Protein AF-0000000068500480 (afdb_homodimer)

Radius of gyration: 23.58 Å; Cα contacts (8 Å, |Δi|>4): 416; chains: 2; bounding box: 71×60×42 Å

pLDDT: mean 91.85, std 9.76, range [41.09, 98.44]

Structure (mmCIF, N/CA/C/O backbone):
data_AF-0000000068500480-model_v1
#
loop_
_entity.id
_entity.type
_entity.pdbx_description
1 polymer 'Transcriptional regulator, TetR family'
#
loop_
_atom_site.group_PDB
_atom_site.id
_atom_site.type_symbol
_atom_site.label_atom_id
_atom_site.label_alt_id
_atom_site.label_comp_id
_atom_site.label_asym_id
_atom_site.label_entity_id
_atom_site.label_seq_id
_atom_site.pdbx_PDB_ins_code
_atom_site.Cartn_x
_atom_site.Cartn_y
_atom_site.Cartn_z
_atom_site.occupancy
_atom_site.B_iso_or_equiv
_atom_site.auth_seq_id
_atom_site.auth_comp_id
_atom_site.auth_asym_id
_atom_site.auth_atom_id
_atom_site.pdbx_PDB_model_num
ATOM 1 N N . MET A 1 1 ? -30.562 28.562 3.549 1 41.22 1 MET A N 1
ATOM 2 C CA . MET A 1 1 ? -31.688 27.625 3.457 1 41.22 1 MET A CA 1
ATOM 3 C C . MET A 1 1 ? -32.594 27.75 4.676 1 41.22 1 MET A C 1
ATOM 5 O O . MET A 1 1 ? -32.156 28.141 5.754 1 41.22 1 MET A O 1
ATOM 9 N N . PRO A 1 2 ? -33.875 27.859 4.676 1 47.75 2 PRO A N 1
ATOM 10 C CA . PRO A 1 2 ? -34.656 28.016 5.906 1 47.75 2 PRO A CA 1
ATOM 11 C C . PRO A 1 2 ? -34.25 27.016 6.988 1 47.75 2 PRO A C 1
ATOM 13 O O . PRO A 1 2 ? -33.906 25.875 6.676 1 47.75 2 PRO A O 1
ATOM 16 N N . LYS A 1 3 ? -33.844 27.438 8.133 1 56.41 3 LYS A N 1
ATOM 17 C CA . LYS A 1 3 ? -33.312 26.812 9.352 1 56.41 3 LYS A CA 1
ATOM 18 C C . LYS A 1 3 ? -34.094 25.531 9.68 1 56.41 3 LYS A C 1
ATOM 20 O O . LYS A 1 3 ? -33.562 24.641 10.344 1 56.41 3 LYS A O 1
ATOM 25 N N . GLY A 1 4 ? -35.406 25.312 9.156 1 56.41 4 GLY A N 1
ATOM 26 C CA . GLY A 1 4 ? -36.375 24.406 9.758 1 56.41 4 GLY A CA 1
ATOM 27 C C . GLY A 1 4 ? -36.594 23.141 8.953 1 56.41 4 GLY A C 1
ATOM 28 O O . GLY A 1 4 ? -37.469 22.344 9.242 1 56.41 4 GLY A O 1
ATOM 29 N N . ILE A 1 5 ? -36.344 23.125 7.734 1 62.44 5 ILE A N 1
ATOM 30 C CA . ILE A 1 5 ? -36.844 21.938 7.062 1 62.44 5 ILE A CA 1
ATOM 31 C C . ILE A 1 5 ? -36 20.734 7.445 1 62.44 5 ILE A C 1
ATOM 33 O O . ILE A 1 5 ? -34.781 20.734 7.242 1 62.44 5 ILE A O 1
ATOM 37 N N . VAL A 1 6 ? -36.594 19.922 8.32 1 79.19 6 VAL A N 1
ATOM 38 C CA . VAL A 1 6 ? -35.969 18.656 8.688 1 79.19 6 VAL A CA 1
ATOM 39 C C . VAL A 1 6 ? -35.781 17.781 7.449 1 79.19 6 VAL A C 1
ATOM 41 O O . VAL A 1 6 ? -36.75 17.453 6.773 1 79.19 6 VAL A O 1
ATOM 44 N N . LEU A 1 7 ? -34.625 17.609 6.996 1 85.19 7 LEU A N 1
ATOM 45 C CA . LEU A 1 7 ? -34.312 16.766 5.844 1 85.19 7 LEU A CA 1
ATOM 46 C C . LEU A 1 7 ? -34.781 15.344 6.082 1 85.19 7 LEU A C 1
ATOM 48 O O . LEU A 1 7 ? -34.656 14.82 7.191 1 85.19 7 LEU A O 1
ATOM 52 N N . THR A 1 8 ? -35.375 14.797 5.113 1 89.75 8 THR A N 1
ATOM 53 C CA . THR A 1 8 ? -35.719 13.375 5.156 1 89.75 8 THR A CA 1
ATOM 54 C C . THR A 1 8 ? -34.438 12.531 5.168 1 89.75 8 THR A C 1
ATOM 56 O O . THR A 1 8 ? -33.344 13.031 4.867 1 89.75 8 THR A O 1
ATOM 59 N N . PRO A 1 9 ? -34.594 11.359 5.621 1 88.81 9 PRO A N 1
ATOM 60 C CA . PRO A 1 9 ? -33.438 10.484 5.605 1 88.81 9 PRO A CA 1
ATOM 61 C C . PRO A 1 9 ? -32.781 10.375 4.223 1 88.81 9 PRO A C 1
ATOM 63 O O . PRO A 1 9 ? -31.562 10.312 4.109 1 88.81 9 PRO A O 1
ATOM 66 N N . GLU A 1 10 ? -33.562 10.383 3.25 1 90.5 10 GLU A N 1
ATOM 67 C CA . GLU A 1 10 ? -33.062 10.305 1.883 1 90.5 10 GLU A CA 1
ATOM 68 C C . GLU A 1 10 ? -32.312 11.578 1.499 1 90.5 10 GLU A C 1
ATOM 70 O O . GLU A 1 10 ? -31.25 11.508 0.845 1 90.5 10 GLU A O 1
ATOM 75 N N . GLN A 1 11 ? -32.812 12.648 1.881 1 90.31 11 GLN A N 1
ATOM 76 C CA . GLN A 1 11 ? -32.156 13.93 1.598 1 90.31 11 GLN A CA 1
ATOM 77 C C . GLN A 1 11 ? -30.859 14.062 2.354 1 90.31 11 GLN A C 1
ATOM 79 O O . GLN A 1 11 ? -29.891 14.625 1.832 1 90.31 11 GLN A O 1
ATOM 84 N N . GLN A 1 12 ? -30.875 13.547 3.57 1 91.88 12 GLN A N 1
ATOM 85 C CA . GLN A 1 12 ? -29.656 13.562 4.371 1 91.88 12 GLN A CA 1
ATOM 86 C C . GLN A 1 12 ? -28.562 12.727 3.721 1 91.88 12 GLN A C 1
ATOM 88 O O . GLN A 1 12 ? -27.406 13.148 3.664 1 91.88 12 GLN A O 1
ATOM 93 N N . ALA A 1 13 ? -29.016 11.617 3.221 1 92.31 13 ALA A N 1
ATOM 94 C CA . ALA A 1 13 ? -28.062 10.727 2.553 1 92.31 13 ALA A CA 1
ATOM 95 C C . ALA A 1 13 ? -27.516 11.375 1.286 1 92.31 13 ALA A C 1
ATOM 97 O O . ALA A 1 13 ? -26.312 11.258 0.995 1 92.31 13 ALA A O 1
ATOM 98 N N . GLU A 1 14 ? -28.297 12.055 0.599 1 93.25 14 GLU A N 1
ATOM 99 C CA . GLU A 1 14 ? -27.875 12.734 -0.622 1 93.25 14 GLU A CA 1
ATOM 100 C C . GLU A 1 14 ? -26.875 13.844 -0.314 1 93.25 14 GLU A C 1
ATOM 102 O O . GLU A 1 14 ? -25.922 14.047 -1.061 1 93.25 14 GLU A O 1
ATOM 107 N N . ARG A 1 15 ? -27.156 14.523 0.747 1 94.12 15 ARG A N 1
ATOM 108 C CA . ARG A 1 15 ? -26.25 15.594 1.154 1 94.12 15 ARG A CA 1
ATOM 109 C C . ARG A 1 15 ? -24.906 15.039 1.58 1 94.12 15 ARG A C 1
ATOM 111 O O . ARG A 1 15 ? -23.859 15.602 1.235 1 94.12 15 ARG A O 1
ATOM 118 N N . ARG A 1 16 ? -24.984 13.992 2.299 1 96.06 16 ARG A N 1
ATOM 119 C CA . ARG A 1 16 ? -23.734 13.344 2.689 1 96.06 16 ARG A CA 1
ATOM 120 C C . ARG A 1 16 ? -22.938 12.922 1.464 1 96.06 16 ARG A C 1
ATOM 122 O O . ARG A 1 16 ? -21.719 13.102 1.417 1 96.06 16 ARG A O 1
ATOM 129 N N . GLU A 1 17 ? -23.641 12.445 0.5 1 95.81 17 GLU A N 1
ATOM 130 C CA . GLU A 1 17 ? -22.969 11.984 -0.715 1 95.81 17 GLU A CA 1
ATOM 131 C C . GLU A 1 17 ? -22.344 13.148 -1.477 1 95.81 17 GLU A C 1
ATOM 133 O O . GLU A 1 17 ? -21.25 13.008 -2.037 1 95.81 17 GLU A O 1
ATOM 138 N N . LYS A 1 18 ? -23 14.172 -1.482 1 95.56 18 LYS A N 1
ATOM 139 C CA . LYS A 1 18 ? -22.469 15.359 -2.145 1 95.56 18 LYS A CA 1
ATOM 140 C C . LYS A 1 18 ? -21.203 15.859 -1.45 1 95.56 18 LYS A C 1
ATOM 142 O O . LYS A 1 18 ? -20.219 16.172 -2.109 1 95.56 18 LYS A O 1
ATOM 147 N N . ILE A 1 19 ? -21.281 15.906 -0.172 1 97.38 19 ILE A N 1
ATOM 148 C CA . ILE A 1 19 ? -20.141 16.344 0.618 1 97.38 19 ILE A CA 1
ATOM 149 C C . ILE A 1 19 ? -18.953 15.414 0.375 1 97.38 19 ILE A C 1
ATOM 151 O O . ILE A 1 19 ? -17.828 15.867 0.135 1 97.38 19 ILE A O 1
ATOM 155 N N . VAL A 1 20 ? -19.25 14.172 0.357 1 97.62 20 VAL A N 1
ATOM 156 C CA . VAL A 1 20 ? -18.219 13.156 0.166 1 97.62 20 VAL A CA 1
ATOM 157 C C . VAL A 1 20 ? -17.578 13.32 -1.212 1 97.62 20 VAL A C 1
ATOM 159 O O . VAL A 1 20 ? -16.359 13.32 -1.339 1 97.62 20 VAL A O 1
ATOM 162 N N . ALA A 1 21 ? -18.406 13.516 -2.195 1 96.88 21 ALA A N 1
ATOM 163 C CA . ALA A 1 21 ? -17.906 13.648 -3.561 1 96.88 21 ALA A CA 1
ATOM 164 C C . ALA A 1 21 ? -16.984 14.852 -3.693 1 96.88 21 ALA A C 1
ATOM 166 O O . ALA A 1 21 ? -15.914 14.758 -4.293 1 96.88 21 ALA A O 1
ATOM 167 N N . VAL A 1 22 ? -17.344 15.867 -3.121 1 97.25 22 VAL A N 1
ATOM 168 C CA . VAL A 1 22 ? -16.547 17.094 -3.166 1 97.25 22 VAL A CA 1
ATOM 169 C C . VAL A 1 22 ? -15.25 16.891 -2.4 1 97.25 22 VAL A C 1
ATOM 171 O O . VAL A 1 22 ? -14.172 17.25 -2.891 1 97.25 22 VAL A O 1
ATOM 174 N N . ALA A 1 23 ? -15.359 16.375 -1.229 1 97.56 23 ALA A N 1
ATOM 175 C CA . ALA A 1 23 ? -14.188 16.141 -0.392 1 97.56 23 ALA A CA 1
ATOM 176 C C . ALA A 1 23 ? -13.172 15.25 -1.101 1 97.56 23 ALA A C 1
ATOM 178 O O . ALA A 1 23 ? -11.984 15.57 -1.151 1 97.56 23 ALA A O 1
ATOM 179 N N . LEU A 1 24 ? -13.648 14.18 -1.675 1 96.44 24 LEU A N 1
ATOM 180 C CA . LEU A 1 24 ? -12.773 13.242 -2.359 1 96.44 24 LEU A CA 1
A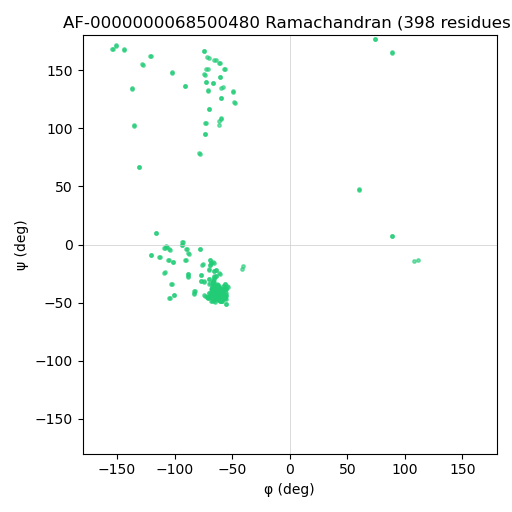TOM 181 C C . LEU A 1 24 ? -12.094 13.898 -3.559 1 96.44 24 LEU A C 1
ATOM 183 O O . LEU A 1 24 ? -10.914 13.664 -3.814 1 96.44 24 LEU A O 1
ATOM 187 N N . SER A 1 25 ? -12.844 14.688 -4.242 1 95.44 25 SER A N 1
ATOM 188 C CA . SER A 1 25 ? -12.281 15.398 -5.383 1 95.44 25 SER A CA 1
ATOM 189 C C . SER A 1 25 ? -11.172 16.344 -4.949 1 95.44 25 SER A C 1
ATOM 191 O O . SER A 1 25 ? -10.102 16.391 -5.566 1 95.44 25 SER A O 1
ATOM 193 N N . LEU A 1 26 ? -11.383 17.062 -3.914 1 95.25 26 LEU A N 1
ATOM 194 C CA . LEU A 1 26 ? -10.391 18 -3.389 1 95.25 26 LEU A CA 1
ATOM 195 C C . LEU A 1 26 ? -9.156 17.25 -2.9 1 95.25 26 LEU A C 1
ATOM 197 O O . LEU A 1 26 ? -8.031 17.688 -3.156 1 95.25 26 LEU A O 1
ATOM 201 N N . MET A 1 27 ? -9.406 16.172 -2.258 1 93.56 27 MET A N 1
ATOM 202 C CA . MET A 1 27 ? -8.297 15.391 -1.717 1 93.56 27 MET A CA 1
ATOM 203 C C . MET A 1 27 ? -7.496 14.734 -2.836 1 93.56 27 MET A C 1
ATOM 205 O O . MET A 1 27 ? -6.277 14.586 -2.73 1 93.56 27 MET A O 1
ATOM 209 N N . ALA A 1 28 ? -8.195 14.375 -3.859 1 90.38 28 ALA A N 1
ATOM 210 C CA . ALA A 1 28 ? -7.5 13.828 -5.02 1 90.38 28 ALA A CA 1
ATOM 211 C C . ALA A 1 28 ? -6.609 14.875 -5.676 1 90.38 28 ALA A C 1
ATOM 213 O O . ALA A 1 28 ? -5.516 14.562 -6.152 1 90.38 28 ALA A O 1
ATOM 214 N N . GLU A 1 29 ? -7.027 16.047 -5.652 1 89.94 29 GLU A N 1
ATOM 215 C CA . GLU A 1 29 ? -6.312 17.141 -6.309 1 89.94 29 GLU A CA 1
ATOM 216 C C . GLU A 1 29 ? -5.199 17.688 -5.422 1 89.94 29 GLU A C 1
ATOM 218 O O . GLU A 1 29 ? -4.082 17.922 -5.895 1 89.94 29 GLU A O 1
ATOM 223 N N . ASN A 1 30 ? -5.461 17.844 -4.09 1 88.06 30 ASN A N 1
ATOM 224 C CA . ASN A 1 30 ? -4.562 18.594 -3.225 1 88.06 30 ASN A CA 1
ATOM 225 C C . ASN A 1 30 ? -3.887 17.688 -2.197 1 88.06 30 ASN A C 1
ATOM 227 O O . ASN A 1 30 ? -2.93 18.094 -1.535 1 88.06 30 ASN A O 1
ATOM 231 N N . GLY A 1 31 ? -4.414 16.484 -2.164 1 86.69 31 GLY A N 1
ATOM 232 C CA . GLY A 1 31 ? -4.008 15.641 -1.055 1 86.69 31 GLY A CA 1
ATOM 233 C C . GLY A 1 31 ? -4.887 15.797 0.171 1 86.69 31 GLY A C 1
ATOM 234 O O . GLY A 1 31 ? -5.633 16.766 0.285 1 86.69 31 GLY A O 1
ATOM 235 N N . PHE A 1 32 ? -4.754 14.891 1.052 1 87.19 32 PHE A N 1
ATOM 236 C CA . PHE A 1 32 ? -5.586 14.891 2.25 1 87.19 32 PHE A CA 1
ATOM 237 C C . PHE A 1 32 ? -5.191 16.031 3.184 1 87.19 32 PHE A C 1
ATOM 239 O O . PHE A 1 32 ? -6.047 16.781 3.656 1 87.19 32 PHE A O 1
ATOM 246 N N . GLN A 1 33 ? -3.953 16.141 3.367 1 80.5 33 GLN A N 1
ATOM 247 C CA . GLN A 1 33 ? -3.445 17.078 4.359 1 80.5 33 GLN A CA 1
ATOM 248 C C . GLN A 1 33 ? -3.768 18.516 3.963 1 80.5 33 GLN A C 1
ATOM 250 O O . GLN A 1 33 ? -4.117 19.344 4.816 1 80.5 33 GLN A O 1
ATOM 255 N N . LYS A 1 34 ? -3.746 18.797 2.768 1 85.5 34 LYS A N 1
ATOM 256 C CA . LYS A 1 34 ? -3.879 20.172 2.299 1 85.5 34 LYS A CA 1
ATOM 257 C C . LYS A 1 34 ? -5.344 20.531 2.074 1 85.5 34 LYS A C 1
ATOM 259 O O . LYS A 1 34 ? -5.656 21.672 1.71 1 85.5 34 LYS A O 1
ATOM 264 N N . THR A 1 35 ? -6.207 19.594 2.252 1 93 35 THR A N 1
ATOM 265 C CA . THR A 1 35 ? -7.641 19.844 2.133 1 93 35 THR A CA 1
ATOM 266 C C . THR A 1 35 ? -8.234 20.234 3.482 1 93 35 THR A C 1
ATOM 268 O O . THR A 1 35 ? -7.906 19.641 4.508 1 93 35 THR A O 1
ATOM 271 N N . SER A 1 36 ? -9.133 21.297 3.465 1 94.88 36 SER A N 1
ATOM 272 C CA . SER A 1 36 ? -9.734 21.75 4.711 1 94.88 36 SER A CA 1
ATOM 273 C C . SER A 1 36 ? -11.258 21.656 4.656 1 94.88 36 SER A C 1
ATOM 275 O O . SER A 1 36 ? -11.844 21.609 3.574 1 94.88 36 SER A O 1
ATOM 277 N N . MET A 1 37 ? -11.836 21.688 5.879 1 96.44 37 MET A N 1
ATOM 278 C CA . MET A 1 37 ? -13.289 21.688 5.988 1 96.44 37 MET A CA 1
ATOM 279 C C . MET A 1 37 ? -13.875 22.938 5.348 1 96.44 37 MET A C 1
ATOM 281 O O . MET A 1 37 ? -14.938 22.891 4.73 1 96.44 37 MET A O 1
ATOM 285 N N . ARG A 1 38 ? -13.172 24 5.484 1 96.44 38 ARG A N 1
ATOM 286 C CA . ARG A 1 38 ? -13.625 25.266 4.902 1 96.44 38 ARG A CA 1
ATOM 287 C C . ARG A 1 38 ? -13.719 25.156 3.383 1 96.44 38 ARG A C 1
ATOM 289 O O . ARG A 1 38 ? -14.727 25.562 2.789 1 96.44 38 ARG A O 1
ATOM 296 N N . GLU A 1 39 ? -12.742 24.641 2.758 1 96.94 39 GLU A N 1
ATOM 297 C CA . GLU A 1 39 ? -12.727 24.469 1.309 1 96.94 39 GLU A CA 1
ATOM 298 C C . GLU A 1 39 ? -13.844 23.547 0.844 1 96.94 39 GLU A C 1
ATOM 300 O O . GLU A 1 39 ? -14.477 23.797 -0.184 1 96.94 39 GLU A O 1
ATOM 305 N N . ILE A 1 40 ? -14.047 22.469 1.597 1 97.69 40 ILE A N 1
ATOM 306 C CA . ILE A 1 40 ? -15.102 21.516 1.266 1 97.69 40 ILE A CA 1
ATOM 307 C C . ILE A 1 40 ? -16.453 22.203 1.321 1 97.69 40 ILE A C 1
ATOM 309 O O . ILE A 1 40 ? -17.281 22.047 0.416 1 97.69 40 ILE A O 1
ATOM 313 N N . ALA A 1 41 ? -16.656 23 2.328 1 97.06 41 ALA A N 1
ATOM 314 C CA . ALA A 1 41 ? -17.922 23.719 2.484 1 97.06 41 ALA A CA 1
ATOM 315 C C . ALA A 1 41 ? -18.156 24.656 1.305 1 97.06 41 ALA A C 1
ATOM 317 O O . ALA A 1 41 ? -19.25 24.656 0.722 1 97.06 41 ALA A O 1
ATOM 318 N N . VAL A 1 42 ? -17.188 25.391 0.939 1 96.69 42 VAL A N 1
ATOM 319 C CA . VAL A 1 42 ? -17.281 26.359 -0.137 1 96.69 42 VAL A CA 1
ATOM 320 C C . VAL A 1 42 ? -17.625 25.656 -1.45 1 96.69 42 VAL A C 1
ATOM 322 O O . VAL A 1 42 ? -18.562 26.047 -2.15 1 96.69 42 VAL A O 1
ATOM 325 N N . LEU A 1 43 ? -16.984 24.625 -1.72 1 95.81 43 LEU A N 1
ATOM 326 C CA . LEU A 1 43 ? -17.156 23.938 -2.998 1 95.81 43 LEU A CA 1
ATOM 327 C C . LEU A 1 43 ? -18.484 23.172 -3.025 1 95.81 43 LEU A C 1
ATOM 329 O O . LEU A 1 43 ? -19.062 22.953 -4.094 1 95.81 43 LEU A O 1
ATOM 333 N N . ALA A 1 44 ? -18.859 22.703 -1.882 1 95.62 44 ALA A N 1
ATOM 334 C CA . ALA A 1 44 ? -20.141 22.016 -1.781 1 95.62 44 ALA A CA 1
ATOM 335 C C . ALA A 1 44 ? -21.297 23.016 -1.752 1 95.62 44 ALA A C 1
ATOM 337 O O . ALA A 1 44 ? -22.469 22.625 -1.679 1 95.62 44 ALA A O 1
ATOM 338 N N . ASN A 1 45 ? -20.938 24.25 -1.749 1 95.19 45 ASN A N 1
ATOM 339 C CA . ASN A 1 45 ? -21.938 25.328 -1.695 1 95.19 45 ASN A CA 1
ATOM 340 C C . ASN A 1 45 ? -22.781 25.234 -0.434 1 95.19 45 ASN A C 1
ATOM 342 O O . ASN A 1 45 ? -24.016 25.281 -0.507 1 95.19 45 ASN A O 1
ATOM 346 N N . MET A 1 46 ? -22.109 25.062 0.594 1 93.38 46 MET A N 1
ATOM 347 C CA . MET A 1 46 ? -22.734 24.984 1.91 1 93.38 46 MET A CA 1
ATOM 348 C C . MET A 1 46 ? -22.078 25.953 2.885 1 93.38 46 MET A C 1
ATOM 350 O O . MET A 1 46 ? -20.938 26.344 2.689 1 93.38 46 MET A O 1
ATOM 354 N N . GLY A 1 47 ? -22.922 26.312 3.877 1 91.31 47 GLY A N 1
ATOM 355 C CA . GLY A 1 47 ? -22.297 26.984 5.008 1 91.31 47 GLY A CA 1
ATOM 356 C C . GLY A 1 47 ? -21.438 26.062 5.855 1 91.31 47 GLY A C 1
ATOM 357 O O . GLY A 1 47 ? -21.688 24.844 5.895 1 91.31 47 GLY A O 1
ATOM 358 N N . LYS A 1 48 ? -20.438 26.609 6.473 1 91.06 48 LYS A N 1
ATOM 359 C CA . LYS A 1 48 ? -19.547 25.844 7.344 1 91.06 48 LYS A CA 1
ATOM 360 C C . LYS A 1 48 ? -20.344 25.125 8.438 1 91.06 48 LYS A C 1
ATOM 362 O O . LYS A 1 48 ? -20.109 23.953 8.719 1 91.06 48 LYS A O 1
ATOM 367 N N . SER A 1 49 ? -21.297 25.812 8.992 1 92.44 49 SER A N 1
ATOM 368 C CA . SER A 1 49 ? -22.109 25.234 10.062 1 92.44 49 SER A CA 1
ATOM 369 C C . SER A 1 49 ? -22.922 24.047 9.562 1 92.44 49 SER A C 1
ATOM 371 O O . SER A 1 49 ? -23.016 23.016 10.242 1 92.44 49 SER A O 1
ATOM 373 N N . SER A 1 50 ? -23.453 24.172 8.422 1 92.69 50 SER A N 1
ATOM 374 C CA . SER A 1 50 ? -24.25 23.109 7.824 1 92.69 50 SER A CA 1
ATOM 375 C C . SER A 1 50 ? -23.391 21.859 7.57 1 92.69 50 SER A C 1
ATOM 377 O O . SER A 1 50 ? -23.844 20.734 7.812 1 92.69 50 SER A O 1
ATOM 379 N N . LEU A 1 51 ? -22.188 22.094 7.051 1 96.44 51 LEU A N 1
ATOM 380 C CA . LEU A 1 51 ? -21.281 20.969 6.82 1 96.44 51 LEU A CA 1
ATOM 381 C C . LEU A 1 51 ? -21.016 20.219 8.117 1 96.44 51 LEU A C 1
ATOM 383 O O . LEU A 1 51 ? -21.031 18.984 8.133 1 96.44 51 LEU A O 1
ATOM 387 N N . TYR A 1 52 ? -20.906 20.938 9.172 1 96 52 TYR A N 1
ATOM 388 C CA . TYR A 1 52 ? -20.547 20.344 10.453 1 96 52 TYR A CA 1
ATOM 389 C C . TYR A 1 52 ? -21.719 19.594 11.07 1 96 52 TYR A C 1
ATOM 391 O O . TYR A 1 52 ? -21.547 18.797 11.992 1 96 52 TYR A O 1
ATOM 399 N N . ASP A 1 53 ? -22.922 19.875 10.57 1 94.88 53 ASP A N 1
ATOM 400 C CA . ASP A 1 53 ? -24.078 19.062 10.953 1 94.88 53 ASP A CA 1
ATOM 401 C C . ASP A 1 53 ? -23.953 17.641 10.438 1 94.88 53 ASP A C 1
ATOM 403 O O . ASP A 1 53 ? -24.531 16.719 11.016 1 94.88 53 ASP A O 1
ATOM 407 N N . PHE A 1 54 ? -23.172 17.516 9.438 1 96.31 54 PHE A N 1
ATOM 408 C CA . PHE A 1 54 ? -23.047 16.219 8.797 1 96.31 54 PHE A CA 1
ATOM 409 C C . PHE A 1 54 ? -21.734 15.539 9.18 1 96.31 54 PHE A C 1
ATOM 411 O O . PHE A 1 54 ? -21.703 14.344 9.461 1 96.31 54 PHE A O 1
ATOM 418 N N . PHE A 1 55 ? -20.672 16.281 9.125 1 97.69 55 PHE A N 1
ATOM 419 C CA . PHE A 1 55 ? -19.344 15.75 9.438 1 97.69 55 PHE A CA 1
ATOM 420 C C . PHE A 1 55 ? -18.562 16.734 10.289 1 97.69 55 PHE A C 1
ATOM 422 O O . PHE A 1 55 ? -18.406 17.906 9.914 1 97.69 55 PHE A O 1
ATOM 429 N N . LYS A 1 56 ? -17.984 16.203 11.281 1 96.31 56 LYS A N 1
ATOM 430 C CA . LYS A 1 56 ? -17.266 17.078 12.203 1 96.31 56 LYS A CA 1
ATOM 431 C C . LYS A 1 56 ? -15.812 17.281 11.758 1 96.31 56 LYS A C 1
ATOM 433 O O . LYS A 1 56 ? -15.203 18.312 12.07 1 96.31 56 LYS A O 1
ATOM 438 N N . THR A 1 57 ? -15.297 16.234 11.023 1 95.38 57 THR A N 1
ATOM 439 C CA . THR A 1 57 ? -13.898 16.297 10.602 1 95.38 57 THR A CA 1
ATOM 440 C C . THR A 1 57 ? -13.719 15.68 9.219 1 95.38 57 THR A C 1
ATOM 442 O O . THR A 1 57 ? -14.586 14.945 8.742 1 95.38 57 THR A O 1
ATOM 445 N N . LYS A 1 58 ? -12.57 15.906 8.633 1 95.25 58 LYS A N 1
ATOM 446 C CA . LYS A 1 58 ? -12.227 15.258 7.371 1 95.25 58 LYS A CA 1
ATOM 447 C C . LYS A 1 58 ? -12.07 13.75 7.551 1 95.25 58 LYS A C 1
ATOM 449 O O . LYS A 1 58 ? -12.406 12.969 6.66 1 95.25 58 LYS A O 1
ATOM 454 N N . ASP A 1 59 ? -11.602 13.375 8.719 1 94.5 59 ASP A N 1
ATOM 455 C CA . ASP A 1 59 ? -11.484 11.953 9.023 1 94.5 59 ASP A CA 1
ATOM 456 C C . ASP A 1 59 ? -12.828 11.25 8.906 1 94.5 59 ASP A C 1
ATOM 458 O O . ASP A 1 59 ? -12.93 10.18 8.305 1 94.5 59 ASP A O 1
ATOM 462 N N . GLU A 1 60 ? -13.742 11.867 9.445 1 96.88 60 GLU A N 1
ATOM 463 C CA . GLU A 1 60 ? -15.086 11.297 9.422 1 96.88 60 GLU A CA 1
ATOM 464 C C . GLU A 1 60 ? -15.609 11.156 7.992 1 96.88 60 GLU A C 1
ATOM 466 O O . GLU A 1 60 ? -16.234 10.156 7.652 1 96.88 60 GLU A O 1
ATOM 471 N N . ILE A 1 61 ? -15.352 12.148 7.211 1 97.56 61 ILE A N 1
ATOM 472 C CA . ILE A 1 61 ? -15.781 12.117 5.816 1 97.56 61 ILE A CA 1
ATOM 473 C C . ILE A 1 61 ? -15.141 10.93 5.105 1 97.56 61 ILE A C 1
ATOM 475 O O . ILE A 1 61 ? -15.828 10.156 4.43 1 97.56 61 ILE A O 1
ATOM 479 N N . VAL A 1 62 ? -13.906 10.766 5.328 1 96.81 62 VAL A N 1
ATOM 480 C CA . VAL A 1 62 ? -13.133 9.742 4.637 1 96.81 62 VAL A CA 1
ATOM 481 C C . VAL A 1 62 ? -13.57 8.359 5.113 1 96.81 62 VAL A C 1
ATOM 483 O O . VAL A 1 62 ? -13.789 7.453 4.305 1 96.81 62 VAL A O 1
ATOM 486 N N . VAL A 1 63 ? -13.703 8.211 6.379 1 96.75 63 VAL A N 1
ATOM 487 C CA . VAL A 1 63 ? -14.109 6.93 6.941 1 96.75 63 VAL A CA 1
ATOM 488 C C . VAL A 1 63 ? -15.492 6.551 6.414 1 96.75 63 VAL A C 1
ATOM 490 O O . VAL A 1 63 ? -15.703 5.422 5.973 1 96.75 63 VAL A O 1
ATOM 493 N N . TYR A 1 64 ? -16.375 7.523 6.426 1 96.88 64 TYR A N 1
ATOM 494 C CA . TYR A 1 64 ? -17.719 7.301 5.898 1 96.88 64 TYR A CA 1
ATOM 495 C C . TYR A 1 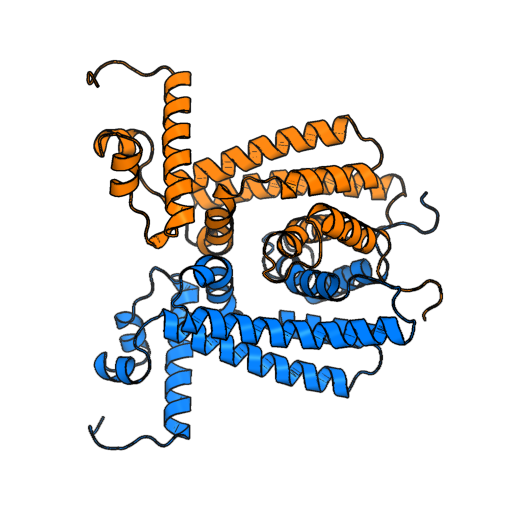64 ? -17.656 6.902 4.43 1 96.88 64 TYR A C 1
ATOM 497 O O . TYR A 1 64 ? -18.312 5.93 4.02 1 96.88 64 TYR A O 1
ATOM 505 N N . ALA A 1 65 ? -16.938 7.605 3.646 1 97.25 65 ALA A N 1
ATOM 506 C CA . ALA A 1 65 ? -16.844 7.383 2.205 1 97.25 65 ALA A CA 1
ATOM 507 C C . ALA A 1 65 ? -16.297 5.992 1.901 1 97.25 65 ALA A C 1
ATOM 509 O O . ALA A 1 65 ? -16.859 5.258 1.089 1 97.25 65 ALA A O 1
ATOM 510 N N . VAL A 1 66 ? -15.266 5.59 2.553 1 96.38 66 VAL A N 1
ATOM 511 C CA . VAL A 1 66 ? -14.578 4.332 2.279 1 96.38 66 VAL A CA 1
ATOM 512 C C . VAL A 1 66 ? -15.438 3.16 2.752 1 96.38 66 VAL A C 1
ATOM 514 O O . VAL A 1 66 ? -15.578 2.164 2.041 1 96.38 66 VAL A O 1
ATOM 517 N N . GLU A 1 67 ? -15.953 3.334 3.941 1 96.19 67 GLU A N 1
ATOM 518 C CA . GLU A 1 67 ? -16.828 2.289 4.457 1 96.19 67 GLU A CA 1
ATOM 519 C C . GLU A 1 67 ? -18 2.027 3.502 1 96.19 67 GLU A C 1
ATOM 521 O O . GLU A 1 67 ? -18.297 0.875 3.18 1 96.19 67 GLU A O 1
ATOM 526 N N . LYS A 1 68 ? -18.594 3.037 3.057 1 95.44 68 LYS A N 1
ATOM 527 C CA . LYS A 1 68 ? -19.719 2.91 2.137 1 95.44 68 LYS A CA 1
ATOM 528 C C . LYS A 1 68 ? -19.281 2.268 0.822 1 95.44 68 LYS A C 1
ATOM 530 O O . LYS A 1 68 ? -20 1.429 0.269 1 95.44 68 LYS A O 1
ATOM 535 N N . GLU A 1 69 ? -18.188 2.684 0.327 1 96.06 69 GLU A N 1
ATOM 536 C CA . GLU A 1 69 ? -17.703 2.139 -0.937 1 96.06 69 GLU A CA 1
ATOM 537 C C . GLU A 1 69 ? -17.359 0.657 -0.805 1 96.06 69 GLU A C 1
ATOM 539 O O . GLU A 1 69 ? -17.625 -0.13 -1.715 1 96.06 69 GLU A O 1
ATOM 544 N N . ILE A 1 70 ? -16.781 0.263 0.326 1 96.06 70 ILE A N 1
ATOM 545 C CA . ILE A 1 70 ? -16.469 -1.143 0.559 1 96.06 70 ILE A CA 1
ATOM 546 C C . ILE A 1 70 ? -17.75 -1.955 0.627 1 96.06 70 ILE A C 1
ATOM 548 O O . ILE A 1 70 ? -17.844 -3.049 0.063 1 96.06 70 ILE A O 1
ATOM 552 N N . GLU A 1 71 ? -18.75 -1.388 1.265 1 95.62 71 GLU A N 1
ATOM 553 C CA . GLU A 1 71 ? -20.031 -2.068 1.366 1 95.62 71 GLU A CA 1
ATOM 554 C C . GLU A 1 71 ? -20.672 -2.26 -0.01 1 95.62 71 GLU A C 1
ATOM 556 O O . GLU A 1 71 ? -21.203 -3.328 -0.307 1 95.62 71 GLU A O 1
ATOM 561 N N . LYS A 1 72 ? -20.609 -1.239 -0.768 1 96.12 72 LYS A N 1
ATOM 562 C CA . LYS A 1 72 ? -21.094 -1.337 -2.141 1 96.12 72 LYS A CA 1
ATOM 563 C C . LYS A 1 72 ? -20.344 -2.416 -2.914 1 96.12 72 LYS A C 1
ATOM 565 O O . LYS A 1 72 ? -20.953 -3.205 -3.641 1 96.12 72 LYS A O 1
ATOM 570 N N . THR A 1 73 ? -19.094 -2.457 -2.756 1 96.69 73 THR A N 1
ATOM 571 C CA . THR A 1 73 ? -18.25 -3.441 -3.426 1 96.69 73 THR A CA 1
ATOM 572 C C . THR A 1 73 ? -18.594 -4.855 -2.969 1 96.69 73 THR A C 1
ATOM 574 O O . THR A 1 73 ? -18.656 -5.777 -3.783 1 96.69 73 THR A O 1
ATOM 577 N N . ILE A 1 74 ? -18.828 -4.961 -1.703 1 97.31 74 ILE A N 1
ATOM 578 C CA . ILE A 1 74 ? -19.188 -6.258 -1.138 1 97.31 74 ILE A CA 1
ATOM 579 C C . ILE A 1 74 ? -20.469 -6.766 -1.782 1 97.31 74 ILE A C 1
ATOM 581 O O . ILE A 1 74 ? -20.562 -7.941 -2.143 1 97.31 74 ILE A O 1
ATOM 585 N N . GLN A 1 75 ? -21.391 -5.898 -2.018 1 97.31 75 GLN A N 1
ATOM 586 C CA . GLN A 1 75 ? -22.641 -6.281 -2.67 1 97.31 75 GLN A CA 1
ATOM 587 C C . GLN A 1 75 ? -22.391 -6.746 -4.102 1 97.31 75 GLN A C 1
ATOM 589 O O . GLN A 1 75 ? -22.969 -7.734 -4.551 1 97.31 75 GLN A O 1
ATOM 594 N N . GLN A 1 76 ? -21.562 -6.07 -4.773 1 97.69 76 GLN A N 1
ATOM 595 C CA . GLN A 1 76 ? -21.203 -6.453 -6.137 1 97.69 76 GLN A CA 1
ATOM 596 C C . GLN A 1 76 ? -20.531 -7.82 -6.16 1 97.69 76 GLN A C 1
ATOM 598 O O . GLN A 1 76 ? -20.812 -8.641 -7.035 1 97.69 76 GLN A O 1
ATOM 603 N N . VAL A 1 77 ? -19.703 -8.039 -5.207 1 97.88 77 VAL A N 1
ATOM 604 C CA . VAL A 1 77 ? -18.953 -9.297 -5.133 1 97.88 77 VAL A CA 1
ATOM 605 C C . VAL A 1 77 ? -19.922 -10.445 -4.844 1 97.88 77 VAL A C 1
ATOM 607 O O . VAL A 1 77 ? -19.781 -11.531 -5.414 1 97.88 77 VAL A O 1
ATOM 610 N N . HIS A 1 78 ? -20.891 -10.211 -4.004 1 97.81 78 HIS A N 1
ATOM 611 C CA . HIS A 1 78 ? -21.891 -11.234 -3.746 1 97.81 78 HIS A CA 1
ATOM 612 C C . HIS A 1 78 ? -22.641 -11.617 -5.027 1 97.81 78 HIS A C 1
ATOM 614 O O . HIS A 1 78 ? -22.891 -12.797 -5.266 1 97.81 78 HIS A O 1
ATOM 620 N N . ARG A 1 79 ? -22.938 -10.648 -5.824 1 97.88 79 ARG A N 1
ATOM 621 C CA . ARG A 1 79 ? -23.609 -10.914 -7.094 1 97.88 79 ARG A CA 1
ATOM 622 C C . ARG A 1 79 ? -22.719 -11.734 -8.016 1 97.88 79 ARG A C 1
ATOM 624 O O . ARG A 1 79 ? -23.203 -12.633 -8.719 1 97.88 79 ARG A O 1
ATOM 631 N N . ILE A 1 80 ? -21.438 -11.461 -8.016 1 98.06 80 ILE A N 1
ATOM 632 C CA . ILE A 1 80 ? -20.484 -12.203 -8.836 1 98.06 80 ILE A CA 1
ATOM 633 C C . ILE A 1 80 ? -20.438 -13.664 -8.375 1 98.06 80 ILE A C 1
ATOM 635 O O . ILE A 1 80 ? -20.5 -14.578 -9.195 1 98.06 80 ILE A O 1
ATOM 639 N N . ILE A 1 81 ? -20.375 -13.844 -7.098 1 97.69 81 ILE A N 1
ATOM 640 C CA . ILE A 1 81 ? -20.266 -15.18 -6.527 1 97.69 81 ILE A CA 1
ATOM 641 C C . ILE A 1 81 ? -21.516 -15.992 -6.871 1 97.69 81 ILE A C 1
ATOM 643 O O . ILE A 1 81 ? -21.422 -17.172 -7.227 1 97.69 81 ILE A O 1
ATOM 647 N N . ASP A 1 82 ? -22.656 -15.344 -6.805 1 96.81 82 ASP A N 1
ATOM 648 C CA . ASP A 1 82 ? -23.922 -16 -7.078 1 96.81 82 ASP A CA 1
ATOM 649 C C . ASP A 1 82 ? -24.016 -16.438 -8.539 1 96.81 82 ASP A C 1
ATOM 651 O O . ASP A 1 82 ? -24.656 -17.438 -8.859 1 96.81 82 ASP A O 1
ATOM 655 N N . GLY A 1 83 ? -23.359 -15.766 -9.398 1 96.25 83 GLY A N 1
ATOM 656 C CA . GLY A 1 83 ? -23.516 -15.984 -10.82 1 96.25 83 GLY A CA 1
ATOM 657 C C . GLY A 1 83 ? -22.375 -16.75 -11.445 1 96.25 83 GLY A C 1
ATOM 658 O O . GLY A 1 83 ? -22.375 -17.047 -12.641 1 96.25 83 GLY A O 1
ATOM 659 N N . GLU A 1 84 ? -21.312 -17.078 -10.711 1 94.62 84 GLU A N 1
ATOM 660 C CA . GLU A 1 84 ? -20.125 -17.719 -11.266 1 94.62 84 GLU A CA 1
ATOM 661 C C . GLU A 1 84 ? -19.656 -18.875 -10.375 1 94.62 84 GLU A C 1
ATOM 663 O O . GLU A 1 84 ? -18.906 -18.656 -9.414 1 94.62 84 GLU A O 1
ATOM 668 N N . PRO A 1 85 ? -19.969 -20.094 -10.82 1 89.94 85 PRO A N 1
ATOM 669 C CA . PRO A 1 85 ? -19.672 -21.234 -9.961 1 89.94 85 PRO A CA 1
ATOM 670 C C . PRO A 1 85 ? -18.188 -21.609 -9.984 1 89.94 85 PRO A C 1
ATOM 672 O O . PRO A 1 85 ? -17.688 -22.234 -9.047 1 89.94 85 PRO A O 1
ATOM 675 N N . SER A 1 86 ? -17.453 -21.312 -11.078 1 95.31 86 SER A N 1
ATOM 676 C CA . SER A 1 86 ? -16.031 -21.625 -11.148 1 95.31 86 SER A CA 1
ATOM 677 C C . SER A 1 86 ? -15.219 -20.734 -10.211 1 95.31 86 SER A C 1
ATOM 679 O O . SER A 1 86 ? -15.18 -19.5 -10.383 1 95.31 86 SER A O 1
ATOM 681 N N . PRO A 1 87 ? -14.562 -21.297 -9.227 1 96.69 87 PRO A N 1
ATOM 682 C CA . PRO A 1 87 ? -13.797 -20.469 -8.289 1 96.69 87 PRO A CA 1
ATOM 683 C C . PRO A 1 87 ? -12.742 -19.609 -8.984 1 96.69 87 PRO A C 1
ATOM 685 O O . PRO A 1 87 ? -12.531 -18.453 -8.602 1 96.69 87 PRO A O 1
ATOM 688 N N . GLN A 1 88 ? -12.125 -20.141 -10.039 1 95.81 88 GLN A N 1
ATOM 689 C CA . GLN A 1 88 ? -11.109 -19.391 -10.781 1 95.81 88 GLN A CA 1
ATOM 690 C C . GLN A 1 88 ? -11.719 -18.172 -11.469 1 95.81 88 GLN A C 1
ATOM 692 O O . GLN A 1 88 ? -11.18 -17.078 -11.375 1 95.81 88 GLN A O 1
ATOM 697 N N . GLN A 1 89 ? -12.789 -18.453 -12.156 1 96.81 89 GLN A N 1
ATOM 698 C CA . GLN A 1 89 ? -13.445 -17.375 -12.875 1 96.81 89 GLN A CA 1
ATOM 699 C C . GLN A 1 89 ? -14.055 -16.359 -11.906 1 96.81 89 GLN A C 1
ATOM 701 O O . GLN A 1 89 ? -14.047 -15.148 -12.18 1 96.81 89 GLN A O 1
ATOM 706 N N . CYS A 1 90 ? -14.57 -16.859 -10.836 1 97.94 90 CYS A N 1
ATOM 707 C CA . CYS A 1 90 ? -15.125 -15.992 -9.797 1 97.94 90 CYS A CA 1
ATOM 708 C C . CYS A 1 90 ? -14.062 -15.047 -9.258 1 97.94 90 CYS A C 1
ATOM 710 O O . CYS A 1 90 ? -14.289 -13.836 -9.172 1 97.94 90 CYS A O 1
ATOM 712 N N . LEU A 1 91 ? -12.891 -15.539 -8.93 1 98.38 91 LEU A N 1
ATOM 713 C CA . LEU A 1 91 ? -11.797 -14.719 -8.43 1 98.38 91 LEU A CA 1
ATOM 714 C C . LEU A 1 91 ? -11.398 -13.656 -9.453 1 98.38 91 LEU A C 1
ATOM 716 O O . LEU A 1 91 ? -11.172 -12.5 -9.094 1 98.38 91 LEU A O 1
ATOM 720 N N . ARG A 1 92 ? -11.289 -14.039 -10.68 1 97.81 92 ARG A N 1
ATOM 721 C CA . ARG A 1 92 ? -10.93 -13.086 -11.719 1 97.81 92 ARG A CA 1
ATOM 722 C C . ARG A 1 92 ? -11.945 -11.953 -11.805 1 97.81 92 ARG A C 1
ATOM 724 O O . ARG A 1 92 ? -11.57 -10.781 -11.891 1 97.81 92 ARG A O 1
ATOM 731 N N . LYS A 1 93 ? -13.219 -12.297 -11.781 1 98.19 93 LYS A N 1
ATOM 732 C CA . LYS A 1 93 ? -14.273 -11.289 -11.867 1 98.19 93 LYS A CA 1
ATOM 733 C C . LYS A 1 93 ? -14.25 -10.367 -10.648 1 98.19 93 LYS A C 1
ATOM 735 O O . LYS A 1 93 ? -14.477 -9.164 -10.766 1 98.19 93 LYS A O 1
ATOM 740 N N . ILE A 1 94 ? -14.008 -10.938 -9.516 1 98.44 94 ILE A N 1
ATOM 741 C CA . ILE A 1 94 ? -13.93 -10.148 -8.289 1 98.44 94 ILE A CA 1
ATOM 742 C C . ILE A 1 94 ? -12.758 -9.164 -8.383 1 98.44 94 ILE A C 1
ATOM 744 O O . ILE A 1 94 ? -12.906 -7.984 -8.055 1 98.44 94 ILE A O 1
ATOM 748 N N . MET A 1 95 ? -11.586 -9.648 -8.859 1 98.06 95 MET A N 1
ATOM 749 C CA . MET A 1 95 ? -10.414 -8.781 -8.977 1 98.06 95 MET A CA 1
ATOM 750 C C . MET A 1 95 ? -10.633 -7.711 -10.039 1 98.06 95 MET A C 1
ATOM 752 O O . MET A 1 95 ? -10.164 -6.578 -9.898 1 98.06 95 MET A O 1
ATOM 756 N N . LEU A 1 96 ? -11.32 -8.07 -11.094 1 97.31 96 LEU A N 1
ATOM 757 C CA . LEU A 1 96 ? -11.68 -7.078 -12.102 1 97.31 96 LEU A CA 1
ATOM 758 C C . LEU A 1 96 ? -12.562 -5.984 -11.508 1 97.31 96 LEU A C 1
ATOM 760 O O . LEU A 1 96 ? -12.352 -4.801 -11.781 1 97.31 96 LEU A O 1
ATOM 764 N N . ASN A 1 97 ? -13.539 -6.418 -10.727 1 96.62 97 ASN A N 1
ATOM 765 C CA . ASN A 1 97 ? -14.375 -5.461 -10.008 1 96.62 97 ASN A CA 1
ATOM 766 C C . ASN A 1 97 ? -13.555 -4.582 -9.078 1 96.62 97 ASN A C 1
ATOM 768 O O . ASN A 1 97 ? -13.812 -3.381 -8.961 1 96.62 97 ASN A O 1
ATOM 772 N N . HIS A 1 98 ? -12.602 -5.184 -8.391 1 95.62 98 HIS A N 1
ATOM 773 C CA . HIS A 1 98 ? -11.711 -4.461 -7.492 1 95.62 98 HIS A CA 1
ATOM 774 C C . HIS A 1 98 ? -10.945 -3.373 -8.234 1 95.62 98 HIS A C 1
ATOM 776 O O . HIS A 1 98 ? -10.766 -2.27 -7.715 1 95.62 98 HIS A O 1
ATOM 782 N N . LEU A 1 99 ? -10.516 -3.609 -9.43 1 93.81 99 LEU A N 1
ATOM 783 C CA . LEU A 1 99 ? -9.758 -2.654 -10.234 1 93.81 99 LEU A CA 1
ATOM 784 C C . LEU A 1 99 ? -10.633 -1.477 -10.648 1 93.81 99 LEU A C 1
ATOM 786 O O . LEU A 1 99 ? -10.117 -0.424 -11.039 1 93.81 99 LEU A O 1
ATOM 790 N N . ARG A 1 100 ? -11.906 -1.633 -10.531 1 90 100 ARG A N 1
ATOM 791 C CA . ARG A 1 100 ? -12.836 -0.591 -10.953 1 90 100 ARG A CA 1
ATOM 792 C C . ARG A 1 100 ? -13.203 0.324 -9.789 1 90 100 ARG A C 1
ATOM 794 O O . ARG A 1 100 ? -14.078 1.182 -9.914 1 90 100 ARG A O 1
ATOM 801 N N . PHE A 1 101 ? -12.594 0.043 -8.672 1 87.56 101 PHE A N 1
ATOM 802 C CA . PHE A 1 101 ? -12.75 1.001 -7.586 1 87.56 101 PHE A CA 1
ATOM 803 C C . PHE A 1 101 ? -12.477 2.42 -8.07 1 87.56 101 PHE A C 1
ATOM 805 O O . PHE A 1 101 ? -11.492 2.666 -8.773 1 87.56 101 PHE A O 1
ATOM 812 N N . PRO A 1 102 ? -13.367 3.307 -7.734 1 86.75 102 PRO A N 1
ATOM 813 C CA . PRO A 1 102 ? -13.258 4.645 -8.328 1 86.75 102 PRO A CA 1
ATOM 814 C C . PRO A 1 102 ? -11.938 5.332 -7.984 1 86.75 102 PRO A C 1
ATOM 816 O O . PRO A 1 102 ? -11.469 5.25 -6.844 1 86.75 102 PRO A O 1
ATOM 819 N N . GLU A 1 103 ? -11.469 6.043 -8.922 1 84.06 103 GLU A N 1
ATOM 820 C CA . GLU A 1 103 ? -10.148 6.66 -8.828 1 84.06 103 GLU A CA 1
ATOM 821 C C . GLU A 1 103 ? -10.109 7.715 -7.727 1 84.06 103 GLU A C 1
ATOM 823 O O . GLU A 1 103 ? -9.078 7.914 -7.086 1 84.06 103 GLU A O 1
ATOM 828 N N . GLN A 1 104 ? -11.258 8.305 -7.496 1 87.81 104 GLN A N 1
ATOM 829 C CA . GLN A 1 104 ? -11.297 9.391 -6.52 1 87.81 104 GLN A CA 1
ATOM 830 C C . GLN A 1 104 ? -11 8.875 -5.113 1 87.81 104 GLN A C 1
ATOM 832 O O . GLN A 1 104 ? -10.711 9.656 -4.207 1 87.81 104 GLN A O 1
ATOM 837 N N . TYR A 1 105 ? -11.078 7.57 -4.973 1 90.69 105 TYR A N 1
ATOM 838 C CA . TYR A 1 105 ? -10.828 6.992 -3.658 1 90.69 105 TYR A CA 1
ATOM 839 C C . TYR A 1 105 ? -9.352 6.648 -3.49 1 90.69 105 TYR A C 1
ATOM 841 O O . TYR A 1 105 ? -8.898 6.352 -2.381 1 90.69 105 TYR A O 1
ATOM 849 N N . ARG A 1 106 ? -8.641 6.652 -4.527 1 84.25 106 ARG A N 1
ATOM 850 C CA . ARG A 1 106 ? -7.266 6.172 -4.52 1 84.25 106 ARG A CA 1
ATOM 851 C C . ARG A 1 106 ? -6.438 6.895 -3.459 1 84.25 106 ARG A C 1
ATOM 853 O O . ARG A 1 106 ? -5.797 6.254 -2.625 1 84.25 106 ARG A O 1
ATOM 860 N N . THR A 1 107 ? -6.512 8.211 -3.516 1 84.06 107 THR A N 1
ATOM 861 C CA . THR A 1 107 ? -5.727 9.031 -2.602 1 84.06 107 THR A CA 1
ATOM 862 C C . THR A 1 107 ? -6.09 8.727 -1.151 1 84.06 107 THR A C 1
ATOM 864 O O . THR A 1 107 ? -5.211 8.523 -0.312 1 84.06 107 THR A O 1
ATOM 867 N N . VAL A 1 108 ? -7.332 8.594 -0.887 1 89.44 108 VAL A N 1
ATOM 868 C CA . VAL A 1 108 ? -7.766 8.43 0.497 1 89.44 108 VAL A CA 1
ATOM 869 C C . VAL A 1 108 ? -7.5 7 0.957 1 89.44 108 VAL A C 1
ATOM 871 O O . VAL A 1 108 ? -7.195 6.766 2.129 1 89.44 108 VAL A O 1
ATOM 874 N N . LEU A 1 109 ? -7.562 6.07 0.077 1 87.56 109 LEU A N 1
ATOM 875 C CA . LEU A 1 109 ? -7.254 4.688 0.436 1 87.56 109 LEU A CA 1
ATOM 876 C C . LEU A 1 109 ? -5.777 4.535 0.789 1 87.56 109 LEU A C 1
ATOM 878 O O . LEU A 1 109 ? -5.434 3.852 1.757 1 87.56 109 LEU A O 1
ATOM 882 N N . MET A 1 110 ? -5.004 5.137 0.018 1 82.12 110 MET A N 1
ATOM 883 C CA . MET A 1 110 ? -3.572 5.117 0.311 1 82.12 110 MET A CA 1
ATOM 884 C C . MET A 1 110 ? -3.279 5.812 1.636 1 82.12 110 MET A C 1
ATOM 886 O O . MET A 1 110 ? -2.451 5.344 2.418 1 82.12 110 MET A O 1
ATOM 890 N N . TRP A 1 111 ? -3.971 6.918 1.868 1 83.38 111 TRP A N 1
ATOM 891 C CA . TRP A 1 111 ? -3.816 7.652 3.119 1 83.38 111 TRP A CA 1
ATOM 892 C C . TRP A 1 111 ? -4.234 6.793 4.309 1 83.38 111 TRP A C 1
ATOM 894 O O . TRP A 1 111 ? -3.529 6.738 5.32 1 83.38 111 TRP A O 1
ATOM 904 N N . LEU A 1 112 ? -5.293 6.109 4.168 1 87.44 112 LEU A N 1
ATOM 905 C CA . LEU A 1 112 ? -5.812 5.289 5.258 1 87.44 112 LEU A CA 1
ATOM 906 C C . LEU A 1 112 ? -4.863 4.137 5.566 1 87.44 112 LEU A C 1
ATOM 908 O O . LEU A 1 112 ? -4.75 3.713 6.719 1 87.44 112 LEU A O 1
ATOM 912 N N . ASN A 1 113 ? -4.188 3.648 4.605 1 79.19 113 ASN A N 1
ATOM 913 C CA . ASN A 1 113 ? -3.234 2.566 4.824 1 79.19 113 ASN A CA 1
ATOM 914 C C . ASN A 1 113 ? -2.133 2.977 5.797 1 79.19 113 ASN A C 1
ATOM 916 O O . ASN A 1 113 ? -1.588 2.137 6.516 1 79.19 113 ASN A O 1
ATOM 920 N N . THR A 1 114 ? -1.881 4.238 5.879 1 74.56 114 THR A N 1
ATOM 921 C CA . THR A 1 114 ? -0.82 4.762 6.73 1 74.56 114 THR A CA 1
ATOM 922 C C . THR A 1 114 ? -1.399 5.352 8.016 1 74.56 114 THR A C 1
ATOM 924 O O . THR A 1 114 ? -0.838 5.168 9.094 1 74.56 114 THR A O 1
ATOM 927 N N . GLU A 1 115 ? -2.578 5.926 7.863 1 80 115 GLU A N 1
ATOM 928 C CA . GLU A 1 115 ? -3.049 6.809 8.922 1 80 115 GLU A CA 1
ATOM 929 C C . GLU A 1 115 ? -4.141 6.145 9.758 1 80 115 GLU A C 1
ATOM 931 O O . GLU A 1 115 ? -4.488 6.625 10.836 1 80 115 GLU A O 1
ATOM 936 N N . SER A 1 116 ? -4.648 5.07 9.242 1 86.38 116 SER A N 1
ATOM 937 C CA . SER A 1 116 ? -5.793 4.473 9.93 1 86.38 116 SER A CA 1
ATOM 938 C C . SER A 1 116 ? -5.465 4.164 11.383 1 86.38 116 SER A C 1
ATOM 940 O O . SER A 1 116 ? -6.32 4.297 12.258 1 86.38 116 SER A O 1
ATOM 942 N N . ASP A 1 117 ? -4.219 3.783 11.664 1 82 117 ASP A N 1
ATOM 943 C CA . ASP A 1 117 ? -3.816 3.396 13.016 1 82 117 ASP A CA 1
ATOM 944 C C . ASP A 1 117 ? -3.814 4.602 13.953 1 82 117 ASP A C 1
ATOM 946 O O . ASP A 1 117 ? -3.789 4.441 15.18 1 82 117 ASP A O 1
ATOM 950 N N . TYR A 1 118 ? -3.887 5.734 13.414 1 83.31 118 TYR A N 1
ATOM 951 C CA . TYR A 1 118 ? -3.789 6.941 14.227 1 83.31 118 TYR A CA 1
ATOM 952 C C . TYR A 1 118 ? -5.148 7.621 14.352 1 83.31 118 TYR A C 1
ATOM 954 O O . TYR A 1 118 ? -5.27 8.656 15.008 1 83.31 118 TYR A O 1
ATOM 962 N N . LEU A 1 119 ? -6.137 7.07 13.719 1 90.62 119 LEU A N 1
ATOM 963 C CA . LEU A 1 119 ? -7.496 7.59 13.828 1 90.62 119 LEU A CA 1
ATOM 964 C C . LEU A 1 119 ? -8.109 7.23 15.18 1 90.62 119 LEU A C 1
ATOM 966 O O . LEU A 1 119 ? -7.539 6.441 15.938 1 90.62 119 LEU A O 1
ATOM 970 N N . GLU A 1 120 ? -9.195 7.887 15.461 1 93.44 120 GLU A N 1
ATOM 971 C CA . GLU A 1 120 ? -9.961 7.516 16.641 1 93.44 120 GLU A CA 1
ATOM 972 C C . GLU A 1 120 ? -10.359 6.039 16.609 1 93.44 120 GLU A C 1
ATOM 974 O O . GLU A 1 120 ? -10.578 5.477 15.531 1 93.44 120 GLU A O 1
ATOM 979 N N . GLU A 1 121 ? -10.484 5.5 17.734 1 94.88 121 GLU A N 1
ATOM 980 C CA . GLU A 1 121 ? -10.719 4.066 17.891 1 94.88 121 GLU A CA 1
ATOM 981 C C . GLU A 1 121 ? -11.961 3.631 17.125 1 94.88 121 GLU A C 1
ATOM 983 O O . GLU A 1 121 ? -11.969 2.582 16.469 1 94.88 121 GLU A O 1
ATOM 988 N N . GLU A 1 122 ? -12.898 4.398 17.266 1 95.81 122 GLU A N 1
ATOM 989 C CA . GLU A 1 122 ? -14.148 4.051 16.594 1 95.81 122 GLU A CA 1
ATOM 990 C C . GLU A 1 122 ? -13.961 3.951 15.086 1 95.81 122 GLU A C 1
ATOM 992 O O . GLU A 1 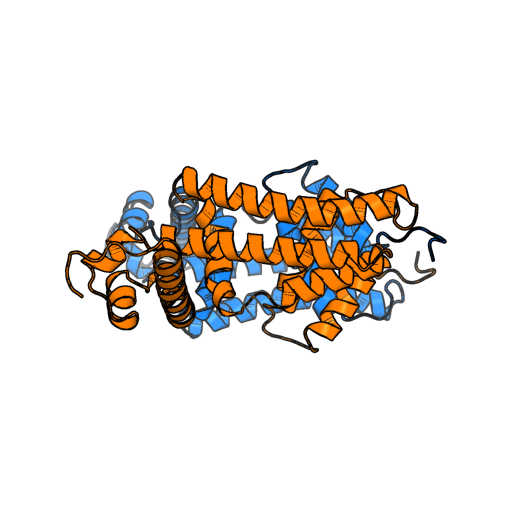122 ? -14.477 3.029 14.453 1 95.81 122 GLU A O 1
ATOM 997 N N . TYR A 1 123 ? -13.266 4.863 14.492 1 95.19 123 TYR A N 1
ATOM 998 C CA . TYR A 1 123 ? -13.008 4.867 13.062 1 95.19 123 TYR A CA 1
ATOM 999 C C . TYR A 1 123 ? -12.133 3.684 12.656 1 95.19 123 TYR A C 1
ATOM 1001 O O . TYR A 1 123 ? -12.383 3.039 11.641 1 95.19 123 TYR A O 1
ATOM 1009 N N . ARG A 1 124 ? -11.234 3.42 13.516 1 94 124 ARG A N 1
ATOM 1010 C CA . ARG A 1 124 ? -10.359 2.277 13.273 1 94 124 ARG A CA 1
ATOM 1011 C C . ARG A 1 124 ? -11.156 0.979 13.211 1 94 124 ARG A C 1
ATOM 1013 O O . ARG A 1 124 ? -10.961 0.164 12.312 1 94 124 ARG A O 1
ATOM 1020 N N . LYS A 1 125 ? -11.992 0.835 14.109 1 95.25 125 LYS A N 1
ATOM 1021 C CA . LYS A 1 125 ? -12.812 -0.373 14.195 1 95.25 125 LYS A CA 1
ATOM 1022 C C . LYS A 1 125 ? -13.719 -0.503 12.977 1 95.25 125 LYS A C 1
ATOM 1024 O O . LYS A 1 125 ? -13.828 -1.581 12.391 1 95.25 125 LYS A O 1
ATOM 1029 N N . ARG A 1 126 ? -14.312 0.546 12.594 1 95.81 126 ARG A N 1
ATOM 1030 C CA . ARG A 1 126 ? -15.211 0.544 11.445 1 95.81 126 ARG A CA 1
ATOM 1031 C C . ARG A 1 126 ? -14.477 0.146 10.172 1 95.81 126 ARG A C 1
ATOM 1033 O O . ARG A 1 126 ? -14.961 -0.691 9.406 1 95.81 126 ARG A O 1
ATOM 1040 N N . LEU A 1 127 ? -13.383 0.705 9.969 1 94.75 127 LEU A N 1
ATOM 1041 C CA . LEU A 1 127 ? -12.594 0.416 8.773 1 94.75 127 LEU A CA 1
ATOM 1042 C C . LEU A 1 127 ? -12.086 -1.022 8.797 1 94.75 127 LEU A C 1
ATOM 1044 O O . LEU A 1 127 ? -12.117 -1.706 7.766 1 94.75 127 LEU A O 1
ATOM 1048 N N . LYS A 1 128 ? -11.68 -1.425 9.945 1 93.75 128 LYS A N 1
ATOM 1049 C CA . LYS A 1 128 ? -11.211 -2.797 10.102 1 93.75 128 LYS A CA 1
ATOM 1050 C C . LYS A 1 128 ? -12.32 -3.801 9.797 1 93.75 128 LYS A C 1
ATOM 1052 O O . LYS A 1 128 ? -12.102 -4.773 9.078 1 93.75 128 LYS A O 1
ATOM 1057 N N . ASP A 1 129 ? -13.43 -3.568 10.344 1 96.12 129 ASP A N 1
ATOM 1058 C CA . ASP A 1 129 ? -14.57 -4.457 10.133 1 96.12 129 ASP A CA 1
ATOM 1059 C C . ASP A 1 129 ? -14.938 -4.539 8.656 1 96.12 129 ASP A C 1
ATOM 1061 O O . ASP A 1 129 ? -15.211 -5.625 8.141 1 96.12 129 ASP A O 1
ATOM 1065 N N . ALA A 1 130 ? -14.938 -3.428 8.008 1 95.31 130 ALA A N 1
ATOM 1066 C CA . ALA A 1 130 ? -15.258 -3.396 6.582 1 95.31 130 ALA A CA 1
ATOM 1067 C C . ALA A 1 130 ? -14.219 -4.156 5.766 1 95.31 130 ALA A C 1
ATOM 1069 O O . ALA A 1 130 ? -14.562 -4.938 4.879 1 95.31 130 ALA A O 1
ATOM 1070 N N . ARG A 1 131 ? -13.016 -3.953 6.098 1 93.62 131 ARG A N 1
ATOM 1071 C CA . ARG A 1 131 ? -11.922 -4.625 5.398 1 93.62 131 ARG A CA 1
ATOM 1072 C C . ARG A 1 131 ? -11.992 -6.137 5.605 1 93.62 131 ARG A C 1
ATOM 1074 O O . ARG A 1 131 ? -11.812 -6.906 4.66 1 93.62 131 ARG A O 1
ATOM 1081 N N . TYR A 1 132 ? -12.273 -6.539 6.805 1 95.88 132 TYR A N 1
ATOM 1082 C CA . TYR A 1 132 ? -12.352 -7.961 7.121 1 95.88 132 TYR A CA 1
ATOM 1083 C C . TYR A 1 132 ? -13.531 -8.617 6.406 1 95.88 132 TYR A C 1
ATOM 1085 O O . TYR A 1 132 ? -13.406 -9.727 5.891 1 95.88 132 TYR A O 1
ATOM 1093 N N . ALA A 1 133 ? -14.609 -7.867 6.398 1 97.38 133 ALA A N 1
ATOM 1094 C CA . ALA A 1 133 ? -15.773 -8.398 5.695 1 97.38 133 ALA A CA 1
ATOM 1095 C C . ALA A 1 133 ? -15.453 -8.656 4.227 1 97.38 133 ALA A C 1
ATOM 1097 O O . ALA A 1 133 ? -15.805 -9.703 3.678 1 97.38 133 ALA A O 1
ATOM 1098 N N . TYR A 1 134 ? -14.789 -7.758 3.631 1 97.31 134 TYR A N 1
ATOM 1099 C CA . TYR A 1 134 ? -14.414 -7.879 2.227 1 97.31 134 TYR A CA 1
ATOM 1100 C C . TYR A 1 134 ? -13.453 -9.039 2.018 1 97.31 134 TYR A C 1
ATOM 1102 O O . TYR A 1 134 ? -13.648 -9.859 1.117 1 97.31 134 TYR A O 1
ATOM 1110 N N . GLN A 1 135 ? -12.469 -9.148 2.865 1 97.19 135 GLN A N 1
ATOM 1111 C CA . GLN A 1 135 ? -11.492 -10.234 2.777 1 97.19 135 GLN A CA 1
ATOM 1112 C C . GLN A 1 135 ? -12.164 -11.594 2.982 1 97.19 135 GLN A C 1
ATOM 1114 O O . GLN A 1 135 ? -11.852 -12.555 2.279 1 97.19 135 GLN A O 1
ATOM 1119 N N . ASP A 1 136 ? -13.086 -11.633 3.91 1 97.94 136 ASP A N 1
ATOM 1120 C CA . ASP A 1 136 ? -13.719 -12.898 4.266 1 97.94 136 ASP A CA 1
ATOM 1121 C C . ASP A 1 136 ? -14.57 -13.43 3.113 1 97.94 136 ASP A C 1
ATOM 1123 O O . ASP A 1 136 ? -14.664 -14.641 2.916 1 97.94 136 ASP A O 1
ATOM 1127 N N . ILE A 1 137 ? -15.117 -12.57 2.383 1 98 137 ILE A N 1
ATOM 1128 C CA . ILE A 1 137 ? -15.938 -13 1.254 1 98 137 ILE A CA 1
ATOM 1129 C C . ILE A 1 137 ? -15.047 -13.594 0.165 1 98 137 ILE A C 1
ATOM 1131 O O . ILE A 1 137 ? -15.352 -14.648 -0.394 1 98 137 ILE A O 1
ATOM 1135 N N . ILE A 1 138 ? -13.984 -12.953 -0.126 1 98.19 138 ILE A N 1
ATOM 1136 C CA . ILE A 1 138 ? -13.055 -13.461 -1.129 1 98.19 138 ILE A CA 1
ATOM 1137 C C . ILE A 1 138 ? -12.461 -14.789 -0.657 1 98.19 138 ILE A C 1
ATOM 1139 O O . ILE A 1 138 ? -12.359 -15.734 -1.434 1 98.19 138 ILE A O 1
ATOM 1143 N N . LYS A 1 139 ? -12.109 -14.773 0.589 1 98.12 139 LYS A N 1
ATOM 1144 C CA . LYS A 1 139 ? -11.57 -15.992 1.179 1 98.12 139 LYS A CA 1
ATOM 1145 C C . LYS A 1 139 ? -12.539 -17.156 1.009 1 98.12 139 LYS A C 1
ATOM 1147 O O . LYS A 1 139 ? -12.117 -18.297 0.782 1 98.12 139 LYS A O 1
ATOM 1152 N N . SER A 1 140 ? -13.789 -16.938 1.131 1 98 140 SER A N 1
ATOM 1153 C CA . SER A 1 140 ? -14.789 -17.984 1.014 1 98 140 SER A CA 1
ATOM 1154 C C . SER A 1 140 ? -14.773 -18.609 -0.377 1 98 140 SER A C 1
ATOM 1156 O O . SER A 1 140 ? -15.023 -19.812 -0.529 1 98 140 SER A O 1
ATOM 1158 N N . VAL A 1 141 ? -14.508 -17.844 -1.406 1 98.25 141 VAL A N 1
ATOM 1159 C CA . VAL A 1 141 ? -14.398 -18.344 -2.77 1 98.25 141 VAL A CA 1
ATOM 1160 C C . VAL A 1 141 ? -13.195 -19.281 -2.877 1 98.25 141 VAL A C 1
ATOM 1162 O O . VAL A 1 141 ? -13.281 -20.359 -3.48 1 98.25 141 VAL A O 1
ATOM 1165 N N . ILE A 1 142 ? -12.086 -18.891 -2.275 1 98.25 142 ILE A N 1
ATOM 1166 C CA . ILE A 1 142 ? -10.867 -19.688 -2.305 1 98.25 142 ILE A CA 1
ATOM 1167 C C . ILE A 1 142 ? -11.07 -20.969 -1.492 1 98.25 142 ILE A C 1
ATOM 1169 O O . ILE A 1 142 ? -10.664 -22.062 -1.917 1 98.25 142 ILE A O 1
ATOM 1173 N N . ASP A 1 143 ? -11.711 -20.812 -0.328 1 97.88 143 ASP A N 1
ATOM 1174 C CA . ASP A 1 143 ? -12.047 -21.969 0.487 1 97.88 143 ASP A CA 1
ATOM 1175 C C . ASP A 1 143 ? -12.867 -22.984 -0.313 1 97.88 143 ASP A C 1
ATOM 1177 O O . ASP A 1 143 ? -12.617 -24.188 -0.234 1 97.88 143 ASP A O 1
ATOM 1181 N N . ASN A 1 144 ? -13.805 -22.516 -1.032 1 96.62 144 ASN A N 1
ATOM 1182 C CA . ASN A 1 144 ? -14.617 -23.375 -1.878 1 96.62 144 ASN A CA 1
ATOM 1183 C C . ASN A 1 144 ? -13.766 -24.109 -2.912 1 96.62 144 ASN A C 1
ATOM 1185 O O . ASN A 1 144 ? -13.961 -25.297 -3.156 1 96.62 144 ASN A O 1
ATOM 1189 N N . GLY A 1 145 ? -12.844 -23.391 -3.521 1 97.25 145 GLY A N 1
ATOM 1190 C CA . GLY A 1 145 ? -11.93 -24.016 -4.469 1 97.25 145 GLY A CA 1
ATOM 1191 C C . GLY A 1 145 ? -11.094 -25.125 -3.854 1 97.25 145 GLY A C 1
ATOM 1192 O O . GLY A 1 145 ? -10.844 -26.141 -4.488 1 97.25 145 GLY A O 1
ATOM 1193 N N . VAL A 1 146 ? -10.664 -24.922 -2.66 1 97.06 146 VAL A N 1
ATOM 1194 C CA . VAL A 1 146 ? -9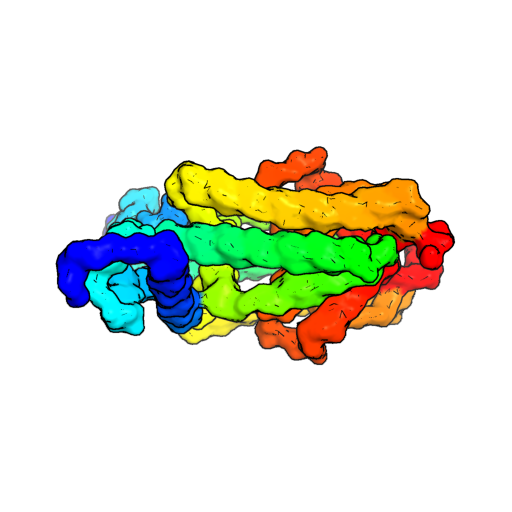.867 -25.922 -1.962 1 97.06 146 VAL A CA 1
ATOM 1195 C C . VAL A 1 146 ? -10.742 -27.141 -1.611 1 97.06 146 VAL A C 1
ATOM 1197 O O . VAL A 1 146 ? -10.352 -28.281 -1.85 1 97.06 146 VAL A O 1
ATOM 1200 N N . THR A 1 147 ? -11.898 -26.844 -1.107 1 95.94 147 THR A N 1
ATOM 1201 C CA . THR A 1 147 ? -12.812 -27.891 -0.669 1 95.94 147 THR A CA 1
ATOM 1202 C C . THR A 1 147 ? -13.242 -28.766 -1.846 1 95.94 147 THR A C 1
ATOM 1204 O O . THR A 1 147 ? -13.398 -29.969 -1.696 1 95.94 147 THR A O 1
ATOM 1207 N N . THR A 1 148 ? -13.406 -28.203 -3.018 1 95.12 148 THR A N 1
ATOM 1208 C CA . THR A 1 148 ? -13.859 -28.922 -4.199 1 95.12 148 THR A CA 1
ATOM 1209 C C . THR A 1 148 ? -12.68 -29.547 -4.938 1 95.12 148 THR A C 1
ATOM 1211 O O . THR A 1 148 ? -12.867 -30.234 -5.945 1 95.12 148 THR A O 1
ATOM 1214 N N . GLY A 1 149 ? -11.5 -29.234 -4.531 1 95.5 149 GLY A N 1
ATOM 1215 C CA . GLY A 1 149 ? -10.305 -29.859 -5.086 1 95.5 149 GLY A CA 1
ATOM 1216 C C . GLY A 1 149 ? -9.773 -29.125 -6.309 1 95.5 149 GLY A C 1
ATOM 1217 O O . GLY A 1 149 ? -8.836 -29.609 -6.957 1 95.5 149 GLY A O 1
ATOM 1218 N N . ILE A 1 150 ? -10.32 -28 -6.609 1 95.94 150 ILE A N 1
ATOM 1219 C CA . ILE A 1 150 ? -9.859 -27.203 -7.738 1 95.94 150 ILE A CA 1
ATOM 1220 C C . ILE A 1 150 ? -8.531 -26.531 -7.391 1 95.94 150 ILE A C 1
ATOM 1222 O O . ILE A 1 150 ? -7.609 -26.516 -8.211 1 95.94 150 ILE A O 1
ATOM 1226 N N . PHE A 1 151 ? -8.453 -26.016 -6.215 1 97.38 151 PHE A N 1
ATOM 1227 C CA . PHE A 1 151 ? -7.219 -25.453 -5.691 1 97.38 151 PHE A CA 1
ATOM 1228 C C . PHE A 1 151 ? -6.551 -26.422 -4.719 1 97.38 151 PHE A C 1
ATOM 1230 O O . PHE A 1 151 ? -7.227 -27.188 -4.031 1 97.38 151 PHE A O 1
ATOM 1237 N N . ARG A 1 152 ? -5.277 -26.406 -4.656 1 96.62 152 ARG A N 1
ATOM 1238 C CA . ARG A 1 152 ? -4.535 -27.172 -3.664 1 96.62 152 ARG A CA 1
ATOM 1239 C C . ARG A 1 152 ? -4.688 -26.578 -2.273 1 96.62 152 ARG A C 1
ATOM 1241 O O . ARG A 1 152 ? -5.043 -25.406 -2.135 1 96.62 152 ARG A O 1
ATOM 1248 N N . LYS A 1 153 ? -4.387 -27.406 -1.265 1 95.56 153 LYS A N 1
ATOM 1249 C CA . LYS A 1 153 ? -4.383 -26.891 0.099 1 95.56 153 LYS A CA 1
ATOM 1250 C C . LYS A 1 153 ? -3.377 -25.75 0.25 1 95.56 153 LYS A C 1
ATOM 1252 O O . LYS A 1 153 ? -2.219 -25.875 -0.153 1 95.56 153 LYS A O 1
ATOM 1257 N N . THR A 1 154 ? -3.869 -24.594 0.764 1 95.06 154 THR A N 1
ATOM 1258 C CA . THR A 1 154 ? -3.051 -23.406 0.916 1 95.06 154 THR A CA 1
ATOM 1259 C C . THR A 1 154 ? -3.594 -22.516 2.031 1 95.06 154 THR A C 1
ATOM 1261 O O . THR A 1 154 ? -4.641 -22.812 2.611 1 95.06 154 THR A O 1
ATOM 1264 N N . ASP A 1 155 ? -2.85 -21.547 2.43 1 95.44 155 ASP A N 1
ATOM 1265 C CA . ASP A 1 155 ? -3.322 -20.516 3.348 1 95.44 155 ASP A CA 1
ATOM 1266 C C . ASP A 1 155 ? -4.266 -19.547 2.643 1 95.44 155 ASP A C 1
ATOM 1268 O O . ASP A 1 155 ? -3.828 -18.547 2.086 1 95.44 155 ASP A O 1
ATOM 1272 N N . THR A 1 156 ? -5.57 -19.828 2.783 1 97.06 156 THR A N 1
ATOM 1273 C CA . THR A 1 156 ? -6.551 -19.109 1.979 1 97.06 156 THR A CA 1
ATOM 1274 C C . THR A 1 156 ? -6.66 -17.656 2.432 1 97.06 156 THR A C 1
ATOM 1276 O O . THR A 1 156 ? -6.977 -16.766 1.632 1 97.06 156 THR A O 1
ATOM 1279 N N . ALA A 1 157 ? -6.41 -17.406 3.684 1 96.81 157 ALA A N 1
ATOM 1280 C CA . ALA A 1 157 ? -6.383 -16.016 4.164 1 96.81 157 ALA A CA 1
ATOM 1281 C C . ALA A 1 157 ? -5.234 -15.242 3.533 1 96.81 157 ALA A C 1
ATOM 1283 O O . ALA A 1 157 ? -5.41 -14.102 3.1 1 96.81 157 ALA A O 1
ATOM 1284 N N . LEU A 1 158 ? -4.082 -15.844 3.471 1 96.94 158 LEU A N 1
ATOM 1285 C CA . LEU A 1 158 ? -2.918 -15.211 2.859 1 96.94 158 LEU A CA 1
ATOM 1286 C C . LEU A 1 158 ? -3.145 -14.984 1.368 1 96.94 158 LEU A C 1
ATOM 1288 O O . LEU A 1 158 ? -2.865 -13.898 0.852 1 96.94 158 LEU A O 1
ATOM 1292 N N . VAL A 1 159 ? -3.682 -16 0.695 1 97.5 159 VAL A N 1
ATOM 1293 C CA . VAL A 1 159 ? -3.949 -15.875 -0.733 1 97.5 159 VAL A CA 1
ATOM 1294 C C . VAL A 1 159 ? -4.883 -14.688 -0.977 1 97.5 159 VAL A C 1
ATOM 1296 O O . VAL A 1 159 ? -4.68 -13.914 -1.919 1 97.5 159 VAL A O 1
ATOM 1299 N N . THR A 1 160 ? -5.879 -14.586 -0.106 1 97.81 160 THR A N 1
ATOM 1300 C CA . THR A 1 160 ? -6.84 -13.492 -0.215 1 97.81 160 THR A CA 1
ATOM 1301 C C . THR A 1 160 ? -6.137 -12.141 -0.13 1 97.81 160 THR A C 1
ATOM 1303 O O . THR A 1 160 ? -6.336 -11.273 -0.983 1 97.81 160 THR A O 1
ATOM 1306 N N . ARG A 1 161 ? -5.305 -11.961 0.829 1 96.19 161 ARG A N 1
ATOM 1307 C CA . ARG A 1 161 ? -4.574 -10.711 0.999 1 96.19 161 ARG A CA 1
ATOM 1308 C C . ARG A 1 161 ? -3.631 -10.461 -0.174 1 96.19 161 ARG A C 1
ATOM 1310 O O . ARG A 1 161 ? -3.5 -9.336 -0.643 1 96.19 161 ARG A O 1
ATOM 1317 N N . LEU A 1 162 ? -2.984 -11.492 -0.621 1 97.38 162 LEU A N 1
ATOM 1318 C CA . LEU A 1 162 ? -2.066 -11.383 -1.75 1 97.38 162 LEU A CA 1
ATOM 1319 C C . LEU A 1 162 ? -2.799 -10.914 -3.002 1 97.38 162 LEU A C 1
ATOM 1321 O O . LEU A 1 162 ? -2.314 -10.031 -3.719 1 97.38 162 LEU A O 1
ATOM 1325 N N . LEU A 1 163 ? -3.957 -11.477 -3.244 1 97.94 163 LEU A N 1
ATOM 1326 C CA . LEU A 1 163 ? -4.738 -11.094 -4.414 1 97.94 163 LEU A CA 1
ATOM 1327 C C . LEU A 1 163 ? -5.188 -9.641 -4.316 1 97.94 163 LEU A C 1
ATOM 1329 O O . LEU A 1 163 ? -5.051 -8.875 -5.273 1 97.94 163 LEU A O 1
ATOM 1333 N N . ILE A 1 164 ? -5.664 -9.305 -3.189 1 95.69 164 ILE A N 1
ATOM 1334 C CA . ILE A 1 164 ? -6.121 -7.934 -2.99 1 95.69 164 ILE A CA 1
ATOM 1335 C C . ILE A 1 164 ? -4.957 -6.965 -3.189 1 95.69 164 ILE A C 1
ATOM 1337 O O . ILE A 1 164 ? -5.066 -6.004 -3.955 1 95.69 164 ILE A O 1
ATOM 1341 N N . ASN A 1 165 ? -3.85 -7.234 -2.564 1 93.5 165 ASN A N 1
ATOM 1342 C CA . ASN A 1 165 ? -2.707 -6.328 -2.617 1 93.5 165 ASN A CA 1
ATOM 1343 C C . ASN A 1 165 ? -2.061 -6.324 -3.998 1 93.5 165 ASN A C 1
ATOM 1345 O O . ASN A 1 165 ? -1.341 -5.387 -4.348 1 93.5 165 ASN A O 1
ATOM 1349 N N . SER A 1 166 ? -2.271 -7.336 -4.777 1 96.12 166 SER A N 1
ATOM 1350 C CA . SER A 1 166 ? -1.719 -7.387 -6.125 1 96.12 166 SER A CA 1
ATOM 1351 C C . SER A 1 166 ? -2.307 -6.289 -7.008 1 96.12 166 SER A C 1
ATOM 1353 O O . SER A 1 166 ? -1.696 -5.887 -8 1 96.12 166 SER A O 1
ATOM 1355 N N . MET A 1 167 ? -3.43 -5.785 -6.66 1 93.38 167 MET A N 1
ATOM 1356 C CA . MET A 1 167 ? -4.051 -4.719 -7.441 1 93.38 167 MET A CA 1
ATOM 1357 C C . MET A 1 167 ? -3.195 -3.453 -7.414 1 93.38 167 MET A C 1
ATOM 1359 O O . MET A 1 167 ? -3.225 -2.658 -8.352 1 93.38 167 MET A O 1
ATOM 1363 N N . LEU A 1 168 ? -2.465 -3.344 -6.371 1 88.62 168 LEU A N 1
ATOM 1364 C CA . LEU A 1 168 ? -1.546 -2.217 -6.273 1 88.62 168 LEU A CA 1
ATOM 1365 C C . LEU A 1 168 ? -0.516 -2.256 -7.398 1 88.62 168 LEU A C 1
ATOM 1367 O O . LEU A 1 168 ? -0.139 -1.214 -7.938 1 88.62 168 LEU A O 1
ATOM 1371 N N . SER A 1 169 ? -0.103 -3.434 -7.754 1 92.81 169 SER A N 1
ATOM 1372 C CA . SER A 1 169 ? 0.903 -3.625 -8.797 1 92.81 169 SER A CA 1
ATOM 1373 C C . SER A 1 169 ? 0.354 -3.262 -10.172 1 92.81 169 SER A C 1
ATOM 1375 O O . SER A 1 169 ? 1.118 -3.023 -11.109 1 92.81 169 SER A O 1
ATOM 1377 N N . ILE A 1 170 ? -0.9 -3.203 -10.258 1 92.75 170 ILE A N 1
ATOM 1378 C CA . ILE A 1 170 ? -1.56 -2.912 -11.531 1 92.75 170 ILE A CA 1
ATOM 1379 C C . ILE A 1 170 ? -1.979 -1.443 -11.562 1 92.75 170 ILE A C 1
ATOM 1381 O O . ILE A 1 170 ? -1.676 -0.729 -12.523 1 92.75 170 ILE A O 1
ATOM 1385 N N . SER A 1 171 ? -2.516 -0.984 -10.484 1 87.88 171 SER A N 1
ATOM 1386 C CA . SER A 1 171 ? -3.193 0.309 -10.484 1 87.88 171 SER A CA 1
ATOM 1387 C C . SER A 1 171 ? -2.215 1.443 -10.195 1 87.88 171 SER A C 1
ATOM 1389 O O . SER A 1 171 ? -2.453 2.588 -10.586 1 87.88 171 SER A O 1
ATOM 1391 N N . TYR A 1 172 ? -1.1 1.153 -9.508 1 80.75 172 TYR A N 1
ATOM 1392 C CA . TYR A 1 172 ? -0.272 2.258 -9.039 1 80.75 172 TYR A CA 1
ATOM 1393 C C . TYR A 1 172 ? 1.099 2.236 -9.703 1 80.75 172 TYR A C 1
ATOM 1395 O O . TYR A 1 172 ? 2.006 2.961 -9.289 1 80.75 172 TYR A O 1
ATOM 1403 N N . THR A 1 173 ? 1.261 1.468 -10.633 1 80.62 173 THR A N 1
ATOM 1404 C CA . THR A 1 173 ? 2.539 1.449 -11.336 1 80.62 173 THR A CA 1
ATOM 1405 C C . THR A 1 173 ? 2.697 2.697 -12.195 1 80.62 173 THR A C 1
ATOM 1407 O O . THR A 1 173 ? 1.731 3.168 -12.805 1 80.62 173 THR A O 1
ATOM 1410 N N . SER A 1 174 ? 3.896 3.223 -12.195 1 79 174 SER A N 1
ATOM 1411 C CA . SER A 1 174 ? 4.223 4.359 -13.047 1 79 174 SER A CA 1
ATOM 1412 C C . SER A 1 174 ? 4.824 3.898 -14.375 1 79 174 SER A C 1
ATOM 1414 O O . SER A 1 174 ? 5.117 4.719 -15.25 1 79 174 SER A O 1
ATOM 1416 N N . ARG A 1 175 ? 4.953 2.564 -14.531 1 81.06 175 ARG A N 1
ATOM 1417 C CA . ARG A 1 175 ? 5.496 1.997 -15.758 1 81.06 175 ARG A CA 1
ATOM 1418 C C . ARG A 1 175 ? 4.602 0.88 -16.281 1 81.06 175 ARG A C 1
ATOM 1420 O O . ARG A 1 175 ? 5.051 -0.259 -16.438 1 81.06 175 ARG A O 1
ATOM 1427 N N . PRO A 1 176 ? 3.422 1.377 -16.672 1 77.44 176 PRO A N 1
ATOM 1428 C CA . PRO A 1 176 ? 2.549 0.324 -17.203 1 77.44 176 PRO A CA 1
ATOM 1429 C C . PRO A 1 176 ? 3.012 -0.204 -18.547 1 77.44 176 PRO A C 1
ATOM 1431 O O . PRO A 1 176 ? 3.436 0.574 -19.406 1 77.44 176 PRO A O 1
ATOM 1434 N N . LEU A 1 177 ? 3.053 -1.535 -18.641 1 81.94 177 LEU A N 1
ATOM 1435 C CA . LEU A 1 177 ? 3.465 -2.141 -19.906 1 81.94 177 LEU A CA 1
ATOM 1436 C C . LEU A 1 177 ? 2.254 -2.637 -20.688 1 81.94 177 LEU A C 1
ATOM 1438 O O . LEU A 1 177 ? 2.365 -2.941 -21.875 1 81.94 177 LEU A O 1
ATOM 1442 N N . ASP A 1 178 ? 1.127 -2.73 -20 1 90.38 178 ASP A N 1
ATOM 1443 C CA . ASP A 1 178 ? -0.102 -3.221 -20.609 1 90.38 178 ASP A CA 1
ATOM 1444 C C . ASP A 1 178 ? -1.333 -2.613 -19.938 1 90.38 178 ASP A C 1
ATOM 1446 O O . ASP A 1 178 ? -1.211 -1.867 -18.969 1 90.38 178 ASP A O 1
ATOM 1450 N N . SER A 1 179 ? -2.484 -2.885 -20.578 1 93.31 179 SER A N 1
ATOM 1451 C CA . SER A 1 179 ? -3.73 -2.463 -19.938 1 93.31 179 SER A CA 1
ATOM 1452 C C . SER A 1 179 ? -3.92 -3.131 -18.578 1 93.31 179 SER A C 1
ATOM 1454 O O . SER A 1 179 ? -3.34 -4.188 -18.328 1 93.31 179 SER A O 1
ATOM 1456 N N . SER A 1 180 ? -4.711 -2.48 -17.734 1 93.69 180 SER A N 1
ATOM 1457 C CA . SER A 1 180 ? -5.004 -3.033 -16.422 1 93.69 180 SER A CA 1
ATOM 1458 C C . SER A 1 180 ? -5.602 -4.434 -16.531 1 93.69 180 SER A C 1
ATOM 1460 O O . SER A 1 180 ? -5.277 -5.316 -15.734 1 93.69 180 SER A O 1
ATOM 1462 N N . GLU A 1 181 ? -6.426 -4.641 -17.531 1 94.69 181 GLU A N 1
ATOM 1463 C CA . GLU A 1 181 ? -7.082 -5.938 -17.688 1 94.69 181 GLU A CA 1
ATOM 1464 C C . GLU A 1 181 ? -6.082 -7.012 -18.109 1 94.69 181 GLU A C 1
ATOM 1466 O O . GLU A 1 181 ? -6.145 -8.148 -17.625 1 94.69 181 GLU A O 1
ATOM 1471 N N . LYS A 1 182 ? -5.184 -6.668 -19.016 1 96 182 LYS A N 1
ATOM 1472 C CA . LYS A 1 182 ? -4.16 -7.625 -19.422 1 96 182 LYS A CA 1
ATOM 1473 C C . LYS A 1 182 ? -3.227 -7.961 -18.266 1 96 182 LYS A C 1
ATOM 1475 O O . LYS A 1 182 ? -2.836 -9.117 -18.094 1 96 182 LYS A O 1
ATOM 1480 N N . MET A 1 183 ? -2.887 -6.98 -17.516 1 96.44 183 MET A N 1
ATOM 1481 C CA . MET A 1 183 ? -2.049 -7.215 -16.344 1 96.44 183 MET A CA 1
ATOM 1482 C C . MET A 1 183 ? -2.775 -8.078 -15.312 1 96.44 183 MET A C 1
ATOM 1484 O O . MET A 1 183 ? -2.158 -8.922 -14.656 1 96.44 183 MET A O 1
ATOM 1488 N N . LEU A 1 184 ? -4.078 -7.84 -15.211 1 97.31 184 LEU A N 1
ATOM 1489 C CA . LEU A 1 184 ? -4.867 -8.68 -14.32 1 97.31 184 LEU A CA 1
ATOM 1490 C C . LEU A 1 184 ? -4.844 -10.133 -14.781 1 97.31 184 LEU A C 1
ATOM 1492 O O . LEU A 1 184 ? -4.672 -11.047 -13.969 1 97.31 184 LEU A O 1
ATOM 1496 N N . ASP A 1 185 ? -5.008 -10.336 -16.078 1 97.38 185 ASP A N 1
ATOM 1497 C CA . ASP A 1 185 ? -4.996 -11.695 -16.609 1 97.38 185 ASP A CA 1
ATOM 1498 C C . ASP A 1 185 ? -3.676 -12.398 -16.312 1 97.38 185 ASP A C 1
ATOM 1500 O O . ASP A 1 185 ? -3.666 -13.562 -15.906 1 97.38 185 ASP A O 1
ATOM 1504 N N . GLU A 1 186 ? -2.631 -11.672 -16.5 1 96.94 186 GLU A N 1
ATOM 1505 C CA . GLU A 1 186 ? -1.323 -12.25 -16.203 1 96.94 186 GLU A CA 1
ATOM 1506 C C . GLU A 1 186 ? -1.171 -12.5 -14.703 1 96.94 186 GLU A C 1
ATOM 1508 O O . GLU A 1 186 ? -0.62 -13.531 -14.289 1 96.94 186 GLU A O 1
ATOM 1513 N N . THR A 1 187 ? -1.605 -11.562 -13.867 1 98 187 THR A N 1
ATOM 1514 C CA . THR A 1 187 ? -1.57 -11.734 -12.422 1 98 187 THR A CA 1
ATOM 1515 C C . THR A 1 187 ? -2.328 -12.992 -12 1 98 187 THR A C 1
ATOM 1517 O O . THR A 1 187 ? -1.813 -13.805 -11.234 1 98 187 THR A O 1
ATOM 1520 N N . MET A 1 188 ? -3.529 -13.148 -12.586 1 97.62 188 MET A N 1
ATOM 1521 C CA . MET A 1 188 ? -4.316 -14.336 -12.281 1 97.62 188 MET A CA 1
ATOM 1522 C C . MET A 1 188 ? -3.598 -15.602 -12.742 1 97.62 188 MET A C 1
ATOM 1524 O O . MET A 1 188 ? -3.596 -16.609 -12.031 1 97.62 188 MET A O 1
ATOM 1528 N N . ASN A 1 189 ? -3.029 -15.562 -13.906 1 97.12 189 ASN A N 1
ATOM 1529 C CA . ASN A 1 189 ? -2.273 -16.703 -14.414 1 97.12 189 ASN A CA 1
ATOM 1530 C C . ASN A 1 189 ? -1.136 -17.078 -13.469 1 97.12 189 ASN A C 1
ATOM 1532 O O . ASN A 1 189 ? -0.912 -18.266 -13.203 1 97.12 189 ASN A O 1
ATOM 1536 N N . ILE A 1 190 ? -0.478 -16.125 -12.93 1 96.88 190 ILE A N 1
ATOM 1537 C CA . ILE A 1 190 ? 0.628 -16.359 -12 1 96.88 190 ILE A CA 1
ATOM 1538 C C . ILE A 1 190 ? 0.102 -16.984 -10.711 1 96.88 190 ILE A C 1
ATOM 1540 O O . ILE A 1 190 ? 0.647 -17.984 -10.227 1 96.88 190 ILE A O 1
ATOM 1544 N N . PHE A 1 191 ? -0.967 -16.438 -10.133 1 97.69 191 PHE A N 1
ATOM 1545 C CA . PHE A 1 191 ? -1.513 -16.938 -8.875 1 97.69 191 PHE A CA 1
ATOM 1546 C C . PHE A 1 191 ? -2.047 -18.359 -9.047 1 97.69 191 PHE A C 1
ATOM 1548 O O . PHE A 1 191 ? -1.901 -19.188 -8.148 1 97.69 191 PHE A O 1
ATOM 1555 N N . LEU A 1 192 ? -2.625 -18.594 -10.18 1 96.62 192 LEU A N 1
ATOM 1556 C CA . LEU A 1 192 ? -3.275 -19.891 -10.391 1 96.62 192 LEU A CA 1
ATOM 1557 C C . LEU A 1 192 ? -2.26 -20.938 -10.805 1 96.62 192 LEU A C 1
ATOM 1559 O O . LEU A 1 192 ? -2.295 -22.078 -10.312 1 96.62 192 LEU A O 1
ATOM 1563 N N . ASN A 1 193 ? -1.242 -20.594 -11.688 1 95.56 193 ASN A N 1
ATOM 1564 C CA . ASN A 1 193 ? -0.42 -21.609 -12.328 1 95.56 193 ASN A CA 1
ATOM 1565 C C . ASN A 1 193 ? 1.058 -21.438 -11.992 1 95.56 193 ASN A C 1
ATOM 1567 O O . ASN A 1 193 ? 1.88 -22.297 -12.312 1 95.56 193 ASN A O 1
ATOM 1571 N N . GLY A 1 194 ? 1.403 -20.344 -11.359 1 95.56 194 GLY A N 1
ATOM 1572 C CA . GLY A 1 194 ? 2.797 -20.094 -11.023 1 95.56 194 GLY A CA 1
ATOM 1573 C C . GLY A 1 194 ? 3.637 -19.703 -12.234 1 95.56 194 GLY A C 1
ATOM 1574 O O . GLY A 1 194 ? 3.141 -19.688 -13.359 1 95.56 194 GLY A O 1
ATOM 1575 N N . ILE A 1 195 ? 4.918 -19.391 -11.992 1 94.5 195 ILE A N 1
ATOM 1576 C CA . ILE A 1 195 ? 5.777 -18.953 -13.086 1 94.5 195 ILE A CA 1
ATOM 1577 C C . ILE A 1 195 ? 6.785 -20.047 -13.422 1 94.5 195 ILE A C 1
ATOM 1579 O O . ILE A 1 195 ? 7.59 -19.891 -14.344 1 94.5 195 ILE A O 1
ATOM 1583 N N . MET A 1 196 ? 6.746 -21.125 -12.656 1 92.88 196 MET A N 1
ATOM 1584 C CA . MET A 1 196 ? 7.68 -22.219 -12.938 1 92.88 196 MET A CA 1
ATOM 1585 C C . MET A 1 196 ? 7.363 -22.859 -14.273 1 92.88 196 MET A C 1
ATOM 1587 O O . MET A 1 196 ? 6.195 -23 -14.648 1 92.88 196 MET A O 1
ATOM 1591 N N . ASN A 1 197 ? 8.336 -23.172 -15 1 87.81 197 ASN A N 1
ATOM 1592 C CA . ASN A 1 197 ? 8.172 -23.984 -16.203 1 87.81 197 ASN A CA 1
ATOM 1593 C C . ASN A 1 197 ? 7.906 -25.453 -15.875 1 87.81 197 ASN A C 1
ATOM 1595 O O . ASN A 1 197 ? 8.383 -25.953 -14.859 1 87.81 197 ASN A O 1
ATOM 1599 N N . ASP A 1 198 ? 7.039 -26.016 -16.844 1 71.44 198 ASP A N 1
ATOM 1600 C CA . ASP A 1 198 ? 6.844 -27.469 -16.75 1 71.44 198 ASP A CA 1
ATOM 1601 C C . ASP A 1 198 ? 8.164 -28.203 -16.938 1 71.44 198 ASP A C 1
ATOM 1603 O O . ASP A 1 198 ? 8.891 -27.953 -17.891 1 71.44 198 ASP A O 1
ATOM 1607 N N . GLY A 1 199 ? 8.812 -28.781 -15.906 1 57.34 199 GLY A N 1
ATOM 1608 C CA . GLY A 1 199 ? 10.055 -29.531 -16.031 1 57.34 199 GLY A CA 1
ATOM 1609 C C . GLY A 1 199 ? 11.25 -28.797 -15.461 1 57.34 199 GLY A C 1
ATOM 1610 O O . GLY A 1 199 ? 12.375 -29.312 -15.492 1 57.34 199 GLY A O 1
ATOM 1611 N N . GLY A 1 200 ? 11.141 -27.578 -15.203 1 47.47 200 GLY A N 1
ATOM 1612 C CA . GLY A 1 200 ? 12.289 -26.828 -14.719 1 47.47 200 GLY A CA 1
ATOM 1613 C C . GLY A 1 200 ? 12.57 -27.062 -13.242 1 47.47 200 GLY A C 1
ATOM 1614 O O . GLY A 1 200 ? 11.703 -26.844 -12.398 1 47.47 200 GLY A O 1
ATOM 1615 N N . GLU A 1 201 ? 13.195 -28.203 -12.906 1 45.62 201 GLU A N 1
ATOM 1616 C CA . GLU A 1 201 ? 13.695 -28.484 -11.57 1 45.62 201 GLU A CA 1
ATOM 1617 C C . GLU A 1 201 ? 14.867 -27.578 -11.211 1 45.62 201 GLU A C 1
ATOM 1619 O O . GLU A 1 201 ? 15.656 -27.203 -12.086 1 45.62 201 GLU A O 1
ATOM 1624 N N . MET B 1 1 ? 27.125 24.484 20.391 1 41.09 1 MET B N 1
ATOM 1625 C CA . MET B 1 1 ? 28.359 24 19.812 1 41.09 1 MET B CA 1
ATOM 1626 C C . MET B 1 1 ? 29.172 25.141 19.203 1 41.09 1 MET B C 1
ATOM 1628 O O . MET B 1 1 ? 28.609 26.156 18.781 1 41.09 1 MET B O 1
ATOM 1632 N N . PRO B 1 2 ? 30.406 25.375 19.375 1 48.16 2 PRO B N 1
ATOM 1633 C CA . PRO B 1 2 ? 31.078 26.531 18.766 1 48.16 2 PRO B CA 1
ATOM 1634 C C . PRO B 1 2 ? 30.766 26.672 17.281 1 48.16 2 PRO B C 1
ATOM 1636 O O . PRO B 1 2 ? 30.609 25.672 16.578 1 48.16 2 PRO B O 1
ATOM 1639 N N . LYS B 1 3 ? 30.234 27.766 16.828 1 56.53 3 LYS B N 1
ATOM 1640 C CA . LYS B 1 3 ? 29.75 28.234 15.531 1 56.53 3 LYS B CA 1
ATOM 1641 C C . LYS B 1 3 ? 30.688 27.781 14.406 1 56.53 3 LYS B C 1
ATOM 1643 O O . LYS B 1 3 ? 30.266 27.672 13.25 1 56.53 3 LYS B O 1
ATOM 1648 N N . GLY B 1 4 ? 32.031 27.359 14.688 1 56.97 4 GLY B N 1
ATOM 1649 C CA . GLY B 1 4 ? 33.094 27.375 13.68 1 56.97 4 GLY B CA 1
ATOM 1650 C C . GLY B 1 4 ? 33.5 25.969 13.234 1 56.97 4 GLY B C 1
ATOM 1651 O O . GLY B 1 4 ? 34.469 25.812 12.477 1 56.97 4 GLY B O 1
ATOM 1652 N N . ILE B 1 5 ? 33.312 25.016 13.992 1 62.38 5 ILE B N 1
ATOM 1653 C CA . ILE B 1 5 ? 34 23.797 13.547 1 62.38 5 ILE B CA 1
ATOM 1654 C C . ILE B 1 5 ? 33.281 23.203 12.344 1 62.38 5 ILE B C 1
ATOM 1656 O O . ILE B 1 5 ? 32.094 22.922 12.414 1 62.38 5 ILE B O 1
ATOM 1660 N N . VAL B 1 6 ? 33.938 23.422 11.195 1 79.12 6 VAL B N 1
ATOM 1661 C CA . VAL B 1 6 ? 33.438 22.812 9.969 1 79.12 6 VAL B CA 1
ATOM 1662 C C . VAL B 1 6 ? 33.406 21.297 10.102 1 79.12 6 VAL B C 1
ATOM 1664 O O . VAL B 1 6 ? 34.469 20.672 10.352 1 79.12 6 VAL B O 1
ATOM 1667 N N . LEU B 1 7 ? 32.281 20.703 10.195 1 85.25 7 LEU B N 1
ATOM 1668 C CA . LEU B 1 7 ? 32.156 19.25 10.297 1 85.25 7 LEU B CA 1
ATOM 1669 C C . LEU B 1 7 ? 32.75 18.547 9.086 1 85.25 7 LEU B C 1
ATOM 1671 O O . LEU B 1 7 ? 32.625 19.047 7.961 1 85.25 7 LEU B O 1
ATOM 1675 N N . THR B 1 8 ? 33.469 17.562 9.344 1 89.88 8 THR B N 1
ATOM 1676 C CA . THR B 1 8 ? 33.969 16.703 8.266 1 89.88 8 THR B CA 1
ATOM 1677 C C . THR B 1 8 ? 32.781 16.016 7.559 1 89.88 8 THR B C 1
ATOM 1679 O O . THR B 1 8 ? 31.672 15.992 8.078 1 89.88 8 THR B O 1
ATOM 1682 N N . PRO B 1 9 ? 33.062 15.617 6.387 1 88.75 9 PRO B N 1
ATOM 1683 C CA . PRO B 1 9 ? 31.984 14.906 5.676 1 88.75 9 PRO B CA 1
ATOM 1684 C C . PRO B 1 9 ? 31.438 13.727 6.473 1 88.75 9 PRO B C 1
ATOM 1686 O O . PRO B 1 9 ? 30.234 13.461 6.441 1 88.75 9 PRO B O 1
ATOM 1689 N N . GLU B 1 10 ? 32.25 13.086 7.148 1 90.38 10 GLU B N 1
ATOM 1690 C CA . GLU B 1 10 ? 31.828 11.945 7.961 1 90.38 10 GLU B CA 1
ATOM 1691 C C . GLU B 1 10 ? 30.953 12.398 9.133 1 90.38 10 GLU B C 1
ATOM 1693 O O . GLU B 1 10 ? 29.969 11.742 9.453 1 90.38 10 GLU B O 1
ATOM 1698 N N . GLN B 1 11 ? 31.328 13.438 9.719 1 90.19 11 GLN B N 1
ATOM 1699 C CA . GLN B 1 11 ? 30.562 13.984 10.836 1 90.19 11 GLN B CA 1
ATOM 1700 C C . GLN B 1 11 ? 29.203 14.492 10.375 1 90.19 11 GLN B C 1
ATOM 1702 O O . GLN B 1 11 ? 28.203 14.352 11.086 1 90.19 11 GLN B O 1
ATOM 1707 N N . GLN B 1 12 ? 29.234 15.078 9.188 1 91.69 12 GLN B N 1
ATOM 1708 C CA . GLN B 1 12 ? 27.984 15.555 8.617 1 91.69 12 GLN B CA 1
ATOM 1709 C C . GLN B 1 12 ? 27.016 14.398 8.352 1 91.69 12 GLN B C 1
ATOM 1711 O O . GLN B 1 12 ? 25.828 14.492 8.648 1 91.69 12 GLN B O 1
ATOM 1716 N N . ALA B 1 13 ? 27.609 13.375 7.871 1 91.94 13 ALA B N 1
ATOM 1717 C CA . ALA B 1 13 ? 26.797 12.188 7.59 1 91.94 13 ALA B CA 1
ATOM 1718 C C . ALA B 1 13 ? 26.25 11.594 8.883 1 91.94 13 ALA B C 1
ATOM 1720 O O . ALA B 1 13 ? 25.094 11.156 8.922 1 91.94 13 ALA B O 1
ATOM 1721 N N . GLU B 1 14 ? 26.984 11.578 9.883 1 93.19 14 GLU B N 1
ATOM 1722 C CA . GLU B 1 14 ? 26.547 11.047 11.172 1 93.19 14 GLU B CA 1
ATOM 1723 C C . GLU B 1 14 ? 25.422 11.891 11.758 1 93.19 14 GLU B C 1
ATOM 1725 O O . GLU B 1 14 ? 24.484 11.352 12.352 1 93.19 14 GLU B O 1
ATOM 1730 N N . ARG B 1 15 ? 25.578 13.164 11.586 1 94.06 15 ARG B N 1
ATOM 1731 C CA . ARG B 1 15 ? 24.531 14.062 12.086 1 94.06 15 ARG B CA 1
ATOM 1732 C C . ARG B 1 15 ? 23.234 13.875 11.32 1 94.06 15 ARG B C 1
ATOM 1734 O O . ARG B 1 15 ? 22.156 13.859 11.914 1 94.06 15 ARG B O 1
ATOM 1741 N N . ARG B 1 16 ? 23.391 13.742 10.062 1 96.06 16 ARG B N 1
ATOM 1742 C CA . ARG B 1 16 ? 22.203 13.477 9.258 1 96.06 16 ARG B CA 1
ATOM 1743 C C . ARG B 1 16 ? 21.516 12.188 9.695 1 96.06 16 ARG B C 1
ATOM 1745 O O . ARG B 1 16 ? 20.281 12.141 9.805 1 96.06 16 ARG B O 1
ATOM 1752 N N . GLU B 1 17 ? 22.312 11.234 10.023 1 95.81 17 GLU B N 1
ATOM 1753 C CA . GLU B 1 17 ? 21.766 9.945 10.438 1 95.81 17 GLU B CA 1
ATOM 1754 C C . GLU B 1 17 ? 21.062 10.055 11.773 1 95.81 17 GLU B C 1
ATOM 1756 O O . GLU B 1 17 ? 20.016 9.422 11.984 1 95.81 17 GLU B O 1
ATOM 1761 N N . LYS B 1 18 ? 21.594 10.781 12.578 1 95.56 18 LYS B N 1
ATOM 1762 C CA . LYS B 1 18 ? 20.969 11 13.883 1 95.56 18 LYS B CA 1
ATOM 1763 C C . LYS B 1 18 ? 19.625 11.703 13.734 1 95.56 18 LYS B C 1
ATOM 1765 O O . LYS B 1 18 ? 18.641 11.305 14.359 1 95.56 18 LYS B O 1
ATOM 1770 N N . ILE B 1 19 ? 19.625 12.711 12.945 1 97.31 19 ILE B N 1
ATOM 1771 C CA . ILE B 1 19 ? 18.406 13.461 12.703 1 97.31 19 ILE B CA 1
ATOM 1772 C C . ILE B 1 19 ? 17.344 12.539 12.094 1 97.31 19 ILE B C 1
ATOM 1774 O O . ILE B 1 19 ? 16.203 12.531 12.539 1 97.31 19 ILE B O 1
ATOM 1778 N N . VAL B 1 20 ? 17.766 11.766 11.195 1 97.56 20 VAL B N 1
ATOM 1779 C CA . VAL B 1 20 ? 16.875 10.844 10.5 1 97.56 20 VAL B CA 1
ATOM 1780 C C . VAL B 1 20 ? 16.297 9.844 11.492 1 97.56 20 VAL B C 1
ATOM 1782 O O . VAL B 1 20 ? 15.086 9.609 11.508 1 97.56 20 VAL B O 1
ATOM 1785 N N . ALA B 1 21 ? 17.156 9.312 12.32 1 96.81 21 ALA B N 1
ATOM 1786 C CA . ALA B 1 21 ? 16.703 8.312 13.289 1 96.81 21 ALA B CA 1
ATOM 1787 C C . ALA B 1 21 ? 15.664 8.898 14.242 1 96.81 21 ALA B C 1
ATOM 1789 O O . ALA B 1 21 ? 14.641 8.266 14.508 1 96.81 21 ALA B O 1
ATOM 1790 N N . VAL B 1 22 ? 15.867 10.016 14.641 1 97.25 22 VAL B N 1
ATOM 1791 C CA . VAL B 1 22 ? 14.953 10.695 15.555 1 97.25 22 VAL B CA 1
ATOM 1792 C C . VAL B 1 22 ? 13.641 11 14.836 1 97.25 22 VAL B C 1
ATOM 1794 O O . VAL B 1 22 ? 12.555 10.734 15.367 1 97.25 22 VAL B O 1
ATOM 1797 N N . ALA B 1 23 ? 13.758 11.562 13.672 1 97.56 23 ALA B N 1
ATOM 1798 C CA . ALA B 1 23 ? 12.57 11.914 12.891 1 97.56 23 ALA B CA 1
ATOM 1799 C C . ALA B 1 23 ? 11.703 10.688 12.633 1 97.56 23 ALA B C 1
ATOM 1801 O O . ALA B 1 23 ? 10.484 10.719 12.844 1 97.56 23 ALA B O 1
ATOM 1802 N N . LEU B 1 24 ? 12.328 9.609 12.234 1 96.44 24 LEU B N 1
ATOM 1803 C CA . LEU B 1 24 ? 11.594 8.383 11.93 1 96.44 24 LEU B CA 1
ATOM 1804 C C . LEU B 1 24 ? 10.914 7.832 13.172 1 96.44 24 LEU B C 1
ATOM 1806 O O . LEU B 1 24 ? 9.781 7.355 13.102 1 96.44 24 LEU B O 1
ATOM 1810 N N . SER B 1 25 ? 11.609 7.918 14.25 1 95.44 25 SER B N 1
ATOM 1811 C CA . SER B 1 25 ? 11.023 7.453 15.508 1 95.44 25 SER B CA 1
ATOM 1812 C C . SER B 1 25 ? 9.789 8.273 15.883 1 95.44 25 SER B C 1
ATOM 1814 O O . SER B 1 25 ? 8.758 7.711 16.266 1 95.44 25 SER B O 1
ATOM 1816 N N . LEU B 1 26 ? 9.875 9.539 15.758 1 95.31 26 LEU B N 1
ATOM 1817 C CA . LEU B 1 26 ? 8.758 10.422 16.062 1 95.31 26 LEU B CA 1
ATOM 1818 C C . LEU B 1 26 ? 7.586 10.172 15.117 1 95.31 26 LEU B C 1
ATOM 1820 O O . LEU B 1 26 ? 6.434 10.133 15.547 1 95.31 26 LEU B O 1
ATOM 1824 N N . MET B 1 27 ? 7.918 9.984 13.891 1 93.62 27 MET B N 1
ATOM 1825 C CA . MET B 1 27 ? 6.879 9.758 12.891 1 93.62 27 MET B CA 1
ATOM 1826 C C . MET B 1 27 ? 6.215 8.398 13.094 1 93.62 27 MET B C 1
ATOM 1828 O O . MET B 1 27 ? 5.016 8.25 12.852 1 93.62 27 MET B O 1
ATOM 1832 N N . ALA B 1 28 ? 7 7.477 13.539 1 90.44 28 ALA B N 1
ATOM 1833 C CA . ALA B 1 28 ? 6.43 6.168 13.844 1 90.44 28 ALA B CA 1
ATOM 1834 C C . ALA B 1 28 ? 5.461 6.258 15.023 1 90.44 28 ALA B C 1
ATOM 1836 O O . ALA B 1 28 ? 4.434 5.574 15.047 1 90.44 28 ALA B O 1
ATOM 1837 N N . GLU B 1 29 ? 5.75 7.078 15.906 1 89.94 29 GLU B N 1
ATOM 1838 C CA . GLU B 1 29 ? 4.953 7.211 17.125 1 89.94 29 GLU B CA 1
ATOM 1839 C C . GLU B 1 29 ? 3.736 8.102 16.891 1 89.94 29 GLU B C 1
ATOM 1841 O O . GLU B 1 29 ? 2.631 7.781 17.328 1 89.94 29 GLU B O 1
ATOM 1846 N N . ASN B 1 30 ? 3.912 9.242 16.156 1 88.19 30 ASN B N 1
ATOM 1847 C CA . ASN B 1 30 ? 2.887 10.273 16.094 1 88.19 30 ASN B CA 1
ATOM 1848 C C . ASN B 1 30 ? 2.268 10.383 14.711 1 88.19 30 ASN B C 1
ATOM 1850 O O . ASN B 1 30 ? 1.239 11.039 14.531 1 88.19 30 ASN B O 1
ATOM 1854 N N . GLY B 1 31 ? 2.924 9.695 13.812 1 86.81 31 GLY B N 1
ATOM 1855 C CA . GLY B 1 31 ? 2.559 9.938 12.43 1 86.81 31 GLY B CA 1
ATOM 1856 C C . GLY B 1 31 ? 3.352 11.062 11.789 1 86.81 31 GLY B C 1
ATOM 1857 O O . GLY B 1 31 ? 3.967 11.867 12.484 1 86.81 31 GLY B O 1
ATOM 1858 N N . PHE B 1 32 ? 3.289 11.117 10.516 1 87.19 32 PHE B N 1
ATOM 1859 C CA . PHE B 1 32 ? 4.055 12.109 9.773 1 87.19 32 PHE B CA 1
ATOM 1860 C C . PHE B 1 32 ? 3.484 13.508 9.992 1 87.19 32 PHE B C 1
ATOM 1862 O O . PHE B 1 32 ? 4.227 14.445 10.289 1 87.19 32 PHE B O 1
ATOM 1869 N N . GLN B 1 33 ? 2.23 13.586 9.891 1 80.44 33 GLN B N 1
ATOM 1870 C CA . GLN B 1 33 ? 1.57 14.883 9.922 1 80.44 33 GLN B CA 1
ATOM 1871 C C . GLN B 1 33 ? 1.744 15.555 11.281 1 80.44 33 GLN B C 1
ATOM 1873 O O . GLN B 1 33 ? 1.948 16.766 11.359 1 80.44 33 GLN B O 1
ATOM 1878 N N . LYS B 1 34 ? 1.763 14.828 12.273 1 85.56 34 LYS B N 1
ATOM 1879 C CA . LYS B 1 34 ? 1.762 15.375 13.625 1 85.56 34 LYS B CA 1
ATOM 1880 C C . LYS B 1 34 ? 3.184 15.609 14.125 1 85.56 34 LYS B C 1
ATOM 1882 O O . LYS B 1 34 ? 3.385 16.109 15.234 1 85.56 34 LYS B O 1
ATOM 1887 N N . THR B 1 35 ? 4.125 15.227 13.336 1 93.06 35 THR B N 1
ATOM 1888 C CA . THR B 1 35 ? 5.523 15.461 13.68 1 93.06 35 THR B CA 1
ATOM 1889 C C . THR B 1 35 ? 6 16.797 13.117 1 93.06 35 THR B C 1
ATOM 1891 O O . THR B 1 35 ? 5.691 17.141 11.977 1 93.06 35 THR B O 1
ATOM 1894 N N . SER B 1 36 ? 6.777 17.578 13.977 1 94.88 36 SER B N 1
ATOM 1895 C CA . SER B 1 36 ? 7.262 18.875 13.531 1 94.88 36 SER B CA 1
ATOM 1896 C C . SER B 1 36 ? 8.789 18.938 13.562 1 94.88 36 SER B C 1
ATOM 1898 O O . SER B 1 36 ? 9.43 18.172 14.281 1 94.88 36 SER B O 1
ATOM 1900 N N . MET B 1 37 ? 9.289 19.938 12.828 1 96.38 37 MET B N 1
ATOM 1901 C CA . MET B 1 37 ? 10.727 20.203 12.836 1 96.38 37 MET B CA 1
ATOM 1902 C C . MET B 1 37 ? 11.203 20.594 14.227 1 96.38 37 MET B C 1
ATOM 1904 O O . MET B 1 37 ? 12.297 20.219 14.648 1 96.38 37 MET B O 1
ATOM 1908 N N . ARG B 1 38 ? 10.391 21.312 14.898 1 96.38 38 ARG B N 1
ATOM 1909 C CA . ARG B 1 38 ? 10.727 21.734 16.25 1 96.38 38 ARG B CA 1
ATOM 1910 C C . ARG B 1 38 ? 10.906 20.547 17.172 1 96.38 38 ARG B C 1
ATOM 1912 O O . ARG B 1 38 ? 11.883 20.469 17.922 1 96.38 38 ARG B O 1
ATOM 1919 N N . GLU B 1 39 ? 10.016 19.625 17.141 1 96.88 39 GLU B N 1
ATOM 1920 C CA . GLU B 1 39 ? 10.086 18.422 17.969 1 96.88 39 GLU B CA 1
ATOM 1921 C C . GLU B 1 39 ? 11.328 17.594 17.625 1 96.88 39 GLU B C 1
ATOM 1923 O O . GLU B 1 39 ? 11.977 17.047 18.531 1 96.88 39 GLU B O 1
ATOM 1928 N N . ILE B 1 40 ? 11.609 17.484 16.344 1 97.62 40 ILE B N 1
ATOM 1929 C CA . ILE B 1 40 ? 12.781 16.734 15.891 1 97.62 40 ILE B CA 1
ATOM 1930 C C . ILE B 1 40 ? 14.047 17.391 16.453 1 97.62 40 ILE B C 1
ATOM 1932 O O . ILE B 1 40 ? 14.922 16.688 16.969 1 97.62 40 ILE B O 1
ATOM 1936 N N . ALA B 1 41 ? 14.109 18.672 16.391 1 97 41 ALA B N 1
ATOM 1937 C CA . ALA B 1 41 ? 15.273 19.406 16.906 1 97 41 ALA B CA 1
ATOM 1938 C C . ALA B 1 41 ? 15.469 19.156 18.391 1 97 41 ALA B C 1
ATOM 1940 O O . ALA B 1 41 ? 16.578 18.844 18.828 1 97 41 ALA B O 1
ATOM 1941 N N . VAL B 1 42 ? 14.438 19.234 19.125 1 96.69 42 VAL B N 1
ATOM 1942 C CA . VAL B 1 42 ? 14.469 19.078 20.578 1 96.69 42 VAL B CA 1
ATOM 1943 C C . VAL B 1 42 ? 14.953 17.672 20.922 1 96.69 42 VAL B C 1
ATOM 1945 O O . VAL B 1 42 ? 15.875 17.5 21.734 1 96.69 42 VAL B O 1
ATOM 1948 N N . LEU B 1 43 ? 14.445 16.719 20.297 1 95.75 43 LEU B N 1
ATOM 1949 C CA . LEU B 1 43 ? 14.766 15.336 20.625 1 95.75 43 LEU B CA 1
ATOM 1950 C C . LEU B 1 43 ? 16.156 14.961 20.141 1 95.75 43 LEU B C 1
ATOM 1952 O O . LEU B 1 43 ? 16.812 14.086 20.719 1 95.75 43 LEU B O 1
ATOM 1956 N N . ALA B 1 44 ? 16.531 15.57 19.062 1 95.5 44 ALA B N 1
ATOM 1957 C CA . ALA B 1 44 ? 17.875 15.344 18.547 1 95.5 44 ALA B CA 1
ATOM 1958 C C . ALA B 1 44 ? 18.906 16.141 19.344 1 95.5 44 ALA B C 1
ATOM 1960 O O . ALA B 1 44 ? 20.109 16.078 19.062 1 95.5 44 ALA B O 1
ATOM 1961 N N . ASN B 1 45 ? 18.406 16.906 20.25 1 95.06 45 ASN B N 1
ATOM 1962 C CA . ASN B 1 45 ? 19.266 17.75 21.078 1 95.06 45 ASN B CA 1
ATOM 1963 C C . ASN B 1 45 ? 20.062 18.734 20.219 1 95.06 45 ASN B C 1
ATOM 1965 O O . ASN B 1 45 ? 21.281 18.844 20.359 1 95.06 45 ASN B O 1
ATOM 1969 N N . MET B 1 46 ? 19.359 19.328 19.375 1 93.19 46 MET B N 1
ATOM 1970 C CA . MET B 1 46 ? 19.938 20.344 18.484 1 93.19 46 MET B CA 1
ATOM 1971 C C . MET B 1 46 ? 19.125 21.625 18.547 1 93.19 46 MET B C 1
ATOM 1973 O O . MET B 1 46 ? 17.938 21.609 18.906 1 93.19 46 MET B O 1
ATOM 1977 N N . GLY B 1 47 ? 19.844 22.703 18.203 1 91.19 47 GLY B N 1
ATOM 1978 C CA . GLY B 1 47 ? 19.094 23.922 17.938 1 91.19 47 GLY B CA 1
ATOM 1979 C C . GLY B 1 47 ? 18.328 23.859 16.625 1 91.19 47 GLY B C 1
ATOM 1980 O O . GLY B 1 47 ? 18.703 23.125 15.711 1 91.19 47 GLY B O 1
ATOM 1981 N N . LYS B 1 48 ? 17.219 24.578 16.578 1 90.94 48 LYS B N 1
ATOM 1982 C CA . LYS B 1 48 ? 16.406 24.625 15.375 1 90.94 48 LYS B CA 1
ATOM 1983 C C . LYS B 1 48 ? 17.219 25.078 14.172 1 90.94 48 LYS B C 1
ATOM 1985 O O . LYS B 1 48 ? 17.109 24.5 13.094 1 90.94 48 LYS B O 1
ATOM 1990 N N . SER B 1 49 ? 18.062 26.047 14.367 1 92.38 49 SER B N 1
ATOM 1991 C CA . SER B 1 49 ? 18.891 26.562 13.281 1 92.38 49 SER B CA 1
ATOM 1992 C C . SER B 1 49 ? 19.844 25.5 12.758 1 92.38 49 SER B C 1
ATOM 1994 O O . SER B 1 49 ? 20.031 25.359 11.547 1 92.38 49 SER B O 1
ATOM 1996 N N . SER B 1 50 ? 20.422 24.781 13.641 1 92.56 50 SER B N 1
ATOM 1997 C CA . SER B 1 50 ? 21.359 23.719 13.273 1 92.56 50 SER B CA 1
ATOM 1998 C C . SER B 1 50 ? 20.672 22.625 12.461 1 92.56 50 SER B C 1
ATOM 2000 O O . SER B 1 50 ? 21.219 22.141 11.477 1 92.56 50 SER B O 1
ATOM 2002 N N . LEU B 1 51 ? 19.469 22.25 12.906 1 96.44 51 LEU B N 1
ATOM 2003 C CA . LEU B 1 51 ? 18.703 21.25 12.164 1 96.44 51 LEU B CA 1
ATOM 2004 C C . LEU B 1 51 ? 18.469 21.703 10.727 1 96.44 51 LEU B C 1
ATOM 2006 O O . LEU B 1 51 ? 18.625 20.922 9.789 1 96.44 51 LEU B O 1
ATOM 2010 N N . TYR B 1 52 ? 18.234 22.953 10.57 1 95.94 52 TYR B N 1
ATOM 2011 C CA . TYR B 1 52 ? 17.875 23.5 9.266 1 95.94 52 TYR B CA 1
ATOM 2012 C C . TYR B 1 52 ? 19.094 23.609 8.359 1 95.94 52 TYR B C 1
ATOM 2014 O O . TYR B 1 52 ? 18.953 23.766 7.145 1 95.94 52 TYR B O 1
ATOM 2022 N N . ASP B 1 53 ? 20.266 23.562 8.961 1 94.81 53 ASP B N 1
ATOM 2023 C CA . ASP B 1 53 ? 21.484 23.453 8.172 1 94.81 53 ASP B CA 1
ATOM 2024 C C . ASP B 1 53 ? 21.562 22.125 7.422 1 94.81 53 ASP B C 1
ATOM 2026 O O . ASP B 1 53 ? 22.203 22.031 6.379 1 94.81 53 ASP B O 1
ATOM 2030 N N . PHE B 1 54 ? 20.844 21.203 7.949 1 96.31 54 PHE B N 1
ATOM 2031 C CA . PHE B 1 54 ? 20.906 19.859 7.375 1 96.31 54 PHE B CA 1
ATOM 2032 C C . PHE B 1 54 ? 19.656 19.562 6.551 1 96.31 54 PHE B C 1
ATOM 2034 O O . PHE B 1 54 ? 19.75 19.016 5.457 1 96.31 54 PHE B O 1
ATOM 2041 N N . PHE B 1 55 ? 18.516 19.875 7.086 1 97.62 55 PHE B N 1
ATOM 2042 C CA . PHE B 1 55 ? 17.25 19.625 6.418 1 97.62 55 PHE B CA 1
ATOM 2043 C C . PHE B 1 55 ? 16.312 20.828 6.562 1 97.62 55 PHE B C 1
ATOM 2045 O O . PHE B 1 55 ? 16.047 21.281 7.676 1 97.62 55 PHE B O 1
ATOM 2052 N N . LYS B 1 56 ? 15.742 21.156 5.477 1 96.31 56 LYS B N 1
ATOM 2053 C CA . LYS B 1 56 ? 14.883 22.328 5.484 1 96.31 56 LYS B CA 1
ATOM 2054 C C . LYS B 1 56 ? 13.453 21.969 5.863 1 96.31 56 LYS B C 1
ATOM 2056 O O . LYS B 1 56 ? 12.711 22.797 6.402 1 96.31 56 LYS B O 1
ATOM 2061 N N . THR B 1 57 ? 13.094 20.672 5.527 1 95.44 57 THR B N 1
ATOM 2062 C CA . THR B 1 57 ? 11.719 20.25 5.781 1 95.44 57 THR B CA 1
ATOM 2063 C C . THR B 1 57 ? 11.68 18.781 6.215 1 95.44 57 THR B C 1
ATOM 2065 O O . THR B 1 57 ? 12.648 18.047 6.023 1 95.44 57 THR B O 1
ATOM 2068 N N . LYS B 1 58 ? 10.547 18.359 6.703 1 95.31 58 LYS B N 1
ATOM 2069 C CA . LYS B 1 58 ? 10.344 16.953 7.027 1 95.31 58 LYS B CA 1
ATOM 2070 C C . LYS B 1 58 ? 10.344 16.094 5.766 1 95.31 58 LYS B C 1
ATOM 2072 O O . LYS B 1 58 ? 10.812 14.953 5.781 1 95.31 58 LYS B O 1
ATOM 2077 N N . ASP B 1 59 ? 9.859 16.672 4.699 1 94.5 59 ASP B N 1
ATOM 2078 C CA . ASP B 1 59 ? 9.891 15.961 3.422 1 94.5 59 ASP B CA 1
ATOM 2079 C C . ASP B 1 59 ? 11.312 15.578 3.039 1 94.5 59 ASP B C 1
ATOM 2081 O O . ASP B 1 59 ? 11.562 14.438 2.639 1 94.5 59 ASP B O 1
ATOM 2085 N N . GLU B 1 60 ? 12.117 16.484 3.197 1 96.88 60 GLU B N 1
ATOM 2086 C CA . GLU B 1 60 ? 13.516 16.234 2.848 1 96.88 60 GLU B CA 1
ATOM 2087 C C . GLU B 1 60 ? 14.117 15.133 3.709 1 96.88 60 GLU B C 1
ATOM 2089 O O . GLU B 1 60 ? 14.883 14.297 3.213 1 96.88 60 GLU B O 1
ATOM 2094 N N . ILE B 1 61 ? 13.797 15.164 4.953 1 97.56 61 ILE B N 1
ATOM 2095 C CA . ILE B 1 61 ? 14.297 14.141 5.863 1 97.56 61 ILE B CA 1
ATOM 2096 C C . ILE B 1 61 ? 13.828 12.766 5.402 1 97.56 61 ILE B C 1
ATOM 2098 O O . ILE B 1 61 ? 14.633 11.836 5.301 1 97.56 61 ILE B O 1
ATOM 2102 N N . VAL B 1 62 ? 12.609 12.688 5.078 1 96.81 62 VAL B N 1
ATOM 2103 C CA . VAL B 1 62 ? 12.008 11.406 4.719 1 96.81 62 VAL B CA 1
ATOM 2104 C C . VAL B 1 62 ? 12.57 10.922 3.385 1 96.81 62 VAL B C 1
ATOM 2106 O O . VAL B 1 62 ? 12.93 9.75 3.244 1 96.81 62 VAL B O 1
ATOM 2109 N N . VAL B 1 63 ? 12.648 11.805 2.453 1 96.81 63 VAL B N 1
ATOM 2110 C CA . VAL B 1 63 ? 13.18 11.445 1.139 1 96.81 63 VAL B CA 1
ATOM 2111 C C . VAL B 1 63 ? 14.617 10.953 1.273 1 96.81 63 VAL B C 1
ATOM 2113 O O . VAL B 1 63 ? 14.977 9.914 0.722 1 96.81 63 VAL B O 1
ATOM 2116 N N . TYR B 1 64 ? 15.383 11.695 2.039 1 96.94 64 TYR B N 1
ATOM 2117 C CA . TYR B 1 64 ? 16.766 11.305 2.291 1 96.94 64 TYR B CA 1
ATOM 2118 C C . TYR B 1 64 ? 16.828 9.93 2.949 1 96.94 64 TYR B C 1
ATOM 2120 O O . TYR B 1 64 ? 17.609 9.062 2.521 1 96.94 64 TYR B O 1
ATOM 2128 N N . ALA B 1 65 ? 16.078 9.711 3.953 1 97.31 65 ALA B N 1
ATOM 2129 C CA . ALA B 1 65 ? 16.078 8.477 4.727 1 97.31 65 ALA B CA 1
ATOM 2130 C C . ALA B 1 65 ? 15.711 7.281 3.85 1 97.31 65 ALA B C 1
ATOM 2132 O O . ALA B 1 65 ? 16.406 6.258 3.861 1 97.31 65 ALA B O 1
ATOM 2133 N N . VAL B 1 66 ? 14.695 7.398 3.072 1 96.38 66 VAL B N 1
ATOM 2134 C CA . VAL B 1 66 ? 14.172 6.301 2.27 1 96.38 66 VAL B CA 1
ATOM 2135 C C . VAL B 1 66 ? 15.133 5.992 1.122 1 96.38 66 VAL B C 1
ATOM 2137 O O . VAL B 1 66 ? 15.43 4.828 0.846 1 96.38 66 VAL B O 1
ATOM 2140 N N . GLU B 1 67 ? 15.562 7.055 0.495 1 96.19 67 GLU B N 1
ATOM 2141 C CA . GLU B 1 67 ? 16.531 6.863 -0.582 1 96.19 67 GLU B CA 1
ATOM 2142 C C . GLU B 1 67 ? 17.75 6.105 -0.092 1 96.19 67 GLU B C 1
ATOM 2144 O O . GLU B 1 67 ? 18.203 5.152 -0.733 1 96.19 67 GLU B O 1
ATOM 2149 N N . LYS B 1 68 ? 18.266 6.496 0.993 1 95.44 68 LYS B N 1
ATOM 2150 C CA . LYS B 1 68 ? 19.438 5.848 1.561 1 95.44 68 LYS B CA 1
ATOM 2151 C C . LYS B 1 68 ? 19.156 4.391 1.918 1 95.44 68 LYS B C 1
ATOM 2153 O O . LYS B 1 68 ? 19.984 3.514 1.688 1 95.44 68 LYS B O 1
ATOM 2158 N N . GLU B 1 69 ? 18.047 4.164 2.494 1 96.06 69 GLU B N 1
ATOM 2159 C CA . GLU B 1 69 ? 17.688 2.805 2.887 1 96.06 69 GLU B CA 1
ATOM 2160 C C . GLU B 1 69 ? 17.516 1.905 1.667 1 96.06 69 GLU B C 1
ATOM 2162 O O . GLU B 1 69 ? 17.922 0.741 1.685 1 96.06 69 GLU B O 1
ATOM 2167 N N . ILE B 1 70 ? 16.922 2.432 0.609 1 96.06 70 ILE B N 1
ATOM 2168 C CA . ILE B 1 70 ? 16.75 1.661 -0.619 1 96.06 70 ILE B CA 1
ATOM 2169 C C . ILE B 1 70 ? 18.125 1.332 -1.206 1 96.06 70 ILE B C 1
ATOM 2171 O O . ILE B 1 70 ? 18.359 0.207 -1.654 1 96.06 70 ILE B O 1
ATOM 2175 N N . GLU B 1 71 ? 19 2.299 -1.162 1 95.62 71 GLU B N 1
ATOM 2176 C CA . GLU B 1 71 ? 20.359 2.08 -1.674 1 95.62 71 GLU B CA 1
ATOM 2177 C C . GLU B 1 71 ? 21.078 0.994 -0.881 1 95.62 71 GLU B C 1
ATOM 2179 O O . GLU B 1 71 ? 21.75 0.137 -1.461 1 95.62 71 GLU B O 1
ATOM 2184 N N . LYS B 1 72 ? 20.938 1.081 0.389 1 96.19 72 LYS B N 1
ATOM 2185 C CA . LYS B 1 72 ? 21.5 0.039 1.242 1 96.19 72 LYS B CA 1
ATOM 2186 C C . LYS B 1 72 ? 20.922 -1.328 0.9 1 96.19 72 LYS B C 1
ATOM 2188 O O . LYS B 1 72 ? 21.641 -2.318 0.813 1 96.19 72 LYS B O 1
ATOM 2193 N N . THR B 1 73 ? 19.672 -1.375 0.7 1 96.75 73 THR B N 1
ATOM 2194 C CA . THR B 1 73 ? 18.984 -2.613 0.358 1 96.75 73 THR B CA 1
ATOM 2195 C C . THR B 1 73 ? 19.469 -3.148 -0.988 1 96.75 73 THR B C 1
ATOM 2197 O O . THR B 1 73 ? 19.656 -4.355 -1.148 1 96.75 73 THR B O 1
ATOM 2200 N N . ILE B 1 74 ? 19.641 -2.246 -1.891 1 97.31 74 ILE B N 1
ATOM 2201 C CA . ILE B 1 74 ? 20.109 -2.621 -3.219 1 97.31 74 ILE B CA 1
ATOM 2202 C C . ILE B 1 74 ? 21.484 -3.291 -3.113 1 97.31 74 ILE B C 1
ATOM 2204 O O . ILE B 1 74 ? 21.734 -4.312 -3.756 1 97.31 74 ILE B O 1
ATOM 2208 N N . GLN B 1 75 ? 22.312 -2.795 -2.262 1 97.31 75 GLN B N 1
ATOM 2209 C CA . GLN B 1 75 ? 23.625 -3.395 -2.057 1 97.31 75 GLN B CA 1
ATOM 2210 C C . GLN B 1 75 ? 23.5 -4.805 -1.48 1 97.31 75 GLN B C 1
ATOM 2212 O O . GLN B 1 75 ? 24.219 -5.715 -1.897 1 97.31 75 GLN B O 1
ATOM 2217 N N . GLN B 1 76 ? 22.641 -4.961 -0.569 1 97.69 76 GLN B N 1
ATOM 2218 C CA . GLN B 1 76 ? 22.391 -6.277 0.016 1 97.69 76 GLN B CA 1
ATOM 2219 C C . GLN B 1 76 ? 21.875 -7.258 -1.03 1 97.69 76 GLN B C 1
ATOM 2221 O O . GLN B 1 76 ? 22.297 -8.414 -1.064 1 97.69 76 GLN B O 1
ATOM 2226 N N . VAL B 1 77 ? 21.031 -6.781 -1.866 1 97.88 77 VAL B N 1
ATOM 2227 C CA . VAL B 1 77 ? 20.438 -7.621 -2.898 1 97.88 77 VAL B CA 1
ATOM 2228 C C . VAL B 1 77 ? 21.5 -8.039 -3.906 1 97.88 77 VAL B C 1
ATOM 2230 O O . VAL B 1 77 ? 21.531 -9.188 -4.355 1 97.88 77 VAL B O 1
ATOM 2233 N N . HIS B 1 78 ? 22.406 -7.145 -4.227 1 97.81 78 HIS B N 1
ATOM 2234 C CA . HIS B 1 78 ? 23.5 -7.5 -5.113 1 97.81 78 HIS B CA 1
ATOM 2235 C C . HIS B 1 78 ? 24.344 -8.633 -4.523 1 97.81 78 HIS B C 1
ATOM 2237 O O . HIS B 1 78 ? 24.75 -9.547 -5.242 1 97.81 78 HIS B O 1
ATOM 2243 N N . ARG B 1 79 ? 24.578 -8.578 -3.248 1 97.88 79 ARG B N 1
ATOM 2244 C CA . ARG B 1 79 ? 25.328 -9.633 -2.582 1 97.88 79 ARG B CA 1
ATOM 2245 C C . ARG B 1 79 ? 24.594 -10.961 -2.643 1 97.88 79 ARG B C 1
ATOM 2247 O O . ARG B 1 79 ? 25.203 -12.016 -2.83 1 97.88 79 ARG B O 1
ATOM 2254 N N . ILE B 1 80 ? 23.297 -10.922 -2.508 1 98.06 80 ILE B N 1
ATOM 2255 C CA . ILE B 1 80 ? 22.469 -12.125 -2.584 1 98.06 80 ILE B CA 1
ATOM 2256 C C . ILE B 1 80 ? 22.562 -12.727 -3.982 1 98.06 80 ILE B C 1
ATOM 2258 O O . ILE B 1 80 ? 22.781 -13.938 -4.133 1 98.06 80 ILE B O 1
ATOM 2262 N N . ILE B 1 81 ? 22.453 -11.891 -4.961 1 97.69 81 ILE B N 1
ATOM 2263 C CA . ILE B 1 81 ? 22.469 -12.336 -6.348 1 97.69 81 ILE B CA 1
ATOM 2264 C C . ILE B 1 81 ? 23.812 -12.984 -6.668 1 97.69 81 ILE B C 1
ATOM 2266 O O . ILE B 1 81 ? 23.875 -14.031 -7.324 1 97.69 81 ILE B O 1
ATOM 2270 N N . ASP B 1 82 ? 24.875 -12.383 -6.164 1 96.88 82 ASP B N 1
ATOM 2271 C CA . ASP B 1 82 ? 26.219 -12.883 -6.418 1 96.88 82 ASP B CA 1
ATOM 2272 C C . ASP B 1 82 ? 26.438 -14.25 -5.773 1 96.88 82 ASP B C 1
ATOM 2274 O O . ASP B 1 82 ? 27.203 -15.078 -6.289 1 96.88 82 ASP B O 1
ATOM 2278 N N . GLY B 1 83 ? 25.75 -14.539 -4.746 1 96.31 83 GLY B N 1
ATOM 2279 C CA . GLY B 1 83 ? 26.016 -15.734 -3.961 1 96.31 83 GLY B CA 1
ATOM 2280 C C . GLY B 1 83 ? 24.984 -16.828 -4.195 1 96.31 83 GLY B C 1
ATOM 2281 O O . GLY B 1 83 ? 25.094 -17.922 -3.629 1 96.31 83 GLY B O 1
ATOM 2282 N N . GLU B 1 84 ? 23.938 -16.609 -4.973 1 94.81 84 GLU B N 1
ATOM 2283 C CA . GLU B 1 84 ? 22.859 -17.578 -5.16 1 94.81 84 GLU B CA 1
ATOM 2284 C C . GLU B 1 84 ? 22.469 -17.703 -6.633 1 94.81 84 GLU B C 1
ATOM 2286 O O . GLU B 1 84 ? 21.672 -16.922 -7.137 1 94.81 84 GLU B O 1
ATOM 2291 N N . PRO B 1 85 ? 22.953 -18.781 -7.25 1 90 85 PRO B N 1
ATOM 2292 C CA . PRO B 1 85 ? 22.734 -18.906 -8.695 1 90 85 PRO B CA 1
ATOM 2293 C C . PRO B 1 85 ? 21.297 -19.344 -9.039 1 90 85 PRO B C 1
ATOM 2295 O O . PRO B 1 85 ? 20.828 -19.094 -10.148 1 90 85 PRO B O 1
ATOM 2298 N N . SER B 1 86 ? 20.594 -20.062 -8.133 1 95.38 86 SER B N 1
ATOM 2299 C CA . SER B 1 86 ? 19.219 -20.469 -8.398 1 95.38 86 SER B CA 1
ATOM 2300 C C . SER B 1 86 ? 18.266 -19.281 -8.383 1 95.38 86 SER B C 1
ATOM 2302 O O . SER B 1 86 ? 18.109 -18.625 -7.348 1 95.38 86 SER B O 1
ATOM 2304 N N . PRO B 1 87 ? 17.625 -18.969 -9.492 1 96.69 87 PRO B N 1
ATOM 2305 C CA . PRO B 1 87 ? 16.734 -17.812 -9.516 1 96.69 87 PRO B CA 1
ATOM 2306 C C . PRO B 1 87 ? 15.625 -17.906 -8.469 1 96.69 87 PRO B C 1
ATOM 2308 O O . PRO B 1 87 ? 15.266 -16.891 -7.855 1 96.69 87 PRO B O 1
ATOM 2311 N N . GLN B 1 88 ? 15.125 -19.109 -8.211 1 95.81 88 GLN B N 1
ATOM 2312 C CA . GLN B 1 88 ? 14.07 -19.297 -7.223 1 95.81 88 GLN B CA 1
ATOM 2313 C C . GLN B 1 88 ? 14.562 -18.969 -5.816 1 95.81 88 GLN B C 1
ATOM 2315 O O . GLN B 1 88 ? 13.906 -18.234 -5.074 1 95.81 88 GLN B O 1
ATOM 2320 N N . GLN B 1 89 ? 15.695 -19.531 -5.52 1 96.88 89 GLN B N 1
ATOM 2321 C CA . GLN B 1 89 ? 16.266 -19.297 -4.195 1 96.88 89 GLN B CA 1
ATOM 2322 C C . GLN B 1 89 ? 16.703 -17.844 -4.031 1 96.88 89 GLN B C 1
ATOM 2324 O O . GLN B 1 89 ? 16.578 -17.281 -2.949 1 96.88 89 GLN B O 1
ATOM 2329 N N . CYS B 1 90 ? 17.219 -17.312 -5.098 1 97.94 90 CYS B N 1
ATOM 2330 C CA . CYS B 1 90 ? 17.625 -15.906 -5.09 1 97.94 90 CYS B CA 1
ATOM 2331 C C . CYS B 1 90 ? 16.438 -15 -4.789 1 97.94 90 CYS B C 1
ATOM 2333 O O . CYS B 1 90 ? 16.516 -14.125 -3.924 1 97.94 90 CYS B O 1
ATOM 2335 N N . LEU B 1 91 ? 15.305 -15.211 -5.434 1 98.38 91 LEU B N 1
ATOM 2336 C CA . LEU B 1 91 ? 14.109 -14.414 -5.203 1 98.38 91 LEU B CA 1
ATOM 2337 C C . LEU B 1 91 ? 13.641 -14.547 -3.754 1 98.38 91 LEU B C 1
ATOM 2339 O O . LEU B 1 91 ? 13.273 -13.555 -3.123 1 98.38 91 LEU B O 1
ATOM 2343 N N . ARG B 1 92 ? 13.641 -15.742 -3.252 1 97.88 92 ARG B N 1
ATOM 2344 C CA . ARG B 1 92 ? 13.227 -15.945 -1.869 1 97.88 92 ARG B CA 1
ATOM 2345 C C . ARG B 1 92 ? 14.109 -15.164 -0.908 1 97.88 92 ARG B C 1
ATOM 2347 O O . ARG B 1 92 ? 13.609 -14.508 0.013 1 97.88 92 ARG B O 1
ATOM 2354 N N . LYS B 1 93 ? 15.414 -15.227 -1.104 1 98.19 93 LYS B N 1
ATOM 2355 C CA . LYS B 1 93 ? 16.359 -14.523 -0.236 1 98.19 93 LYS B CA 1
ATOM 2356 C C . LYS B 1 93 ? 16.172 -13.008 -0.343 1 98.19 93 LYS B C 1
ATOM 2358 O O . LYS B 1 93 ? 16.266 -12.297 0.657 1 98.19 93 LYS B O 1
ATOM 2363 N N . ILE B 1 94 ? 15.938 -12.547 -1.524 1 98.44 94 ILE B N 1
ATOM 2364 C CA . ILE B 1 94 ? 15.703 -11.117 -1.736 1 98.44 94 ILE B CA 1
ATOM 2365 C C . ILE B 1 94 ? 14.438 -10.688 -0.995 1 98.44 94 ILE B C 1
ATOM 2367 O O . ILE B 1 94 ? 14.43 -9.656 -0.313 1 98.44 94 ILE B O 1
ATOM 2371 N N . MET B 1 95 ? 13.352 -11.484 -1.107 1 98.06 95 MET B N 1
ATOM 2372 C CA . MET B 1 95 ? 12.102 -11.141 -0.439 1 98.06 95 MET B CA 1
ATOM 2373 C C . MET B 1 95 ? 12.25 -11.234 1.076 1 98.06 95 MET B C 1
ATOM 2375 O O . MET B 1 95 ? 11.648 -10.445 1.811 1 98.06 95 MET B O 1
ATOM 2379 N N . LEU B 1 96 ? 13.031 -12.188 1.531 1 97.31 96 LEU B N 1
ATOM 2380 C CA . LEU B 1 96 ? 13.328 -12.266 2.957 1 97.31 96 LEU B CA 1
ATOM 2381 C C . LEU B 1 96 ? 14.047 -11.008 3.436 1 97.31 96 LEU B C 1
ATOM 2383 O O . LEU B 1 96 ? 13.727 -10.469 4.496 1 97.31 96 LEU B O 1
ATOM 2387 N N . ASN B 1 97 ? 15.031 -10.586 2.646 1 96.62 97 ASN B N 1
ATOM 2388 C CA . ASN B 1 97 ? 15.719 -9.336 2.943 1 96.62 97 ASN B CA 1
ATOM 2389 C C . ASN B 1 97 ? 14.758 -8.156 2.949 1 96.62 97 ASN B C 1
ATOM 2391 O O . ASN B 1 97 ? 14.867 -7.262 3.791 1 96.62 97 ASN B O 1
ATOM 2395 N N . HIS B 1 98 ? 13.844 -8.141 1.991 1 95.69 98 HIS B N 1
ATOM 2396 C CA . HIS B 1 98 ? 12.828 -7.09 1.898 1 95.69 98 HIS B CA 1
ATOM 2397 C C . HIS B 1 98 ? 11.984 -7.027 3.164 1 95.69 98 HIS B C 1
ATOM 2399 O O . HIS B 1 98 ? 11.656 -5.938 3.646 1 95.69 98 HIS B O 1
ATOM 2405 N N . LEU B 1 99 ? 11.641 -8.125 3.752 1 93.81 99 LEU B N 1
ATOM 2406 C CA . LEU B 1 99 ? 10.82 -8.195 4.957 1 93.81 99 LEU B CA 1
ATOM 2407 C C . LEU B 1 99 ? 11.578 -7.641 6.16 1 93.81 99 LEU B C 1
ATOM 2409 O O . LEU B 1 99 ? 10.969 -7.305 7.18 1 93.81 99 LEU B O 1
ATOM 2413 N N . ARG B 1 100 ? 12.859 -7.512 6.035 1 90.06 100 ARG B N 1
ATOM 2414 C CA . ARG B 1 100 ? 13.688 -7.047 7.145 1 90.06 100 ARG B CA 1
ATOM 2415 C C . ARG B 1 100 ? 13.883 -5.535 7.086 1 90.06 100 ARG B C 1
ATOM 2417 O O . ARG B 1 100 ? 14.656 -4.977 7.859 1 90.06 100 ARG B O 1
ATOM 2424 N N . PHE B 1 101 ? 13.25 -4.961 6.117 1 87.44 101 PHE B N 1
ATOM 2425 C CA . PHE B 1 101 ? 13.234 -3.504 6.133 1 87.44 101 PHE B CA 1
ATOM 2426 C C . PHE B 1 101 ? 12.828 -2.982 7.508 1 87.44 101 PHE B C 1
ATOM 2428 O O . PHE B 1 101 ? 11.859 -3.465 8.102 1 87.44 101 PHE B O 1
ATOM 2435 N N . PRO B 1 102 ? 13.602 -2.045 7.996 1 86.75 102 PRO B N 1
ATOM 2436 C CA . PRO B 1 102 ? 13.375 -1.638 9.383 1 86.75 102 PRO B CA 1
ATOM 2437 C C . PRO B 1 102 ? 11.969 -1.082 9.609 1 86.75 102 PRO B C 1
ATOM 2439 O O . PRO B 1 102 ? 11.453 -0.338 8.773 1 86.75 102 PRO B O 1
ATOM 2442 N N . GLU B 1 103 ? 11.461 -1.38 10.734 1 83.88 103 GLU B N 1
ATOM 2443 C CA . GLU B 1 103 ? 10.078 -1.057 11.07 1 83.88 103 GLU B CA 1
ATOM 2444 C C . GLU B 1 103 ? 9.867 0.453 11.141 1 83.88 103 GLU B C 1
ATOM 2446 O O . GLU B 1 103 ? 8.781 0.949 10.812 1 83.88 103 GLU B O 1
ATOM 2451 N N . GLN B 1 104 ? 10.93 1.14 11.5 1 87.75 104 GLN B N 1
ATOM 2452 C CA . GLN B 1 104 ? 10.797 2.582 11.68 1 87.75 104 GLN B CA 1
ATOM 2453 C C . GLN B 1 104 ? 10.484 3.271 10.352 1 87.75 104 GLN B C 1
ATOM 2455 O O . GLN B 1 104 ? 10.062 4.43 10.336 1 87.75 104 GLN B O 1
ATOM 2460 N N . TYR B 1 105 ? 10.711 2.539 9.281 1 90.62 105 TYR B N 1
ATOM 2461 C CA . TYR B 1 105 ? 10.461 3.127 7.973 1 90.62 105 TYR B CA 1
ATOM 2462 C C . TYR B 1 105 ? 9.023 2.863 7.523 1 90.62 105 TYR B C 1
ATOM 2464 O O . TYR B 1 105 ? 8.555 3.455 6.551 1 90.62 105 TYR B O 1
ATOM 2472 N N . ARG B 1 106 ? 8.375 2.006 8.172 1 84.25 106 ARG B N 1
ATOM 2473 C CA . ARG B 1 106 ? 7.059 1.546 7.73 1 84.25 106 ARG B CA 1
ATOM 2474 C C . ARG B 1 106 ? 6.102 2.719 7.539 1 84.25 106 ARG B C 1
ATOM 2476 O O . ARG B 1 106 ? 5.492 2.859 6.48 1 84.25 106 ARG B O 1
ATOM 2483 N N . THR B 1 107 ? 6.031 3.531 8.562 1 84.19 107 THR B N 1
ATOM 2484 C CA . THR B 1 107 ? 5.109 4.664 8.539 1 84.19 107 THR B CA 1
ATOM 2485 C C . THR B 1 107 ? 5.43 5.598 7.383 1 84.19 107 THR B C 1
ATOM 2487 O O . THR B 1 107 ? 4.535 6.004 6.637 1 84.19 107 THR B O 1
ATOM 2490 N N . VAL B 1 108 ? 6.664 5.867 7.176 1 89.5 108 VAL B N 1
ATOM 2491 C CA . VAL B 1 108 ? 7.035 6.852 6.168 1 89.5 108 VAL B CA 1
ATOM 2492 C C . VAL B 1 108 ? 6.914 6.238 4.773 1 89.5 108 VAL B C 1
ATOM 2494 O O . VAL B 1 108 ? 6.578 6.934 3.812 1 89.5 108 VAL B O 1
ATOM 2497 N N . LEU B 1 109 ? 7.133 4.973 4.652 1 87.62 109 LEU B N 1
ATOM 2498 C CA . LEU B 1 109 ? 6.965 4.312 3.363 1 87.62 109 LEU B CA 1
ATOM 2499 C C . LEU B 1 109 ? 5.5 4.309 2.939 1 87.62 109 LEU B C 1
ATOM 2501 O O . LEU B 1 109 ? 5.188 4.555 1.772 1 87.62 109 LEU B O 1
ATOM 2505 N N . MET B 1 110 ? 4.699 4.035 3.854 1 82.44 110 MET B N 1
ATOM 2506 C CA . MET B 1 110 ? 3.266 4.082 3.572 1 82.44 110 MET B CA 1
ATOM 2507 C C . MET B 1 110 ? 2.826 5.5 3.213 1 82.44 110 MET B C 1
ATOM 2509 O O . MET B 1 110 ? 2.014 5.688 2.305 1 82.44 110 MET B O 1
ATOM 2513 N N . TRP B 1 111 ? 3.389 6.465 3.934 1 83.44 111 TRP B N 1
ATOM 2514 C CA . TRP B 1 111 ? 3.086 7.863 3.658 1 83.44 111 TRP B CA 1
ATOM 2515 C C . TRP B 1 111 ? 3.535 8.25 2.252 1 83.44 111 TRP B C 1
ATOM 2517 O O . TRP B 1 111 ? 2.787 8.891 1.51 1 83.44 111 TRP B O 1
ATOM 2527 N N . LEU B 1 112 ? 4.664 7.824 1.887 1 87.5 112 LEU B N 1
ATOM 2528 C CA . LEU B 1 112 ? 5.219 8.172 0.581 1 87.5 112 LEU B CA 1
ATOM 2529 C C . LEU B 1 112 ? 4.395 7.547 -0.54 1 87.5 112 LEU B C 1
ATOM 2531 O O . LEU B 1 112 ? 4.266 8.125 -1.621 1 87.5 112 LEU B O 1
ATOM 2535 N N . ASN B 1 113 ? 3.816 6.434 -0.314 1 79.25 113 ASN B N 1
ATOM 2536 C CA . ASN B 1 113 ? 2.984 5.789 -1.324 1 79.25 113 ASN B CA 1
ATOM 2537 C C . ASN B 1 113 ? 1.795 6.66 -1.713 1 79.25 113 ASN B C 1
ATOM 2539 O O . ASN B 1 113 ? 1.313 6.594 -2.846 1 79.25 113 ASN B O 1
ATOM 2543 N N . THR B 1 114 ? 1.406 7.52 -0.831 1 74.56 114 THR B N 1
ATOM 2544 C CA . THR B 1 114 ? 0.251 8.383 -1.056 1 74.56 114 THR B CA 1
ATOM 2545 C C . THR B 1 114 ? 0.694 9.797 -1.423 1 74.56 114 THR B C 1
ATOM 2547 O O . THR B 1 114 ? 0.098 10.43 -2.295 1 74.56 114 THR B O 1
ATOM 2550 N N . GLU B 1 115 ? 1.805 10.18 -0.832 1 79.88 115 GLU B N 1
ATOM 2551 C CA . GLU B 1 115 ? 2.115 11.609 -0.837 1 79.88 115 GLU B CA 1
ATOM 2552 C C . GLU B 1 115 ? 3.232 11.922 -1.826 1 79.88 115 GLU B C 1
ATOM 2554 O O . GLU B 1 115 ? 3.465 13.094 -2.154 1 79.88 115 GLU B O 1
ATOM 2559 N N . SER B 1 116 ? 3.889 10.898 -2.271 1 86.38 116 SER B N 1
ATOM 2560 C CA . SER B 1 116 ? 5.055 11.156 -3.109 1 86.38 116 SER B CA 1
ATOM 2561 C C . SER B 1 116 ? 4.691 12.016 -4.316 1 86.38 116 SER B C 1
ATOM 2563 O O . SER B 1 116 ? 5.48 12.859 -4.742 1 86.38 116 SER B O 1
ATOM 2565 N N . ASP B 1 117 ? 3.49 11.844 -4.855 1 82.06 117 ASP B N 1
ATOM 2566 C CA . ASP B 1 117 ? 3.066 12.562 -6.055 1 82.06 117 ASP B CA 1
ATOM 2567 C C . ASP B 1 117 ? 2.879 14.047 -5.766 1 82.06 117 ASP B C 1
ATOM 2569 O O . ASP B 1 117 ? 2.816 14.859 -6.691 1 82.06 117 ASP B O 1
ATOM 2573 N N . TYR B 1 118 ? 2.846 14.383 -4.555 1 83.25 118 TYR B N 1
ATOM 2574 C CA . TYR B 1 118 ? 2.57 15.766 -4.184 1 83.25 118 TYR B CA 1
ATOM 2575 C C . TYR B 1 118 ? 3.832 16.453 -3.684 1 83.25 118 TYR B C 1
ATOM 2577 O O . TYR B 1 118 ? 3.803 17.641 -3.334 1 83.25 118 TYR B O 1
ATOM 2585 N N . LEU B 1 119 ? 4.902 15.727 -3.625 1 90.62 119 LEU B N 1
ATOM 2586 C CA . LEU B 1 119 ? 6.184 16.297 -3.229 1 90.62 119 LEU B CA 1
ATOM 2587 C C . LEU B 1 119 ? 6.77 17.156 -4.352 1 90.62 119 LEU B C 1
ATOM 2589 O O . LEU B 1 119 ? 6.254 17.156 -5.473 1 90.62 119 LEU B O 1
ATOM 2593 N N . GLU B 1 120 ? 7.754 17.906 -3.979 1 93.5 120 GLU B N 1
ATOM 2594 C CA . GLU B 1 120 ? 8.492 18.656 -4.992 1 93.5 120 GLU B CA 1
ATOM 2595 C C . GLU B 1 120 ? 9.055 17.719 -6.059 1 93.5 120 GLU B C 1
ATOM 2597 O O . GLU B 1 120 ? 9.406 16.562 -5.766 1 93.5 120 GLU B O 1
ATOM 2602 N N . GLU B 1 121 ? 9.195 18.234 -7.203 1 94.88 121 GLU B N 1
ATOM 2603 C CA . GLU B 1 121 ? 9.578 17.438 -8.367 1 94.88 121 GLU B CA 1
ATOM 2604 C C . GLU B 1 121 ? 10.906 16.719 -8.125 1 94.88 121 GLU B C 1
ATOM 2606 O O . GLU B 1 121 ? 11.055 15.555 -8.492 1 94.88 121 GLU B O 1
ATOM 2611 N N . GLU B 1 122 ? 11.75 17.438 -7.613 1 95.94 122 GLU B N 1
ATOM 2612 C CA . GLU B 1 122 ? 13.062 16.844 -7.367 1 95.94 122 GLU B CA 1
ATOM 2613 C C . GLU B 1 122 ? 12.961 15.617 -6.461 1 95.94 122 GLU B C 1
ATOM 2615 O O . GLU B 1 122 ? 13.602 14.594 -6.711 1 95.94 122 GLU B O 1
ATOM 2620 N N . TYR B 1 123 ? 12.195 15.695 -5.422 1 95.31 123 TYR B N 1
ATOM 2621 C CA . TYR B 1 123 ? 12.008 14.586 -4.492 1 95.31 123 TYR B CA 1
ATOM 2622 C C . TYR B 1 123 ? 11.297 13.422 -5.164 1 95.31 123 TYR B C 1
ATOM 2624 O O . TYR B 1 123 ? 11.664 12.258 -4.969 1 95.31 123 TYR B O 1
ATOM 2632 N N . ARG B 1 124 ? 10.375 13.789 -5.965 1 94.06 124 ARG B N 1
ATOM 2633 C CA . ARG B 1 124 ? 9.648 12.766 -6.711 1 94.06 124 ARG B CA 1
ATOM 2634 C C . ARG B 1 124 ? 10.594 11.969 -7.609 1 94.06 124 ARG B C 1
ATOM 2636 O O . ARG B 1 124 ? 10.531 10.742 -7.641 1 94.06 124 ARG B O 1
ATOM 2643 N N . LYS B 1 125 ? 11.398 12.648 -8.266 1 95.31 125 LYS B N 1
ATOM 2644 C CA . LYS B 1 125 ? 12.336 12.023 -9.188 1 95.31 125 LYS B CA 1
ATOM 2645 C C . LYS B 1 125 ? 13.32 11.125 -8.438 1 95.31 125 LYS B C 1
ATOM 2647 O O . LYS B 1 125 ? 13.578 9.992 -8.859 1 95.31 125 LYS B O 1
ATOM 2652 N N . ARG B 1 126 ? 13.812 11.586 -7.363 1 95.88 126 ARG B N 1
ATOM 2653 C CA . ARG B 1 126 ? 14.766 10.82 -6.57 1 95.88 126 ARG B CA 1
ATOM 2654 C C . ARG B 1 126 ? 14.148 9.516 -6.07 1 95.88 126 ARG B C 1
ATOM 2656 O O . ARG B 1 126 ? 14.758 8.453 -6.172 1 95.88 126 ARG B O 1
ATOM 2663 N N . LEU B 1 127 ? 13.016 9.617 -5.57 1 94.88 127 LEU B N 1
ATOM 2664 C CA . LEU B 1 127 ? 12.328 8.438 -5.043 1 94.88 127 LEU B CA 1
ATOM 2665 C C . LEU B 1 127 ? 11.984 7.461 -6.164 1 94.88 127 LEU B C 1
ATOM 2667 O O . LEU B 1 127 ? 12.133 6.25 -6 1 94.88 127 LEU B O 1
ATOM 2671 N N . LYS B 1 128 ? 11.562 8.008 -7.242 1 93.88 128 LYS B N 1
ATOM 2672 C CA . LYS B 1 128 ? 11.234 7.184 -8.398 1 93.88 128 LYS B CA 1
ATOM 2673 C C . LYS B 1 128 ? 12.461 6.43 -8.906 1 93.88 128 LYS B C 1
ATOM 2675 O O . LYS B 1 128 ? 12.398 5.23 -9.172 1 93.88 128 LYS B O 1
ATOM 2680 N N . ASP B 1 129 ? 13.516 7.121 -9.031 1 96.19 129 ASP B N 1
ATOM 2681 C CA . ASP B 1 129 ? 14.758 6.516 -9.508 1 96.19 129 ASP B CA 1
ATOM 2682 C C . ASP B 1 129 ? 15.211 5.391 -8.578 1 96.19 129 ASP B C 1
ATOM 2684 O O . ASP B 1 129 ? 15.633 4.328 -9.039 1 96.19 129 ASP B O 1
ATOM 2688 N N . ALA B 1 130 ? 15.117 5.629 -7.309 1 95.44 130 ALA B N 1
ATOM 2689 C CA . ALA B 1 130 ? 15.508 4.617 -6.336 1 95.44 130 ALA B CA 1
ATOM 2690 C C . ALA B 1 130 ? 14.602 3.391 -6.426 1 95.44 130 ALA B C 1
ATOM 2692 O O . ALA B 1 130 ? 15.078 2.254 -6.41 1 95.44 130 ALA B O 1
ATOM 2693 N N . ARG B 1 131 ? 13.359 3.625 -6.551 1 93.69 131 ARG B N 1
ATOM 2694 C CA . ARG B 1 131 ? 12.391 2.541 -6.656 1 93.69 131 ARG B CA 1
ATOM 2695 C C . ARG B 1 131 ? 12.617 1.727 -7.926 1 93.69 131 ARG B C 1
ATOM 2697 O O . ARG B 1 131 ? 12.578 0.494 -7.895 1 93.69 131 ARG B O 1
ATOM 2704 N N . TYR B 1 132 ? 12.883 2.406 -9 1 96 132 TYR B N 1
ATOM 2705 C CA . TYR B 1 132 ? 13.109 1.731 -10.273 1 96 132 TYR B CA 1
ATOM 2706 C C . TYR B 1 132 ? 14.383 0.9 -10.234 1 96 132 TYR B C 1
ATOM 2708 O O . TYR B 1 132 ? 14.414 -0.225 -10.742 1 96 132 TYR B O 1
ATOM 2716 N N . ALA B 1 133 ? 15.375 1.499 -9.609 1 97.44 133 ALA B N 1
ATOM 2717 C CA . ALA B 1 133 ? 16.625 0.753 -9.492 1 97.44 133 ALA B CA 1
ATOM 2718 C C . ALA B 1 133 ? 16.406 -0.553 -8.734 1 97.44 133 ALA B C 1
ATOM 2720 O O . ALA B 1 133 ? 16.906 -1.604 -9.141 1 97.44 133 ALA B O 1
ATOM 2721 N N . TYR B 1 134 ? 15.68 -0.498 -7.703 1 97.31 134 TYR B N 1
ATOM 2722 C CA . TYR B 1 134 ? 15.391 -1.675 -6.895 1 97.31 134 TYR B CA 1
ATOM 2723 C C . TYR B 1 134 ? 14.578 -2.695 -7.68 1 97.31 134 TYR B C 1
ATOM 2725 O O . TYR B 1 134 ? 14.906 -3.883 -7.695 1 97.31 134 TYR B O 1
ATOM 2733 N N . GLN B 1 135 ? 13.57 -2.238 -8.375 1 97.19 135 GLN B N 1
ATOM 2734 C CA . GLN B 1 135 ? 12.734 -3.115 -9.188 1 97.19 135 GLN B CA 1
ATOM 2735 C C . GLN B 1 135 ? 13.547 -3.766 -10.305 1 97.19 135 GLN B C 1
ATOM 2737 O O . GLN B 1 135 ? 13.383 -4.957 -10.586 1 97.19 135 GLN B O 1
ATOM 2742 N N . ASP B 1 136 ? 14.398 -2.988 -10.898 1 98 136 ASP B N 1
ATOM 2743 C CA . ASP B 1 136 ? 15.156 -3.469 -12.047 1 98 136 ASP B CA 1
ATOM 2744 C C . ASP B 1 136 ? 16.125 -4.586 -11.648 1 98 136 ASP B C 1
ATOM 2746 O O . ASP B 1 136 ? 16.359 -5.512 -12.422 1 98 136 ASP B O 1
ATOM 2750 N N . ILE B 1 137 ? 16.609 -4.52 -10.492 1 98 137 ILE B N 1
ATOM 2751 C CA . ILE B 1 137 ? 17.531 -5.555 -10.039 1 98 137 ILE B CA 1
ATOM 2752 C C . ILE B 1 137 ? 16.766 -6.859 -9.812 1 98 137 ILE B C 1
ATOM 2754 O O . ILE B 1 137 ? 17.219 -7.93 -10.227 1 98 137 ILE B O 1
ATOM 2758 N N . ILE B 1 138 ? 15.664 -6.777 -9.195 1 98.19 138 ILE B N 1
ATOM 2759 C CA . ILE B 1 138 ? 14.844 -7.969 -8.969 1 98.19 138 ILE B CA 1
ATOM 2760 C C . ILE B 1 138 ? 14.383 -8.539 -10.305 1 98.19 138 ILE B C 1
ATOM 2762 O O . ILE B 1 138 ? 14.43 -9.75 -10.516 1 98.19 138 ILE B O 1
ATOM 2766 N N . LYS B 1 139 ? 13.961 -7.629 -11.133 1 98.12 139 LYS B N 1
ATOM 2767 C CA . LYS B 1 139 ? 13.531 -8.039 -12.469 1 98.12 139 LYS B CA 1
ATOM 2768 C C . LYS B 1 139 ? 14.633 -8.812 -13.188 1 98.12 139 LYS B C 1
ATOM 2770 O O . LYS B 1 139 ? 14.359 -9.773 -13.906 1 98.12 139 LYS B O 1
ATOM 2775 N N . SER B 1 140 ? 15.844 -8.43 -13.031 1 98.06 140 SER B N 1
ATOM 2776 C CA . SER B 1 140 ? 16.969 -9.086 -13.695 1 98.06 140 SER B CA 1
ATOM 2777 C C . SER B 1 140 ? 17.094 -10.539 -13.258 1 98.06 140 SER B C 1
ATOM 2779 O O . SER B 1 140 ? 17.484 -11.406 -14.047 1 98.06 140 SER B O 1
ATOM 2781 N N . VAL B 1 141 ? 16.781 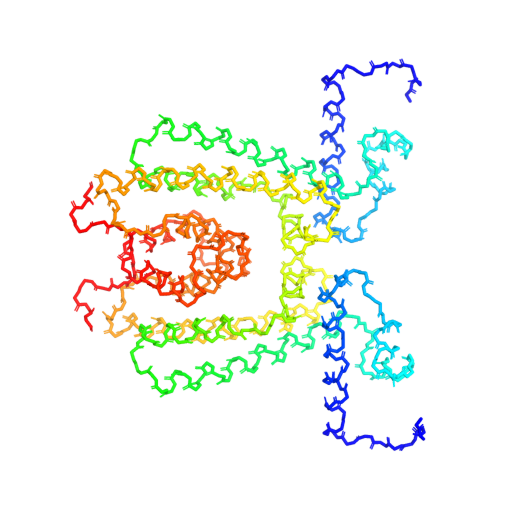-10.844 -12.008 1 98.31 141 VAL B N 1
ATOM 2782 C CA . VAL B 1 141 ? 16.812 -12.219 -11.508 1 98.31 141 VAL B CA 1
ATOM 2783 C C . VAL B 1 141 ? 15.727 -13.039 -12.203 1 98.31 141 VAL B C 1
ATOM 2785 O O . VAL B 1 141 ? 15.969 -14.18 -12.602 1 98.31 141 VAL B O 1
ATOM 2788 N N . ILE B 1 142 ? 14.547 -12.453 -12.359 1 98.31 142 ILE B N 1
ATOM 2789 C CA . ILE B 1 142 ? 13.43 -13.133 -13.008 1 98.31 142 ILE B CA 1
ATOM 2790 C C . ILE B 1 142 ? 13.734 -13.328 -14.492 1 98.31 142 ILE B C 1
ATOM 2792 O O . ILE B 1 142 ? 13.484 -14.398 -15.055 1 98.31 142 ILE B O 1
ATOM 2796 N N . ASP B 1 143 ? 14.289 -12.273 -15.102 1 97.88 143 ASP B N 1
ATOM 2797 C CA . ASP B 1 143 ? 14.711 -12.375 -16.484 1 97.88 143 ASP B CA 1
ATOM 2798 C C . ASP B 1 143 ? 15.68 -13.539 -16.688 1 97.88 143 ASP B C 1
ATOM 2800 O O . ASP B 1 143 ? 15.57 -14.289 -17.656 1 97.88 143 ASP B O 1
ATOM 2804 N N . ASN B 1 144 ? 16.594 -13.672 -15.812 1 96.62 144 ASN B N 1
ATOM 2805 C CA . ASN B 1 144 ? 17.547 -14.773 -15.867 1 96.62 144 ASN B CA 1
ATOM 2806 C C . ASN B 1 144 ? 16.844 -16.125 -15.781 1 96.62 144 ASN B C 1
ATOM 2808 O O . ASN B 1 144 ? 17.188 -17.062 -16.516 1 96.62 144 ASN B O 1
ATOM 2812 N N . GLY B 1 145 ? 15.875 -16.234 -14.898 1 97.25 145 GLY B N 1
ATOM 2813 C CA . GLY B 1 145 ? 15.094 -17.453 -14.789 1 97.25 145 GLY B CA 1
ATOM 2814 C C . GLY B 1 145 ? 14.352 -17.797 -16.062 1 97.25 145 GLY B C 1
ATOM 2815 O O . GLY B 1 145 ? 14.258 -18.969 -16.438 1 97.25 145 GLY B O 1
ATOM 2816 N N . VAL B 1 146 ? 13.844 -16.812 -16.719 1 97.06 146 VAL B N 1
ATOM 2817 C CA . VAL B 1 146 ? 13.125 -17.031 -17.969 1 97.06 146 VAL B CA 1
ATOM 2818 C C . VAL B 1 146 ? 14.109 -17.438 -19.062 1 97.06 146 VAL B C 1
ATOM 2820 O O . VAL B 1 146 ? 13.867 -18.406 -19.797 1 97.06 146 VAL B O 1
ATOM 2823 N N . THR B 1 147 ? 15.203 -16.734 -19.125 1 96 147 THR B N 1
ATOM 2824 C CA . THR B 1 147 ? 16.203 -16.984 -20.156 1 96 147 THR B CA 1
ATOM 2825 C C . THR B 1 147 ? 16.797 -18.391 -20.016 1 96 147 THR B C 1
ATOM 2827 O O . THR B 1 147 ? 17.078 -19.047 -21.016 1 96 147 THR B O 1
ATOM 2830 N N . THR B 1 148 ? 16.938 -18.891 -18.812 1 95.12 148 THR B N 1
ATOM 2831 C CA . THR B 1 148 ? 17.531 -20.203 -18.562 1 95.12 148 THR B CA 1
ATOM 2832 C C . THR B 1 148 ? 16.484 -21.297 -18.609 1 95.12 148 THR B C 1
ATOM 2834 O O . THR B 1 148 ? 16.797 -22.484 -18.453 1 95.12 148 THR B O 1
ATOM 2837 N N . GLY B 1 149 ? 15.242 -20.922 -18.703 1 95.5 149 GLY B N 1
ATOM 2838 C CA . GLY B 1 149 ? 14.164 -21.875 -18.875 1 95.5 149 GLY B CA 1
ATOM 2839 C C . GLY B 1 149 ? 13.609 -22.391 -17.562 1 95.5 149 GLY B C 1
ATOM 2840 O O . GLY B 1 149 ? 12.773 -23.297 -17.531 1 95.5 149 GLY B O 1
ATOM 2841 N N . ILE B 1 150 ? 14.055 -21.812 -16.484 1 96 150 ILE B N 1
ATOM 2842 C CA . ILE B 1 150 ? 13.57 -22.203 -15.156 1 96 150 ILE B CA 1
ATOM 2843 C C . ILE B 1 150 ? 12.148 -21.656 -14.961 1 96 150 ILE B C 1
ATOM 2845 O O . ILE B 1 150 ? 11.281 -22.359 -14.453 1 96 150 ILE B O 1
ATOM 2849 N N . PHE B 1 151 ? 11.953 -20.438 -15.344 1 97.38 151 PHE B N 1
ATOM 2850 C CA . PHE B 1 151 ? 10.633 -19.828 -15.32 1 97.38 151 PHE B CA 1
ATOM 2851 C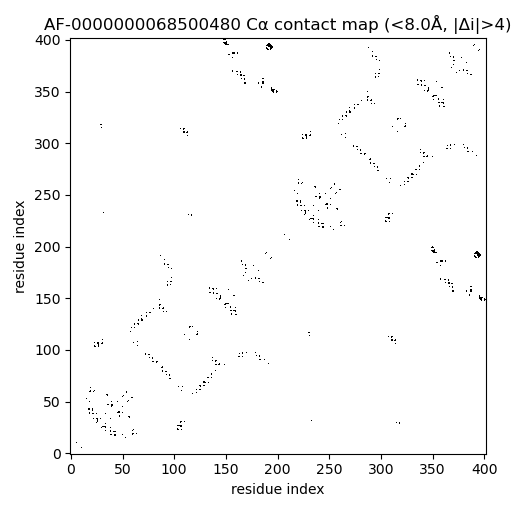 C . PHE B 1 151 ? 10.023 -19.781 -16.719 1 97.38 151 PHE B C 1
ATOM 2853 O O . PHE B 1 151 ? 10.75 -19.688 -17.703 1 97.38 151 PHE B O 1
ATOM 2860 N N . ARG B 1 152 ? 8.758 -19.891 -16.812 1 96.69 152 ARG B N 1
ATOM 2861 C CA . ARG B 1 152 ? 8.055 -19.719 -18.078 1 96.69 152 ARG B CA 1
ATOM 2862 C C . ARG B 1 152 ? 8.07 -18.266 -18.531 1 96.69 152 ARG B C 1
ATOM 2864 O O . ARG B 1 152 ? 8.289 -17.359 -17.719 1 96.69 152 ARG B O 1
ATOM 2871 N N . LYS B 1 153 ? 7.82 -18.062 -19.844 1 95.62 153 LYS B N 1
ATOM 2872 C CA . LYS B 1 153 ? 7.691 -16.703 -20.344 1 95.62 153 LYS B CA 1
ATOM 2873 C C . LYS B 1 153 ? 6.555 -15.969 -19.641 1 95.62 153 LYS B C 1
ATOM 2875 O O . LYS B 1 153 ? 5.441 -16.484 -19.531 1 95.62 153 LYS B O 1
ATOM 2880 N N . THR B 1 154 ? 6.887 -14.789 -19.078 1 95.12 154 THR B N 1
ATOM 2881 C CA . THR B 1 154 ? 5.93 -13.984 -18.328 1 95.12 154 THR B CA 1
ATOM 2882 C C . THR B 1 154 ? 6.309 -12.508 -18.359 1 95.12 154 THR B C 1
ATOM 2884 O O . THR B 1 154 ? 7.352 -12.148 -18.906 1 95.12 154 THR B O 1
ATOM 2887 N N . ASP B 1 155 ? 5.438 -11.672 -17.938 1 95.56 155 ASP B N 1
ATOM 2888 C CA . ASP B 1 155 ? 5.746 -10.258 -17.734 1 95.56 155 ASP B CA 1
ATOM 2889 C C . ASP B 1 155 ? 6.609 -10.055 -16.484 1 95.56 155 ASP B C 1
ATOM 2891 O O . ASP B 1 155 ? 6.086 -9.875 -15.391 1 95.56 155 ASP B O 1
ATOM 2895 N N . THR B 1 156 ? 7.926 -9.992 -16.719 1 97.12 156 THR B N 1
ATOM 2896 C CA . THR B 1 156 ? 8.859 -10.023 -15.602 1 97.12 156 THR B CA 1
ATOM 2897 C C . THR B 1 156 ? 8.781 -8.727 -14.797 1 97.12 156 THR B C 1
ATOM 2899 O O . THR B 1 156 ? 9.039 -8.727 -13.594 1 97.12 156 THR B O 1
ATOM 2902 N N . ALA B 1 157 ? 8.445 -7.645 -15.438 1 96.81 157 ALA B N 1
ATOM 2903 C CA . ALA B 1 157 ? 8.234 -6.395 -14.711 1 96.81 157 ALA B CA 1
ATOM 2904 C C . ALA B 1 157 ? 7.039 -6.492 -13.773 1 96.81 157 ALA B C 1
ATOM 2906 O O . ALA B 1 157 ? 7.105 -6.062 -12.625 1 96.81 157 ALA B O 1
ATOM 2907 N N . LEU B 1 158 ? 5.969 -7.066 -14.258 1 97 158 LEU B N 1
ATOM 2908 C CA . LEU B 1 158 ? 4.773 -7.25 -13.438 1 97 158 LEU B CA 1
ATOM 2909 C C . LEU B 1 158 ? 5.051 -8.195 -12.273 1 97 158 LEU B C 1
ATOM 2911 O O . LEU B 1 158 ? 4.676 -7.918 -11.133 1 97 158 LEU B O 1
ATOM 2915 N N . VAL B 1 159 ? 5.738 -9.305 -12.57 1 97.56 159 VAL B N 1
ATOM 2916 C CA . VAL B 1 159 ? 6.059 -10.258 -11.523 1 97.56 159 VAL B CA 1
ATOM 2917 C C . VAL B 1 159 ? 6.863 -9.57 -10.422 1 97.56 159 VAL B C 1
ATOM 2919 O O . VAL B 1 159 ? 6.625 -9.805 -9.234 1 97.56 159 VAL B O 1
ATOM 2922 N N . THR B 1 160 ? 7.793 -8.734 -10.859 1 97.88 160 THR B N 1
ATOM 2923 C CA . THR B 1 160 ? 8.633 -8 -9.914 1 97.88 160 THR B CA 1
ATOM 2924 C C . THR B 1 160 ? 7.773 -7.141 -8.992 1 97.88 160 THR B C 1
ATOM 2926 O O . THR B 1 160 ? 7.922 -7.195 -7.766 1 97.88 160 THR B O 1
ATOM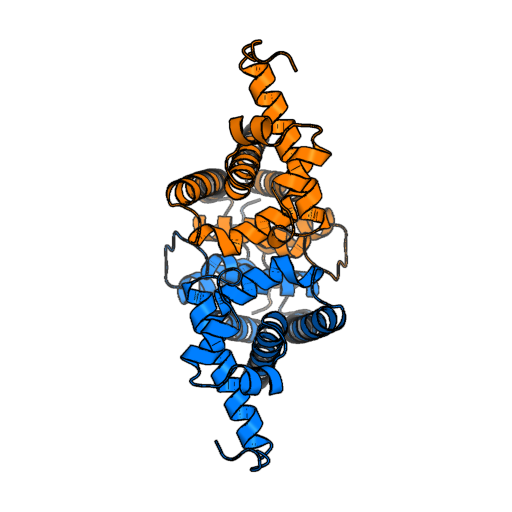 2929 N N . ARG B 1 161 ? 6.883 -6.402 -9.523 1 96.19 161 ARG B N 1
ATOM 2930 C CA . ARG B 1 161 ? 6.008 -5.543 -8.734 1 96.19 161 ARG B CA 1
ATOM 2931 C C . ARG B 1 161 ? 5.105 -6.375 -7.828 1 96.19 161 ARG B C 1
ATOM 2933 O O . ARG B 1 161 ? 4.867 -6.008 -6.676 1 96.19 161 ARG B O 1
ATOM 2940 N N . LEU B 1 162 ? 4.598 -7.453 -8.344 1 97.44 162 LEU B N 1
ATOM 2941 C CA . LEU B 1 162 ? 3.736 -8.336 -7.57 1 97.44 162 LEU B CA 1
ATOM 2942 C C . LEU B 1 162 ? 4.477 -8.891 -6.359 1 97.44 162 LEU B C 1
ATOM 2944 O O . LEU B 1 162 ? 3.932 -8.914 -5.25 1 97.44 162 LEU B O 1
ATOM 2948 N N . LEU B 1 163 ? 5.695 -9.297 -6.57 1 97.94 163 LEU B N 1
ATOM 2949 C CA . LEU B 1 163 ? 6.488 -9.844 -5.473 1 97.94 163 LEU B CA 1
ATOM 2950 C C . LEU B 1 163 ? 6.766 -8.773 -4.418 1 97.94 163 LEU B C 1
ATOM 2952 O O . LEU B 1 163 ? 6.586 -9.016 -3.223 1 97.94 163 LEU B O 1
ATOM 2956 N N . ILE B 1 164 ? 7.152 -7.648 -4.871 1 95.75 164 ILE B N 1
ATOM 2957 C CA . ILE B 1 164 ? 7.438 -6.555 -3.947 1 95.75 164 ILE B CA 1
ATOM 2958 C C . ILE B 1 164 ? 6.184 -6.215 -3.148 1 95.75 164 ILE B C 1
ATOM 2960 O O . ILE B 1 164 ? 6.223 -6.152 -1.917 1 95.75 164 ILE B O 1
ATOM 2964 N N . ASN B 1 165 ? 5.078 -6.047 -3.812 1 93.5 165 ASN B N 1
ATOM 2965 C CA . ASN B 1 165 ? 3.846 -5.633 -3.152 1 93.5 165 ASN B CA 1
ATOM 2966 C C . ASN B 1 165 ? 3.275 -6.742 -2.275 1 93.5 165 ASN B C 1
ATOM 2968 O O . ASN B 1 165 ? 2.479 -6.48 -1.374 1 93.5 165 ASN B O 1
ATOM 2972 N N . SER B 1 166 ? 3.631 -7.957 -2.527 1 96.12 166 SER B N 1
ATOM 2973 C CA . SER B 1 166 ? 3.16 -9.07 -1.709 1 96.12 166 SER B CA 1
ATOM 2974 C C . SER B 1 166 ? 3.668 -8.953 -0.276 1 96.12 166 SER B C 1
ATOM 2976 O O . SER B 1 166 ? 3.066 -9.508 0.647 1 96.12 166 SER B O 1
ATOM 2978 N N . MET B 1 167 ? 4.707 -8.242 -0.064 1 93.44 167 MET B N 1
ATOM 2979 C CA . MET B 1 167 ? 5.242 -8.07 1.282 1 93.44 167 MET B CA 1
ATOM 2980 C C . MET B 1 167 ? 4.254 -7.332 2.174 1 93.44 167 MET B C 1
ATOM 2982 O O . MET B 1 167 ? 4.242 -7.523 3.391 1 93.44 167 MET B O 1
ATOM 2986 N N . LEU B 1 168 ? 3.465 -6.551 1.547 1 88.62 168 LEU B N 1
ATOM 2987 C CA . LEU B 1 168 ? 2.422 -5.852 2.289 1 88.62 168 LEU B CA 1
ATOM 2988 C C . LEU B 1 168 ? 1.463 -6.84 2.941 1 88.62 168 LEU B C 1
ATOM 2990 O O . LEU B 1 168 ? 1.001 -6.617 4.062 1 88.62 168 LEU B O 1
ATOM 2994 N N . SER B 1 169 ? 1.203 -7.922 2.258 1 92.81 169 SER B N 1
ATOM 2995 C CA . SER B 1 169 ? 0.279 -8.938 2.742 1 92.81 169 SER B CA 1
ATOM 2996 C C . SER B 1 169 ? 0.853 -9.68 3.945 1 92.81 169 SER B C 1
ATOM 2998 O O . SER B 1 169 ? 0.114 -10.312 4.703 1 92.81 169 SER B O 1
ATOM 3000 N N . ILE B 1 170 ? 2.102 -9.57 4.109 1 92.81 170 ILE B N 1
ATOM 3001 C CA . ILE B 1 170 ? 2.787 -10.266 5.195 1 92.81 170 ILE B CA 1
ATOM 3002 C C . ILE B 1 170 ? 3.039 -9.297 6.348 1 92.81 170 ILE B C 1
ATOM 3004 O O . ILE B 1 170 ? 2.715 -9.602 7.5 1 92.81 170 ILE B O 1
ATOM 3008 N N . SER B 1 171 ? 3.459 -8.125 6.016 1 87.94 171 SER B N 1
ATOM 3009 C CA . SER B 1 171 ? 3.984 -7.211 7.027 1 87.94 171 SER B CA 1
ATOM 3010 C C . SER B 1 171 ? 2.871 -6.371 7.645 1 87.94 171 SER B C 1
ATOM 3012 O O . SER B 1 171 ? 2.998 -5.902 8.773 1 87.94 171 SER B O 1
ATOM 3014 N N . TYR B 1 172 ? 1.771 -6.168 6.922 1 80.69 172 TYR B N 1
ATOM 3015 C CA . TYR B 1 172 ? 0.805 -5.188 7.402 1 80.69 172 TYR B CA 1
ATOM 3016 C C . TYR B 1 172 ? -0.523 -5.852 7.742 1 80.69 172 TYR B C 1
ATOM 3018 O O . TYR B 1 172 ? -1.527 -5.168 7.961 1 80.69 172 TYR B O 1
ATOM 3026 N N . THR B 1 173 ? -0.557 -7.059 7.766 1 80.5 173 THR B N 1
ATOM 3027 C CA . THR B 1 173 ? -1.79 -7.738 8.148 1 80.5 173 THR B CA 1
ATOM 3028 C C . THR B 1 173 ? -2.041 -7.598 9.648 1 80.5 173 THR B C 1
ATOM 3030 O O . THR B 1 173 ? -1.103 -7.645 10.445 1 80.5 173 THR B O 1
ATOM 3033 N N . SER B 1 174 ? -3.287 -7.383 9.984 1 78.69 174 SER B N 1
ATOM 3034 C CA . SER B 1 174 ? -3.693 -7.324 11.383 1 78.69 174 SER B CA 1
ATOM 3035 C C . SER B 1 174 ? -4.168 -8.688 11.883 1 78.69 174 SER B C 1
ATOM 3037 O O . SER B 1 174 ? -4.496 -8.844 13.062 1 78.69 174 SER B O 1
ATOM 3039 N N . ARG B 1 175 ? -4.141 -9.68 10.969 1 80.88 175 ARG B N 1
ATOM 3040 C CA . ARG B 1 175 ? -4.551 -11.031 11.328 1 80.88 175 ARG B CA 1
ATOM 3041 C C . ARG B 1 175 ? -3.516 -12.055 10.867 1 80.88 175 ARG B C 1
ATOM 3043 O O . ARG B 1 175 ? -3.83 -12.953 10.086 1 80.88 175 ARG B O 1
ATOM 3050 N N . PRO B 1 176 ? -2.375 -11.891 11.555 1 76.94 176 PRO B N 1
ATOM 3051 C CA . PRO B 1 176 ? -1.368 -12.875 11.141 1 76.94 176 PRO B CA 1
ATOM 3052 C C . PRO B 1 176 ? -1.695 -14.289 11.609 1 76.94 176 PRO B C 1
ATOM 3054 O O . PRO B 1 176 ? -2.16 -14.477 12.734 1 76.94 176 PRO B O 1
ATOM 3057 N N . LEU B 1 177 ? -1.578 -15.219 10.664 1 81.25 177 LEU B N 1
ATOM 3058 C CA . LEU B 1 177 ? -1.853 -16.609 11.016 1 81.25 177 LEU B CA 1
ATOM 3059 C C . LEU B 1 177 ? -0.555 -17.391 11.219 1 81.25 177 LEU B C 1
ATOM 3061 O O . LEU B 1 177 ? -0.565 -18.484 11.773 1 81.25 177 LEU B O 1
ATOM 3065 N N . ASP B 1 178 ? 0.535 -16.812 10.75 1 90.31 178 ASP B N 1
ATOM 3066 C CA . ASP B 1 178 ? 1.84 -17.453 10.852 1 90.31 178 ASP B CA 1
ATOM 3067 C C . ASP B 1 178 ? 2.961 -16.422 10.922 1 90.31 178 ASP B C 1
ATOM 3069 O O . ASP B 1 178 ? 2.707 -15.219 10.844 1 90.31 178 ASP B O 1
ATOM 3073 N N . SER B 1 179 ? 4.156 -16.953 11.195 1 93.25 179 SER B N 1
ATOM 3074 C CA . SER B 1 179 ? 5.32 -16.062 11.164 1 93.25 179 SER B CA 1
ATOM 3075 C C . SER B 1 179 ? 5.516 -15.461 9.781 1 93.25 179 SER B C 1
ATOM 3077 O O . SER B 1 179 ? 5.043 -16.016 8.789 1 93.25 179 SER B O 1
ATOM 3079 N N . SER B 1 180 ? 6.188 -14.32 9.758 1 93.75 180 SER B N 1
ATOM 3080 C CA . SER B 1 180 ? 6.477 -13.648 8.492 1 93.75 180 SER B CA 1
ATOM 3081 C C . SER B 1 180 ? 7.23 -14.578 7.543 1 93.75 180 SER B C 1
ATOM 3083 O O . SER B 1 180 ? 6.965 -14.586 6.34 1 93.75 180 SER B O 1
ATOM 3085 N N . GLU B 1 181 ? 8.117 -15.367 8.086 1 94.62 181 GLU B N 1
ATOM 3086 C CA . GLU B 1 181 ? 8.922 -16.25 7.246 1 94.62 181 GLU B CA 1
ATOM 3087 C C . GLU B 1 181 ? 8.07 -17.375 6.652 1 94.62 181 GLU B C 1
ATOM 3089 O O . GLU B 1 181 ? 8.242 -17.734 5.488 1 94.62 181 GLU B O 1
ATOM 3094 N N . LYS B 1 182 ? 7.191 -17.938 7.457 1 96 182 LYS B N 1
ATOM 3095 C CA . LYS B 1 182 ? 6.305 -18.984 6.953 1 96 182 LYS B CA 1
ATOM 3096 C C . LYS B 1 182 ? 5.355 -18.422 5.891 1 96 182 LYS B C 1
ATOM 3098 O O . LYS B 1 182 ? 5.094 -19.078 4.883 1 96 182 LYS B O 1
ATOM 3103 N N . MET B 1 183 ? 4.867 -17.266 6.117 1 96.44 183 MET B N 1
ATOM 3104 C CA . MET B 1 183 ? 4 -16.625 5.129 1 96.44 183 MET B CA 1
ATOM 3105 C C . MET B 1 183 ? 4.77 -16.328 3.844 1 96.44 183 MET B C 1
ATOM 3107 O O . MET B 1 183 ? 4.219 -16.438 2.748 1 96.44 183 MET B O 1
ATOM 3111 N N . LEU B 1 184 ? 6.031 -15.953 4.031 1 97.31 184 LEU B N 1
ATOM 3112 C CA . LEU B 1 184 ? 6.867 -15.734 2.855 1 97.31 184 LEU B CA 1
ATOM 3113 C C . LEU B 1 184 ? 7.031 -17.031 2.061 1 97.31 184 LEU B C 1
ATOM 3115 O O . LEU B 1 184 ? 6.922 -17.031 0.833 1 97.31 184 LEU B O 1
ATOM 3119 N N . ASP B 1 185 ? 7.273 -18.125 2.768 1 97.38 185 ASP B N 1
ATOM 3120 C CA . ASP B 1 185 ? 7.441 -19.406 2.094 1 97.38 185 ASP B CA 1
ATOM 3121 C C . ASP B 1 185 ? 6.191 -19.781 1.293 1 97.38 185 ASP B C 1
ATOM 3123 O O . ASP B 1 185 ? 6.293 -20.219 0.15 1 97.38 185 ASP B O 1
ATOM 3127 N N . GLU B 1 186 ? 5.082 -19.562 1.907 1 96.94 186 GLU B N 1
ATOM 3128 C CA . GLU B 1 186 ? 3.836 -19.844 1.205 1 96.94 186 GLU B CA 1
ATOM 3129 C C . GLU B 1 186 ? 3.639 -18.906 0.025 1 96.94 186 GLU B C 1
ATOM 3131 O O . GLU B 1 186 ? 3.186 -19.312 -1.043 1 96.94 186 GLU B O 1
A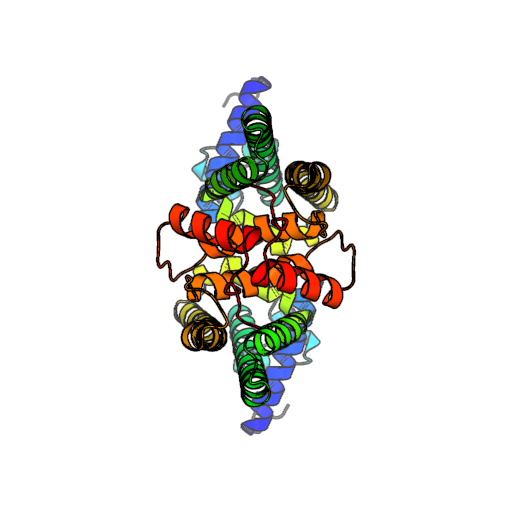TOM 3136 N N . THR B 1 187 ? 3.926 -17.625 0.205 1 98 187 THR B N 1
ATOM 3137 C CA . THR B 1 187 ? 3.838 -16.641 -0.872 1 98 187 THR B CA 1
ATOM 3138 C C . THR B 1 187 ? 4.711 -17.047 -2.053 1 98 187 THR B C 1
ATOM 3140 O O . THR B 1 187 ? 4.254 -17.062 -3.197 1 98 187 THR B O 1
ATOM 3143 N N . MET B 1 188 ? 5.949 -17.469 -1.724 1 97.62 188 MET B N 1
ATOM 3144 C CA . MET B 1 188 ? 6.848 -17.906 -2.783 1 97.62 188 MET B CA 1
ATOM 3145 C C . MET B 1 188 ? 6.301 -19.156 -3.469 1 97.62 188 MET B C 1
ATOM 3147 O O . MET B 1 188 ? 6.375 -19.281 -4.691 1 97.62 188 MET B O 1
ATOM 3151 N N . ASN B 1 189 ? 5.781 -20.078 -2.703 1 97.12 189 ASN B N 1
ATOM 3152 C CA . ASN B 1 189 ? 5.184 -21.281 -3.271 1 97.12 189 ASN B CA 1
ATOM 3153 C C . ASN B 1 189 ? 4.051 -20.953 -4.234 1 97.12 189 ASN B C 1
ATOM 3155 O O . ASN B 1 189 ? 3.947 -21.531 -5.312 1 97.12 189 ASN B O 1
ATOM 3159 N N . ILE B 1 190 ? 3.266 -20 -3.914 1 96.88 190 ILE B N 1
ATOM 3160 C CA . ILE B 1 190 ? 2.146 -19.562 -4.75 1 96.88 190 ILE B CA 1
ATOM 3161 C C . ILE B 1 190 ? 2.672 -18.938 -6.039 1 96.88 190 ILE B C 1
ATOM 3163 O O . ILE B 1 190 ? 2.217 -19.281 -7.133 1 96.88 190 ILE B O 1
ATOM 3167 N N . PHE B 1 191 ? 3.645 -18.031 -5.945 1 97.69 191 PHE B N 1
ATOM 3168 C CA . PHE B 1 191 ? 4.18 -17.344 -7.121 1 97.69 191 PHE B CA 1
ATOM 3169 C C . PHE B 1 191 ? 4.871 -18.328 -8.047 1 97.69 191 PHE B C 1
ATOM 3171 O O . PHE B 1 191 ? 4.773 -18.219 -9.273 1 97.69 191 PHE B O 1
ATOM 3178 N N . LEU B 1 192 ? 5.535 -19.281 -7.465 1 96.62 192 LEU B N 1
ATOM 3179 C CA . LEU B 1 192 ? 6.332 -20.203 -8.266 1 96.62 192 LEU B CA 1
ATOM 3180 C C . LEU B 1 192 ? 5.461 -21.312 -8.836 1 96.62 192 LEU B C 1
ATOM 3182 O O . LEU B 1 192 ? 5.594 -21.672 -10.016 1 96.62 192 LEU B O 1
ATOM 3186 N N . ASN B 1 193 ? 4.457 -21.875 -8.055 1 95.56 193 ASN B N 1
ATOM 3187 C CA . ASN B 1 193 ? 3.785 -23.109 -8.445 1 95.56 193 ASN B CA 1
ATOM 3188 C C . ASN B 1 193 ? 2.281 -22.906 -8.602 1 95.56 193 ASN B C 1
ATOM 3190 O O . ASN B 1 193 ? 1.576 -23.797 -9.07 1 95.56 193 ASN B O 1
ATOM 3194 N N . GLY B 1 194 ? 1.789 -21.75 -8.203 1 95.56 194 GLY B N 1
ATOM 3195 C CA . GLY B 1 194 ? 0.361 -21.5 -8.305 1 95.56 194 GLY B CA 1
ATOM 3196 C C . GLY B 1 194 ? -0.452 -22.25 -7.266 1 95.56 194 GLY B C 1
ATOM 3197 O O . GLY B 1 194 ? 0.099 -23.016 -6.48 1 95.56 194 GLY B O 1
ATOM 3198 N N . ILE B 1 195 ? -1.775 -22.016 -7.262 1 94.62 195 ILE B N 1
ATOM 3199 C CA . ILE B 1 195 ? -2.617 -22.656 -6.254 1 94.62 195 ILE B CA 1
ATOM 3200 C C . ILE B 1 195 ? -3.482 -23.734 -6.906 1 94.62 195 ILE B C 1
ATOM 3202 O O . ILE B 1 195 ? -4.254 -24.406 -6.227 1 94.62 195 ILE B O 1
ATOM 3206 N N . MET B 1 196 ? -3.361 -23.844 -8.227 1 93.06 196 MET B N 1
ATOM 3207 C CA . MET B 1 196 ? -4.148 -24.859 -8.906 1 93.06 196 MET B CA 1
ATOM 3208 C C . MET B 1 196 ? -3.689 -26.266 -8.5 1 93.06 196 MET B C 1
ATOM 3210 O O . MET B 1 196 ? -2.496 -26.5 -8.297 1 93.06 196 MET B O 1
ATOM 3214 N N . ASN B 1 197 ? -4.578 -27.125 -8.305 1 87.81 197 ASN B N 1
ATOM 3215 C CA . ASN B 1 197 ? -4.262 -28.531 -8.102 1 87.81 197 ASN B CA 1
ATOM 3216 C C . ASN B 1 197 ? -3.857 -29.203 -9.406 1 87.81 197 ASN B C 1
ATOM 3218 O O . ASN B 1 197 ? -4.344 -28.828 -10.477 1 87.81 197 ASN B O 1
ATOM 3222 N N . ASP B 1 198 ? -2.875 -30.203 -9.156 1 71.19 198 ASP B N 1
ATOM 3223 C CA . ASP B 1 198 ? -2.523 -31.062 -10.289 1 71.19 198 ASP B CA 1
ATOM 3224 C C . ASP B 1 198 ? -3.732 -31.859 -10.773 1 71.19 198 ASP B C 1
ATOM 3226 O O . ASP B 1 198 ? -4.426 -32.5 -9.977 1 71.19 198 ASP B O 1
ATOM 3230 N N . GLY B 1 199 ? -4.418 -31.531 -11.883 1 57.56 199 GLY B N 1
ATOM 3231 C CA . GLY B 1 199 ? -5.562 -32.25 -12.414 1 57.56 199 GLY B CA 1
ATOM 3232 C C . GLY B 1 199 ? -6.863 -31.484 -12.305 1 57.56 199 GLY B C 1
ATOM 3233 O O . GLY B 1 199 ? -7.918 -31.984 -12.711 1 57.56 199 GLY B O 1
ATOM 3234 N N . GLY B 1 200 ? -6.867 -30.469 -11.57 1 47.75 200 GLY B N 1
ATOM 3235 C CA . GLY B 1 200 ? -8.117 -29.75 -11.383 1 47.75 200 GLY B CA 1
ATOM 3236 C C . GLY B 1 200 ? -8.461 -28.844 -12.547 1 47.75 200 GLY B C 1
ATOM 3237 O O . GLY B 1 200 ? -7.672 -27.953 -12.906 1 47.75 200 GLY B O 1
ATOM 3238 N N . GLU B 1 201 ? -8.984 -29.406 -13.641 1 46.38 201 GLU B N 1
ATOM 3239 C CA . GLU B 1 201 ? -9.531 -28.656 -14.766 1 46.38 201 GLU B CA 1
ATOM 3240 C C . GLU B 1 201 ? -10.82 -27.938 -14.367 1 46.38 201 GLU B C 1
ATOM 3242 O O . GLU B 1 201 ? -11.594 -28.438 -13.547 1 46.38 201 GLU B O 1
#

InterPro domains:
  IPR001647 DNA-binding HTH domain, TetR-type [PF00440] (19-63)
  IPR001647 DNA-binding HTH domain, TetR-type [PR00455] (19-32)
  IPR001647 DNA-binding HTH domain, TetR-type [PR00455] (40-63)
  IPR001647 DNA-binding HTH domain, TetR-type [PS50977] (13-73)
  IPR009057 Homedomain-like superfamily [SSF46689] (9-90)
  IPR036271 Tetracyclin repressor-like, C-terminal domain superfamily [SSF48498] (86-197)
  IPR041490 HTH-type transcriptional repressor KstR2, C-terminal [PF17932] (86-169)
  IPR050109 HTH-type, TetR-like transcriptional regulator [PTHR30055] (8-195)

Organism: Clostridioides difficile (strain 630) (NCBI:txid272563)

Sequence (402 aa):
MPKGIVLTPEQQAERREKIVAVALSLMAENGFQKTSMREIAVLANMGKSSLYDFFKTKDEIVVYAVEKEIEKTIQQVHRIIDGEPSPQQCLRKIMLNHLRFPEQYRTVLMWLNTESDYLEEEYRKRLKDARYAYQDIIKSVIDNGVTTGIFRKTDTALVTRLLINSMLSISYTSRPLDSSEKMLDETMNIFLNGIMNDGGEMPKGIVLTPEQQAERREKIVAVALSLMAENGFQKTSMREIAVLANMGKSSLYDFFKTKDEIVVYAVEKEIEKTIQQVHRIIDGEPSPQQCLRKIMLNHLRFPEQYRTVLMWLNTESDYLEEEYRKRLKDARYAYQDIIKSVIDNGVTTGIFRKTDTALVTRLLINSMLSISYTSRPLDSSEKMLDETMNIFLNGIMNDGGE

Secondary structure (DSSP, 8-state):
--TT----HHHHHHHHHHHHHHHHHHHHHH-STT--HHHHHHHTT--HHHHHHH-SSHHHHHHHHHHHHHHHHHHHHHHHHHH---HHHHHHHHHHHHHTS-GGGHHHHHHHHHHGGGS-HHHHHHHHHHHHHHHHHHHHHHHHHHHTTSBPS--HHHHHHHHHHHHHHHHS-SS--S-HHHHHHHHHHHHHH-SB-TT--/--TT----HHHHHHHHHHHHHHHHHHHHHH-STT--HHHHHHHTT--HHHHHHH-SSHHHHHHHHHHHHHHHHHHHHHHHHHH---HHHHHHHHHHHHHTS-GGGHHHHHHHHHHGGGS-HHHHHHHHHHHHHHHHHHHHHHHHHHHTTSBPS--HHHHHHHHHHHHHHHHS-SS--S-HHHHHHHHHHHHHH-SB-TT--

Solvent-accessible surface area (backbone atoms only — not comparable to full-atom values): 21952 Å² total; per-residue (Å²): 124,82,94,71,73,78,68,49,72,66,53,47,52,49,49,51,48,49,48,39,52,46,41,31,49,45,22,56,74,59,31,67,86,72,48,50,72,66,57,40,16,57,74,58,69,43,52,63,69,62,44,47,74,76,39,84,45,70,64,54,43,50,53,53,50,49,49,50,50,50,52,53,48,44,52,54,44,52,53,46,52,75,73,31,88,50,44,69,61,29,50,52,52,46,52,53,54,58,70,62,54,60,71,56,46,50,47,56,52,35,42,42,74,46,43,39,85,72,45,57,66,68,59,36,50,53,50,49,52,49,50,47,54,50,47,51,55,53,21,50,45,48,47,47,22,34,74,73,46,40,24,41,92,70,63,44,66,58,51,36,39,35,57,58,42,40,46,50,50,57,74,66,50,92,72,73,88,61,54,64,66,59,47,46,52,51,51,50,45,28,48,40,51,17,39,47,25,94,83,44,122,125,79,94,71,73,77,67,47,73,67,53,47,50,51,49,51,48,50,48,39,53,46,42,33,51,45,23,55,73,59,31,66,85,72,47,49,71,65,58,39,16,58,74,58,70,43,54,63,70,61,45,46,73,76,40,86,44,70,65,52,43,50,52,52,50,50,47,51,50,51,52,53,48,44,53,52,42,51,54,45,54,75,72,31,86,50,44,69,60,29,50,50,52,45,53,54,55,58,70,60,53,60,69,56,46,48,47,56,52,36,42,42,76,46,44,39,85,74,45,58,65,69,59,37,50,54,50,48,52,50,52,48,52,50,46,50,55,53,21,51,45,49,47,49,23,34,74,73,46,40,23,40,93,69,64,42,65,57,53,37,40,35,55,60,42,38,48,50,49,57,73,66,50,92,72,73,88,60,55,62,67,58,49,45,52,52,51,49,46,27,48,39,52,17,40,46,23,95,82,44,123

Nearest PDB structures (foldseek):
  3him-assembly1_A  TM=8.452E-01  e=3.113E-06  Rhodococcus jostii
  3ccy-assembly1_A-2  TM=7.361E-01  e=2.255E-06  Bordetella parapertussis 12822
  6yj2-assembly1_A  TM=7.650E-01  e=9.848E-06  Mycobacterium tuberculosis H37Rv
  6yj2-assembly2_C  TM=7.684E-01  e=1.184E-05  Mycobacterium tuberculosis H37Rv
  9b7y-assembly1_D  TM=6.503E-01  e=5.416E-05  Mycobacterium tuberculosis H37Rv

Foldseek 3Di:
DPPDDDDDPVRLVVLLVLLLVQLLVCCLVPNDVVDALVNSCVVSVHDSVVSCVNPVGSLRSLLVVVLVLLVVLLVVLVVLCVVDVDLLVSLLVSLVSLLVRDPSNVRSVVVCVPCLVVDDPVSNVSVVVSVVSSLVSNLVSVVVCCVVPVDPDDDSSVLSVVSNCCSCVQNVDPDDPDHSSVVSVVVSCCSRPNPDDDPDD/DPPDDDDDPVRLVVLLVLLLVQLLVCCLVPNDVPDALVNSCVVSVHDSVVSCVNPVGSLVSLLVVVLVLLVVLLVVLVVLCVVDVDLLVSLLVSLVSLLVRPPSNVRSVVVCVPCLVVDDPVSNVSVVVSVVSSLVSNLVSVVVCCVVPVDPDDDSSVLSVVSSCCSCVQNVDPDDPDHSSVVSVVVSCCSRPNPDDDPDD